Protein AF-0000000082473931 (afdb_homodimer)

Sequence (500 aa):
MTVAAGIGYTLLALGPSLSLFIAVIAKKPFLILTLLSSTLVWLISLIVLSGLWRAFLPFKTGSLWPCTLIILTSVAFQEALRPLFWKIYKRLEDILDAFADRVSKPRLFITDKMQIALAGGMGHGVAHAVFFCLSLLTPAFGPGTYYVEKCSQMSFFLVSAVIALAFVTIHTLSMVIAFNGYAEGNKVDQYFVPAVHLIAAMLTLVNLAQGGCIIGIPLLYIMALLTMGHCGKMVWRRLTEIRSRQGSSFMTVAAGIGYTLLALGPSLSLFIAVIAKKPFLILTLLSSTLVWLISLIVLSGLWRAFLPFKTGSLWPCTLIILTSVAFQEALRPLFWKIYKRLEDILDAFADRVSKPRLFITDKMQIALAGGMGHGVAHAVFFCLSLLTPAFGPGTYYVEKCSQMSFFLVSAVIALAFVTIHTLSMVIAFNGYAEGNKVDQYFVPAVHLIAAMLTLVNLAQGGCIIGIPLLYIMALLTMGHCGKMVWRRLTEIRSRQGSSF

InterPro domains:
  IPR009294 Gamma-secretase subunit Aph-1 [PF06105] (5-238)
  IPR009294 Gamma-secretase subunit Aph-1 [PTHR12889] (1-247)

Solvent-accessible surface area (backbone atoms only — not comparable to full-atom values): 24994 Å² total; per-residue (Å²): 24,50,68,68,55,51,52,50,34,49,41,61,28,40,36,69,59,52,52,48,35,64,73,59,32,71,77,34,70,68,36,46,51,40,20,52,51,28,20,45,54,45,36,50,52,48,46,26,52,51,37,31,47,63,74,64,51,78,63,69,80,83,55,69,62,62,56,51,51,50,50,53,51,51,47,51,52,56,54,60,44,47,60,54,51,48,53,53,47,50,53,50,51,50,52,53,35,52,50,21,57,74,69,72,42,78,59,84,49,72,67,55,52,46,48,47,27,33,27,33,8,38,10,40,10,49,25,49,28,45,66,69,25,53,11,64,48,47,69,31,64,37,99,52,82,56,64,41,86,32,35,65,90,43,44,48,59,56,53,35,18,54,50,24,28,34,46,25,53,34,36,16,44,35,31,34,36,34,53,51,10,65,74,70,64,37,62,65,38,52,50,46,40,57,50,50,53,47,53,45,57,55,37,57,57,38,41,74,36,80,55,15,44,77,54,23,51,58,54,39,45,50,51,29,50,50,45,51,51,52,38,49,52,50,51,52,50,54,54,52,53,51,52,52,55,58,56,65,72,102,25,51,69,68,55,51,52,50,35,50,42,60,28,40,37,68,58,50,52,47,34,64,73,58,33,70,79,35,70,67,34,46,51,39,19,51,52,29,19,46,54,44,37,52,52,50,48,27,52,52,37,32,49,63,75,65,50,79,65,67,78,82,56,69,62,63,57,51,51,52,49,54,51,50,46,51,50,54,53,60,44,47,62,54,52,47,53,54,49,50,53,49,50,51,51,52,36,52,50,20,57,73,70,72,44,80,59,83,49,72,68,53,52,46,48,46,28,33,27,32,9,38,11,41,12,49,26,49,29,46,67,69,25,54,12,64,51,46,71,29,64,38,99,51,82,56,64,41,86,32,35,66,90,43,44,48,58,56,53,36,18,54,53,25,26,34,46,24,51,34,36,15,44,33,31,34,35,34,53,51,10,65,74,69,65,37,62,66,39,52,50,46,41,55,49,50,52,47,52,47,58,55,37,58,57,39,41,74,36,80,55,16,43,76,52,23,50,59,53,38,45,50,53,29,50,50,45,52,50,53,38,49,52,51,51,51,51,55,55,52,53,50,53,52,56,59,55,64,73,100

pLDDT: mean 90.32, std 11.08, range [48.62, 98.75]

Radius of gyration: 24.52 Å; Cα contacts (8 Å, |Δi|>4): 580; chains: 2; bounding box: 65×56×53 Å

Foldseek 3Di:
DAPVVLVVLVCLLCVVVVVCCVVAQVVDVVLVVLLQVLLVVLLVLVVVLVVVCVVPPPCPVPDCVSVLVSLVVSLVSSLVCLVVVLVVVVVVLVVQQVVCVVVVHDRDDPVNVLSSLLSNLLSNLVSVLVVQQVVPCVVVNDDDFDADQQARVDTPNNLSSLLSNLSSLLSSLLSSLCSVCVVVVPVCSVVLNSVLSSVLSVLVSLSVHRNSSVPSSVVSVVSSVVSVVVSVVVVVVVVVVVVVVVVVVD/DAPVVLVVLVCLLCVVVVVCCVVAQVVDVVLVVLLVVLLVVLLVLVVVLVVVCVVPPPPPVPDCVSVLVSLVVSLVSVLVCLVVVLVVVVVVLVVQQVVCVVVVHDRDDPVNVLSSLLSNLLSNLVSVLVVQQVVPCVVVNDDDFDADQQARVDTPNNLSSLLSNLSSLLSSLLSSLCSVCVVVVPVCSVVLNSVLSSVLSVLVSLSVHRNSSVPSSVVSVVSSVVSVVVSVVVVVVVVVVVVVVVVVVD

Organism: NCBI:txid158383

Structure (mmCIF, N/CA/C/O backbone):
data_AF-0000000082473931-model_v1
#
loop_
_entity.id
_entity.type
_entity.pdbx_description
1 polymer 'Gamma-secretase subunit APH1-like'
#
loop_
_atom_site.group_PDB
_atom_site.id
_atom_site.type_symbol
_atom_site.label_atom_id
_atom_site.label_alt_id
_atom_site.label_comp_id
_atom_site.label_asym_id
_atom_site.label_entity_id
_atom_site.label_seq_id
_atom_site.pdbx_PDB_ins_code
_atom_site.Cartn_x
_atom_site.Cartn_y
_atom_site.Cartn_z
_atom_site.occupancy
_atom_site.B_iso_or_equiv
_atom_site.auth_seq_id
_atom_site.auth_comp_id
_atom_site.auth_asym_id
_atom_site.auth_atom_id
_atom_site.pdbx_PDB_model_num
ATOM 1 N N . MET A 1 1 ? -12.469 -13.875 18.422 1 65.88 1 MET A N 1
ATOM 2 C CA . MET A 1 1 ? -11.25 -14.609 18.109 1 65.88 1 MET A CA 1
ATOM 3 C C . MET A 1 1 ? -10.055 -14.039 18.859 1 65.88 1 MET A C 1
ATOM 5 O O . MET A 1 1 ? -9.945 -12.82 19.016 1 65.88 1 MET A O 1
ATOM 9 N N . THR A 1 2 ? -9.32 -14.984 19.422 1 73.5 2 THR A N 1
ATOM 10 C CA . THR A 1 2 ? -8.156 -14.547 20.188 1 73.5 2 THR A CA 1
ATOM 11 C C . THR A 1 2 ? -7.066 -14.008 19.266 1 73.5 2 THR A C 1
ATOM 13 O O . THR A 1 2 ? -7.098 -14.258 18.047 1 73.5 2 THR A O 1
ATOM 16 N N . VAL A 1 3 ? -6.297 -13.125 19.828 1 79.62 3 VAL A N 1
ATOM 17 C CA . VAL A 1 3 ? -5.133 -12.602 19.125 1 79.62 3 VAL A CA 1
ATOM 18 C C . VAL A 1 3 ? -4.312 -13.758 18.562 1 79.62 3 VAL A C 1
ATOM 20 O O . VAL A 1 3 ? -3.836 -13.695 17.422 1 79.62 3 VAL A O 1
ATOM 23 N N . ALA A 1 4 ? -4.18 -14.797 19.328 1 82.81 4 ALA A N 1
ATOM 24 C CA . ALA A 1 4 ? -3.424 -15.977 18.906 1 82.81 4 ALA A CA 1
ATOM 25 C C . ALA A 1 4 ? -4.055 -16.609 17.672 1 82.81 4 ALA A C 1
ATOM 27 O O . ALA A 1 4 ? -3.346 -17.016 16.75 1 82.81 4 ALA A O 1
ATOM 28 N N . ALA A 1 5 ? -5.32 -16.719 17.625 1 84.62 5 ALA A N 1
ATOM 29 C CA . ALA A 1 5 ? -6.016 -17.281 16.469 1 84.62 5 ALA A CA 1
ATOM 30 C C . ALA A 1 5 ? -5.828 -16.406 15.242 1 84.62 5 ALA A C 1
ATOM 32 O O . ALA A 1 5 ? -5.625 -16.906 14.133 1 84.62 5 ALA A O 1
ATOM 33 N N . GLY A 1 6 ? -5.906 -15.086 15.453 1 86.31 6 GLY A N 1
ATOM 34 C CA . GLY A 1 6 ? -5.672 -14.156 14.352 1 86.31 6 GLY A CA 1
ATOM 35 C C . GLY A 1 6 ? -4.297 -14.305 13.734 1 86.31 6 GLY A C 1
ATOM 36 O O . GLY A 1 6 ? -4.16 -14.32 12.508 1 86.31 6 GLY A O 1
ATOM 37 N N . ILE A 1 7 ? -3.318 -14.43 14.609 1 88.19 7 ILE A N 1
ATOM 38 C CA . ILE A 1 7 ? -1.949 -14.625 14.141 1 88.19 7 ILE A CA 1
ATOM 39 C C . ILE A 1 7 ? -1.839 -15.953 13.398 1 88.19 7 ILE A C 1
ATOM 41 O O . ILE A 1 7 ? -1.171 -16.031 12.359 1 88.19 7 ILE A O 1
ATOM 45 N N . GLY A 1 8 ? -2.432 -16.969 13.922 1 91.06 8 GLY A N 1
ATOM 46 C CA . GLY A 1 8 ? -2.438 -18.266 13.266 1 91.06 8 GLY A CA 1
ATOM 47 C C . GLY A 1 8 ? -3.025 -18.219 11.867 1 91.06 8 GLY A C 1
ATOM 48 O O . GLY A 1 8 ? -2.443 -18.75 10.922 1 91.06 8 GLY A O 1
ATOM 49 N N . TYR A 1 9 ? -4.164 -17.531 11.672 1 91.25 9 TYR A N 1
ATOM 50 C CA . TYR A 1 9 ? -4.809 -17.422 10.367 1 91.25 9 TYR A CA 1
ATOM 51 C C . TYR A 1 9 ? -3.959 -16.609 9.398 1 91.25 9 TYR A C 1
ATOM 53 O O . TYR A 1 9 ? -3.873 -16.922 8.211 1 91.25 9 TYR A O 1
ATOM 61 N N . THR A 1 10 ? -3.391 -15.555 9.953 1 92.5 10 THR A N 1
ATOM 62 C CA . THR A 1 10 ? -2.512 -14.742 9.125 1 92.5 10 THR A CA 1
ATOM 63 C C . THR A 1 10 ? -1.323 -15.555 8.625 1 92.5 10 THR A C 1
ATOM 65 O O . THR A 1 10 ? -0.951 -15.469 7.457 1 92.5 10 THR A O 1
ATOM 68 N N . LEU A 1 11 ? -0.767 -16.375 9.531 1 94.31 11 LEU A N 1
ATOM 69 C CA . LEU A 1 11 ? 0.378 -17.188 9.156 1 94.31 11 LEU A CA 1
ATOM 70 C C . LEU A 1 11 ? -0.039 -18.297 8.188 1 94.31 11 LEU A C 1
ATOM 72 O O . LEU A 1 11 ? 0.736 -18.688 7.309 1 94.31 11 LEU A O 1
ATOM 76 N N . LEU A 1 12 ? -1.19 -18.734 8.375 1 94.44 12 LEU A N 1
ATOM 77 C CA . LEU A 1 12 ? -1.697 -19.719 7.41 1 94.44 12 LEU A CA 1
ATOM 78 C C . LEU A 1 12 ? -1.821 -19.094 6.023 1 94.44 12 LEU A C 1
ATOM 80 O O . LEU A 1 12 ? -1.394 -19.688 5.031 1 94.44 12 LEU A O 1
ATOM 84 N N . ALA A 1 13 ? -2.365 -17.922 5.953 1 96.06 13 ALA A N 1
ATOM 85 C CA . ALA A 1 13 ? -2.613 -17.25 4.684 1 96.06 13 ALA A CA 1
ATOM 86 C C . ALA A 1 13 ? -1.306 -16.828 4.02 1 96.06 13 ALA A C 1
ATOM 88 O O . ALA A 1 13 ? -1.161 -16.938 2.799 1 96.06 13 ALA A O 1
ATOM 89 N N . LEU A 1 14 ? -0.315 -16.406 4.836 1 97.56 14 LEU A N 1
ATOM 90 C CA . LEU A 1 14 ? 0.847 -15.734 4.266 1 97.56 14 LEU A CA 1
ATOM 91 C C . LEU A 1 14 ? 2.131 -16.484 4.605 1 97.56 14 LEU A C 1
ATOM 93 O O . LEU A 1 14 ? 3.223 -16.062 4.223 1 97.56 14 LEU A O 1
ATOM 97 N N . GLY A 1 15 ? 2.066 -17.578 5.285 1 96.12 15 GLY A N 1
ATOM 98 C CA . GLY A 1 15 ? 3.229 -18.328 5.734 1 96.12 15 GLY A CA 1
ATOM 99 C C . GLY A 1 15 ? 4.199 -18.656 4.613 1 96.12 15 GLY A C 1
ATOM 100 O O . GLY A 1 15 ? 5.375 -18.281 4.68 1 96.12 15 GLY A O 1
ATOM 101 N N . PRO A 1 16 ? 3.744 -19.297 3.617 1 94.5 16 PRO A N 1
ATOM 102 C CA . PRO A 1 16 ? 4.629 -19.625 2.5 1 94.5 16 PRO A CA 1
ATOM 103 C C . PRO A 1 16 ? 5.238 -18.391 1.842 1 94.5 16 PRO A C 1
ATOM 105 O O . PRO A 1 16 ? 6.414 -18.391 1.471 1 94.5 16 PRO A O 1
ATOM 108 N N . SER A 1 17 ? 4.461 -17.359 1.719 1 96.44 17 SER A N 1
ATOM 109 C CA . SER A 1 17 ? 4.98 -16.125 1.152 1 96.44 17 SER A CA 1
ATOM 110 C C . SER A 1 17 ? 6.055 -15.508 2.045 1 96.44 17 SER A C 1
ATOM 112 O O . SER A 1 17 ? 7.047 -14.969 1.552 1 96.44 17 SER A O 1
ATOM 114 N N . LEU A 1 18 ? 5.816 -15.633 3.332 1 96.25 18 LEU A N 1
ATOM 115 C CA . LEU A 1 18 ? 6.812 -15.133 4.273 1 96.25 18 LEU A CA 1
ATOM 116 C C . LEU A 1 18 ? 8.109 -15.922 4.156 1 96.25 18 LEU A C 1
ATOM 118 O O . LEU A 1 18 ? 9.195 -15.336 4.168 1 96.25 18 LEU A O 1
ATOM 122 N N . SER A 1 19 ? 8.023 -17.172 4.016 1 95.88 19 SER A N 1
ATOM 123 C CA . SER A 1 19 ? 9.203 -18.016 3.846 1 95.88 19 SER A CA 1
ATOM 124 C C . SER A 1 19 ? 9.945 -17.672 2.561 1 95.88 19 SER A C 1
ATOM 126 O O . SER A 1 19 ? 11.18 -17.547 2.564 1 95.88 19 SER A O 1
ATOM 128 N N . LEU A 1 20 ? 9.227 -17.5 1.522 1 95.62 20 LEU A N 1
ATOM 129 C CA . LEU A 1 20 ? 9.836 -17.125 0.249 1 95.62 20 LEU A CA 1
ATOM 130 C C . LEU A 1 20 ? 10.461 -15.742 0.333 1 95.62 20 LEU A C 1
ATOM 132 O O . LEU A 1 20 ? 11.508 -15.492 -0.263 1 95.62 20 LEU A O 1
ATOM 136 N N . PHE A 1 21 ? 9.883 -14.891 1.008 1 97.81 21 PHE A N 1
ATOM 137 C CA . PHE A 1 21 ? 10.406 -13.539 1.209 1 97.81 21 PHE A CA 1
ATOM 138 C C . PHE A 1 21 ? 11.766 -13.586 1.886 1 97.81 21 PHE A C 1
ATOM 140 O O . PHE A 1 21 ? 12.727 -12.969 1.407 1 97.81 21 PHE A O 1
ATOM 147 N N . ILE A 1 22 ? 11.859 -14.336 2.916 1 95.69 22 ILE A N 1
ATOM 148 C CA . ILE A 1 22 ? 13.086 -14.406 3.697 1 95.69 22 ILE A CA 1
ATOM 149 C C . ILE A 1 22 ? 14.172 -15.125 2.889 1 95.69 22 ILE A C 1
ATOM 151 O O . ILE A 1 22 ? 15.328 -14.703 2.893 1 95.69 22 ILE A O 1
ATOM 155 N N . ALA A 1 23 ? 13.781 -16.094 2.127 1 95.25 23 ALA A N 1
ATOM 156 C CA . ALA A 1 23 ? 14.742 -16.953 1.441 1 95.25 23 ALA A CA 1
ATOM 157 C C . ALA A 1 23 ? 15.25 -16.297 0.163 1 95.25 23 ALA A C 1
ATOM 159 O O . ALA A 1 23 ? 16.422 -16.453 -0.206 1 95.25 23 ALA A O 1
ATOM 160 N N . VAL A 1 24 ? 14.422 -15.523 -0.448 1 95.25 24 VAL A N 1
ATOM 161 C CA . VAL A 1 24 ? 14.773 -15.109 -1.8 1 95.25 24 VAL A CA 1
ATOM 162 C C . VAL A 1 24 ? 14.758 -13.586 -1.891 1 95.25 24 VAL A C 1
ATOM 164 O O . VAL A 1 24 ? 15.727 -12.969 -2.342 1 95.25 24 VAL A O 1
ATOM 167 N N . ILE A 1 25 ? 13.789 -12.875 -1.385 1 97.31 25 ILE A N 1
ATOM 168 C CA . ILE A 1 25 ? 13.508 -11.477 -1.688 1 97.31 25 ILE A CA 1
ATOM 169 C C . ILE A 1 25 ? 14.289 -10.578 -0.733 1 97.31 25 ILE A C 1
ATOM 171 O O . ILE A 1 25 ? 14.898 -9.594 -1.157 1 97.31 25 ILE A O 1
ATOM 175 N N . ALA A 1 26 ? 14.352 -10.984 0.521 1 95.81 26 ALA A N 1
ATOM 176 C CA . ALA A 1 26 ? 14.922 -10.133 1.563 1 95.81 26 ALA A CA 1
ATOM 177 C C . ALA A 1 26 ? 16.406 -9.875 1.313 1 95.81 26 ALA A C 1
ATOM 179 O O . ALA A 1 26 ? 16.969 -8.922 1.841 1 95.81 26 ALA A O 1
ATOM 180 N N . LYS A 1 27 ? 16.984 -10.602 0.452 1 93.94 27 LYS A N 1
ATOM 181 C CA . LYS A 1 27 ? 18.422 -10.531 0.217 1 93.94 27 LYS A CA 1
ATOM 182 C C . LYS A 1 27 ? 18.766 -9.469 -0.83 1 93.94 27 LYS A C 1
ATOM 184 O O . LYS A 1 27 ? 19.922 -9.055 -0.958 1 93.94 27 LYS A O 1
ATOM 189 N N . LYS A 1 28 ? 17.844 -9.016 -1.562 1 94.31 28 LYS A N 1
ATOM 190 C CA . LYS A 1 28 ? 18.047 -8.07 -2.654 1 94.31 28 LYS A CA 1
ATOM 191 C C . LYS A 1 28 ? 17.125 -6.863 -2.52 1 94.31 28 LYS A C 1
ATOM 193 O O . LYS A 1 28 ? 15.922 -6.973 -2.74 1 94.31 28 LYS A O 1
ATOM 198 N N . PRO A 1 29 ? 17.719 -5.699 -2.262 1 92.38 29 PRO A N 1
ATOM 199 C CA . PRO A 1 29 ? 16.906 -4.496 -2.033 1 92.38 29 PRO A CA 1
ATOM 200 C C . PRO A 1 29 ? 15.961 -4.195 -3.191 1 92.38 29 PRO A C 1
ATOM 202 O O . PRO A 1 29 ? 14.844 -3.715 -2.971 1 92.38 29 PRO A O 1
ATOM 205 N N . PHE A 1 30 ? 16.406 -4.461 -4.375 1 92.81 30 PHE A N 1
ATOM 206 C CA . PHE A 1 30 ? 15.57 -4.176 -5.539 1 92.81 30 PHE A CA 1
ATOM 207 C C . PHE A 1 30 ? 14.305 -5.027 -5.523 1 92.81 30 PHE A C 1
ATOM 209 O O . PHE A 1 30 ? 13.234 -4.566 -5.914 1 92.81 30 PHE A O 1
ATOM 216 N N . LEU A 1 31 ? 14.445 -6.25 -5.078 1 96.81 31 LEU A N 1
ATOM 217 C CA . LEU A 1 31 ? 13.289 -7.137 -5.008 1 96.81 31 LEU A CA 1
ATOM 218 C C . LEU A 1 31 ? 12.32 -6.68 -3.926 1 96.81 31 LEU A C 1
ATOM 220 O O . LEU A 1 31 ? 11.102 -6.797 -4.086 1 96.81 31 LEU A O 1
ATOM 224 N N . ILE A 1 32 ? 12.82 -6.148 -2.84 1 96.19 32 ILE A N 1
ATOM 225 C CA . ILE A 1 32 ? 11.977 -5.594 -1.782 1 96.19 32 ILE A CA 1
ATOM 226 C C . ILE A 1 32 ? 11.18 -4.41 -2.322 1 96.19 32 ILE A C 1
ATOM 228 O O . ILE A 1 32 ? 9.969 -4.316 -2.109 1 96.19 32 ILE A O 1
ATOM 232 N N . LEU A 1 33 ? 11.898 -3.568 -3.047 1 94.56 33 LEU A N 1
ATOM 233 C CA . LEU A 1 33 ? 11.25 -2.41 -3.652 1 94.56 33 LEU A CA 1
ATOM 234 C C . LEU A 1 33 ? 10.156 -2.846 -4.617 1 94.56 33 LEU A C 1
ATOM 236 O O . LEU A 1 33 ? 9.062 -2.271 -4.625 1 94.56 33 LEU A O 1
ATOM 240 N N . THR A 1 34 ? 10.445 -3.857 -5.391 1 96.25 34 THR A N 1
ATOM 241 C CA . THR A 1 34 ? 9.484 -4.387 -6.352 1 96.25 34 THR A CA 1
ATOM 242 C C . THR A 1 34 ? 8.25 -4.93 -5.641 1 96.25 34 THR A C 1
ATOM 244 O O . THR A 1 34 ? 7.117 -4.641 -6.035 1 96.25 34 THR A O 1
ATOM 247 N N . LEU A 1 35 ? 8.469 -5.656 -4.617 1 98.06 35 LEU A N 1
ATOM 248 C CA . LEU A 1 35 ? 7.375 -6.254 -3.852 1 98.06 35 LEU A CA 1
ATOM 249 C C . LEU A 1 35 ? 6.492 -5.176 -3.234 1 98.06 35 LEU A C 1
ATOM 251 O O . LEU A 1 35 ? 5.266 -5.227 -3.361 1 98.06 35 LEU A O 1
ATOM 255 N N . LEU A 1 36 ? 7.102 -4.188 -2.615 1 96.69 36 LEU A N 1
ATOM 256 C CA . LEU A 1 36 ? 6.355 -3.129 -1.944 1 96.69 36 LEU A CA 1
ATOM 257 C C . LEU A 1 36 ? 5.57 -2.295 -2.951 1 96.69 36 LEU A C 1
ATOM 259 O O . LEU A 1 36 ? 4.395 -1.997 -2.732 1 96.69 36 LEU A O 1
ATOM 263 N N . SER A 1 37 ? 6.227 -1.961 -4.047 1 96.06 37 SER A N 1
ATOM 264 C CA . SER A 1 37 ? 5.562 -1.169 -5.078 1 96.06 37 SER A CA 1
ATOM 265 C C . SER A 1 37 ? 4.402 -1.938 -5.703 1 96.06 37 SER A C 1
ATOM 267 O O . SER A 1 37 ? 3.334 -1.374 -5.945 1 96.06 37 SER A O 1
ATOM 269 N N . SER A 1 38 ? 4.664 -3.17 -5.93 1 98 38 SER A N 1
ATOM 270 C CA . SER A 1 38 ? 3.613 -4.016 -6.484 1 98 38 SER A CA 1
ATOM 271 C C . SER A 1 38 ? 2.43 -4.129 -5.531 1 98 38 SER A C 1
ATOM 273 O O . SER A 1 38 ? 1.278 -3.963 -5.938 1 98 38 SER A O 1
ATOM 275 N N . THR A 1 39 ? 2.723 -4.426 -4.281 1 98 39 THR A N 1
ATOM 276 C CA . THR A 1 39 ? 1.66 -4.516 -3.285 1 98 39 THR A CA 1
ATOM 277 C C . THR A 1 39 ? 0.832 -3.234 -3.262 1 98 39 THR A C 1
ATOM 279 O O . THR A 1 39 ? -0.4 -3.285 -3.227 1 98 39 THR A O 1
ATOM 282 N N . LEU A 1 40 ? 1.513 -2.143 -3.326 1 96.5 40 LEU A N 1
ATOM 283 C CA . LEU A 1 40 ? 0.849 -0.844 -3.266 1 96.5 40 LEU A CA 1
ATOM 284 C C . LEU A 1 40 ? -0.052 -0.638 -4.48 1 96.5 40 LEU A C 1
ATOM 286 O O . LEU A 1 40 ? -1.219 -0.267 -4.336 1 96.5 40 LEU A O 1
ATOM 290 N N . VAL A 1 41 ? 0.442 -0.922 -5.629 1 96 41 VAL A N 1
ATOM 291 C CA . VAL A 1 41 ? -0.307 -0.719 -6.867 1 96 41 VAL A CA 1
ATOM 292 C C . VAL A 1 41 ? -1.566 -1.583 -6.855 1 96 41 VAL A C 1
ATOM 294 O O . VAL A 1 41 ? -2.658 -1.104 -7.164 1 96 41 VAL A O 1
ATOM 297 N N . TRP A 1 42 ? -1.379 -2.775 -6.469 1 96.5 42 TRP A N 1
ATOM 298 C CA . TRP A 1 42 ? -2.516 -3.689 -6.504 1 96.5 42 TRP A CA 1
ATOM 299 C C . TRP A 1 42 ? -3.506 -3.367 -5.391 1 96.5 42 TRP A C 1
ATOM 301 O O . TRP A 1 42 ? -4.719 -3.52 -5.562 1 96.5 42 TRP A O 1
ATOM 311 N N . LEU A 1 43 ? -3.021 -2.91 -4.223 1 95.81 43 LEU A N 1
ATOM 312 C CA . LEU A 1 43 ? -3.922 -2.492 -3.154 1 95.81 43 LEU A CA 1
ATOM 313 C C . LEU A 1 43 ? -4.723 -1.261 -3.566 1 95.81 43 LEU A C 1
ATOM 315 O O . LEU A 1 43 ? -5.934 -1.203 -3.35 1 95.81 43 LEU A O 1
ATOM 319 N N . ILE A 1 44 ? -4.031 -0.315 -4.102 1 94.25 44 ILE A N 1
ATOM 320 C CA . ILE A 1 44 ? -4.699 0.901 -4.555 1 94.25 44 ILE A CA 1
ATOM 321 C C . ILE A 1 44 ? -5.762 0.55 -5.594 1 94.25 44 ILE A C 1
ATOM 323 O O . ILE A 1 44 ? -6.879 1.066 -5.543 1 94.25 44 ILE A O 1
ATOM 327 N N . SER A 1 45 ? -5.406 -0.358 -6.5 1 93.94 45 SER A N 1
ATOM 328 C CA . SER A 1 45 ? -6.355 -0.757 -7.535 1 93.94 45 SER A CA 1
ATOM 329 C C . SER A 1 45 ? -7.59 -1.411 -6.93 1 93.94 45 SER A C 1
ATOM 331 O O . SER A 1 45 ? -8.711 -1.166 -7.379 1 93.94 45 SER A O 1
ATOM 333 N N . LEU A 1 46 ? -7.426 -2.178 -5.926 1 94.25 46 LEU A N 1
ATOM 334 C CA . LEU A 1 46 ? -8.547 -2.84 -5.27 1 94.25 46 LEU A CA 1
ATOM 335 C C . LEU A 1 46 ? -9.391 -1.837 -4.488 1 94.25 46 LEU A C 1
ATOM 337 O O . LEU A 1 46 ? -10.625 -1.927 -4.48 1 94.25 46 LEU A O 1
ATOM 341 N N . ILE A 1 47 ? -8.734 -0.931 -3.861 1 92.19 47 ILE A N 1
ATOM 342 C CA . ILE A 1 47 ? -9.43 0.083 -3.076 1 92.19 47 ILE A CA 1
ATOM 343 C C . ILE A 1 47 ? -10.273 0.959 -3.998 1 92.19 47 ILE A C 1
ATOM 345 O O . ILE A 1 47 ? -11.453 1.204 -3.727 1 92.19 47 ILE A O 1
ATOM 349 N N . VAL A 1 48 ? -9.719 1.362 -5.102 1 88.38 48 VAL A N 1
ATOM 350 C CA . VAL A 1 48 ? -10.414 2.211 -6.062 1 88.38 48 VAL A CA 1
ATOM 351 C C . VAL A 1 48 ? -11.602 1.454 -6.66 1 88.38 48 VAL A C 1
ATOM 353 O O . VAL A 1 48 ? -12.703 1.997 -6.766 1 88.38 48 VAL A O 1
ATOM 356 N N . LEU A 1 49 ? -11.383 0.206 -6.984 1 89 49 LEU A N 1
ATOM 357 C CA . LEU A 1 49 ? -12.445 -0.616 -7.547 1 89 49 LEU A CA 1
ATOM 358 C C . LEU A 1 49 ? -13.562 -0.837 -6.531 1 89 49 LEU A C 1
ATOM 360 O O . LEU A 1 49 ? -14.742 -0.817 -6.883 1 89 49 LEU A O 1
ATOM 364 N N . SER A 1 50 ? -13.219 -1.096 -5.32 1 87.38 50 SER A N 1
ATOM 365 C CA . SER A 1 50 ? -14.203 -1.278 -4.262 1 87.38 50 SER A CA 1
ATOM 366 C C . SER A 1 50 ? -15.031 -0.015 -4.055 1 87.38 50 SER A C 1
ATOM 368 O O . SER A 1 50 ? -16.25 -0.091 -3.836 1 87.38 50 SER A O 1
ATOM 370 N N . GLY A 1 51 ? -14.445 1.133 -4.098 1 82.5 51 GLY A N 1
ATOM 371 C CA . GLY A 1 51 ? -15.156 2.396 -4.02 1 82.5 51 GLY A CA 1
ATOM 372 C C . GLY A 1 51 ? -16.125 2.604 -5.168 1 82.5 51 GLY A C 1
ATOM 373 O O . GLY A 1 51 ? -17.266 3.053 -4.957 1 82.5 51 GLY A O 1
ATOM 374 N N . LEU A 1 52 ? -15.719 2.205 -6.332 1 80.25 52 LEU A N 1
ATOM 375 C CA . LEU A 1 52 ? -16.547 2.32 -7.523 1 80.25 52 LEU A CA 1
ATOM 376 C C . LEU A 1 52 ? -17.812 1.468 -7.395 1 80.25 52 LEU A C 1
ATOM 378 O O . LEU A 1 52 ? -18.906 1.929 -7.699 1 80.25 52 LEU A O 1
ATOM 382 N N . TRP A 1 53 ? -17.688 0.312 -6.91 1 81.06 53 TRP A N 1
ATOM 383 C CA . TRP A 1 53 ? -18.828 -0.592 -6.836 1 81.06 53 TRP A CA 1
ATOM 384 C C . TRP A 1 53 ? -19.734 -0.229 -5.664 1 81.06 53 TRP A C 1
ATOM 386 O O . TRP A 1 53 ? -20.938 -0.47 -5.707 1 81.06 53 TRP A O 1
ATOM 396 N N . ARG A 1 54 ? -19.203 0.344 -4.664 1 76.38 54 ARG A N 1
ATOM 397 C CA . ARG A 1 54 ? -20.016 0.783 -3.541 1 76.38 54 ARG A CA 1
ATOM 398 C C . ARG A 1 54 ? -20.984 1.889 -3.967 1 76.38 54 ARG A C 1
ATOM 400 O O . ARG A 1 54 ? -22.109 1.964 -3.471 1 76.38 54 ARG A O 1
ATOM 407 N N . ALA A 1 55 ? -20.641 2.695 -4.883 1 67.25 55 ALA A N 1
ATOM 408 C CA . ALA A 1 55 ? -21.453 3.812 -5.352 1 67.25 55 ALA A CA 1
ATOM 409 C C . ALA A 1 55 ? -22.578 3.328 -6.273 1 67.25 55 ALA A C 1
ATOM 411 O O . ALA A 1 55 ? -23.625 3.957 -6.363 1 67.25 55 ALA A O 1
ATOM 412 N N . PHE A 1 56 ? -22.312 2.375 -6.996 1 62.78 56 PHE A N 1
ATOM 413 C CA . PHE A 1 56 ? -23.266 1.974 -8.039 1 62.78 56 PHE A CA 1
ATOM 414 C C . PHE A 1 56 ? -24.156 0.844 -7.547 1 62.78 56 PHE A C 1
ATOM 416 O O . PHE A 1 56 ? -25.234 0.616 -8.102 1 62.78 56 PHE A O 1
ATOM 423 N N . LEU A 1 57 ? -23.719 -0.104 -6.863 1 60.16 57 LEU A N 1
ATOM 424 C CA . LEU A 1 57 ? -24.531 -1.285 -6.633 1 60.16 57 LEU A CA 1
ATOM 425 C C . LEU A 1 57 ? -25.469 -1.078 -5.438 1 60.16 57 LEU A C 1
ATOM 427 O O . LEU A 1 57 ? -25 -0.801 -4.328 1 60.16 57 LEU A O 1
ATOM 431 N N . PRO A 1 58 ? -26.75 -0.69 -5.758 1 55.94 58 PRO A N 1
ATOM 432 C CA . PRO A 1 58 ? -27.75 -0.852 -4.703 1 55.94 58 PRO A CA 1
ATOM 433 C C . PRO A 1 58 ? -27.75 -2.252 -4.09 1 55.94 58 PRO A C 1
ATOM 435 O O . PRO A 1 58 ? -28.359 -3.17 -4.637 1 55.94 58 PRO A O 1
ATOM 438 N N . PHE A 1 59 ? -26.656 -2.719 -3.75 1 50.75 59 PHE A N 1
ATOM 439 C CA . PHE A 1 59 ? -26.625 -4.164 -3.564 1 50.75 59 PHE A CA 1
ATOM 440 C C . PHE A 1 59 ? -27.766 -4.609 -2.643 1 50.75 59 PHE A C 1
ATOM 442 O O . PHE A 1 59 ? -27.719 -4.371 -1.434 1 50.75 59 PHE A O 1
ATOM 449 N N . LYS A 1 60 ? -28.938 -4.391 -3.014 1 50.94 60 LYS A N 1
ATOM 450 C CA . LYS A 1 60 ? -29.812 -5.289 -2.266 1 50.94 60 LYS A CA 1
ATOM 451 C C . LYS A 1 60 ? -29.234 -6.703 -2.227 1 50.94 60 LYS A C 1
ATOM 453 O O . LYS A 1 60 ? -28.891 -7.266 -3.266 1 50.94 60 LYS A O 1
ATOM 458 N N . THR A 1 61 ? -28.453 -7.074 -1.163 1 55.28 61 THR A N 1
ATOM 459 C CA . THR A 1 61 ? -27.625 -8.203 -0.736 1 55.28 61 THR A CA 1
ATOM 460 C C . THR A 1 61 ? -28.156 -9.508 -1.339 1 55.28 61 THR A C 1
ATOM 462 O O . THR A 1 61 ? -27.391 -10.453 -1.524 1 55.28 61 THR A O 1
ATOM 465 N N . GLY A 1 62 ? -29.438 -9.641 -1.816 1 56.84 62 GLY A N 1
ATOM 466 C CA . GLY A 1 62 ? -29.891 -11.023 -1.835 1 56.84 62 GLY A CA 1
ATOM 467 C C . GLY A 1 62 ? -29.547 -11.75 -3.123 1 56.84 62 GLY A C 1
ATOM 468 O O . GLY A 1 62 ? -29.656 -12.977 -3.199 1 56.84 62 GLY A O 1
ATOM 469 N N . SER A 1 63 ? -29.25 -11.102 -4.211 1 67.06 63 SER A N 1
ATOM 470 C CA . SER A 1 63 ? -29.156 -11.82 -5.477 1 67.06 63 SER A CA 1
ATOM 471 C C . SER A 1 63 ? -27.688 -12.117 -5.824 1 67.06 63 SER A C 1
ATOM 473 O O . SER A 1 63 ? -26.797 -11.367 -5.438 1 67.06 63 SER A O 1
ATOM 475 N N . LEU A 1 64 ? -27.406 -13.375 -6.406 1 79.12 64 LEU A N 1
ATOM 476 C CA . LEU A 1 64 ? -2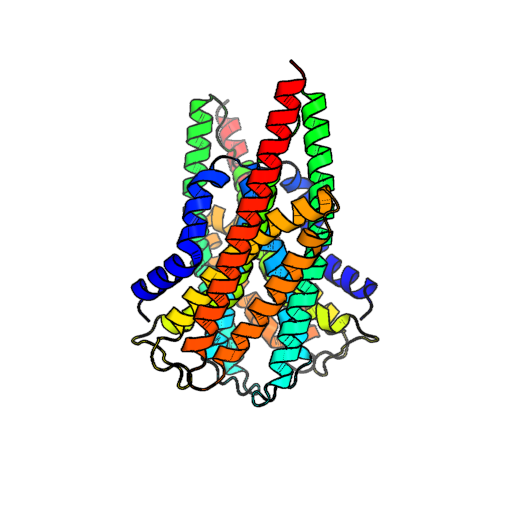6.094 -13.875 -6.805 1 79.12 64 LEU A CA 1
ATOM 477 C C . LEU A 1 64 ? -25.531 -13.07 -7.969 1 79.12 64 LEU A C 1
ATOM 479 O O . LEU A 1 64 ? -24.312 -13 -8.156 1 79.12 64 LEU A O 1
ATOM 483 N N . TRP A 1 65 ? -26.375 -12.414 -8.711 1 83.12 65 TRP A N 1
ATOM 484 C CA . TRP A 1 65 ? -25.969 -11.758 -9.953 1 83.12 65 TRP A CA 1
ATOM 485 C C . TRP A 1 65 ? -25.062 -10.578 -9.672 1 83.12 65 TRP A C 1
ATOM 487 O O . TRP A 1 65 ? -24.016 -10.414 -10.32 1 83.12 65 TRP A O 1
ATOM 497 N N . PRO A 1 66 ? -25.328 -9.82 -8.695 1 83.25 66 PRO A N 1
ATOM 498 C CA . PRO A 1 66 ? -24.406 -8.719 -8.414 1 83.25 66 PRO A CA 1
ATOM 499 C C . PRO A 1 66 ? -23.016 -9.195 -7.984 1 83.25 66 PRO A C 1
ATOM 501 O O . PRO A 1 66 ? -22.016 -8.586 -8.352 1 83.25 66 PRO A O 1
ATOM 504 N N . CYS A 1 67 ? -22.953 -10.289 -7.281 1 86.81 67 CYS A N 1
ATOM 505 C CA . CYS A 1 67 ? -21.672 -10.828 -6.848 1 86.81 67 CYS A CA 1
ATOM 506 C C . CYS A 1 67 ? -20.844 -11.297 -8.039 1 86.81 67 CYS A C 1
ATOM 508 O O . CYS A 1 67 ? -19.641 -11.047 -8.102 1 86.81 67 CYS A O 1
ATOM 510 N N . THR A 1 68 ? -21.578 -11.898 -8.945 1 91 68 THR A N 1
ATOM 511 C CA . THR A 1 68 ? -20.906 -12.383 -10.148 1 91 68 THR A CA 1
ATOM 512 C C . THR A 1 68 ? -20.359 -11.227 -10.969 1 91 68 THR A C 1
ATOM 514 O O . THR A 1 68 ? -19.234 -11.281 -11.469 1 91 68 THR A O 1
ATOM 517 N N . LEU A 1 69 ? -21.109 -10.211 -11.102 1 89.19 69 LEU A N 1
ATOM 518 C CA . LEU A 1 69 ? -20.703 -9.047 -11.883 1 89.19 69 LEU A CA 1
ATOM 519 C C . LEU A 1 69 ? -19.5 -8.352 -11.234 1 89.19 69 LEU A C 1
ATOM 521 O O . LEU A 1 69 ? -18.578 -7.938 -11.938 1 89.19 69 LEU A O 1
ATOM 525 N N . ILE A 1 70 ? -19.531 -8.234 -9.898 1 90.69 70 ILE A N 1
ATOM 526 C CA . ILE A 1 70 ? -18.438 -7.598 -9.172 1 90.69 70 ILE A CA 1
ATOM 527 C C . ILE A 1 70 ? -17.141 -8.391 -9.383 1 90.69 70 ILE A C 1
ATOM 529 O O . ILE A 1 70 ? -16.094 -7.816 -9.68 1 90.69 70 ILE A O 1
ATOM 533 N N . ILE A 1 71 ? -17.297 -9.711 -9.336 1 94.12 71 ILE A N 1
ATOM 534 C CA . ILE A 1 71 ? -16.125 -10.562 -9.469 1 94.12 71 ILE A CA 1
ATOM 535 C C . ILE A 1 71 ? -15.594 -10.492 -10.898 1 94.12 71 ILE A C 1
ATOM 537 O O . ILE A 1 71 ? -14.391 -10.289 -11.109 1 94.12 71 ILE A O 1
ATOM 541 N N . LEU A 1 72 ? -16.484 -10.555 -11.867 1 94.88 72 LEU A N 1
ATOM 542 C CA . LEU A 1 72 ? -16.078 -10.539 -13.273 1 94.88 72 LEU A CA 1
ATOM 543 C C . LEU A 1 72 ? -15.375 -9.234 -13.625 1 94.88 72 LEU A C 1
ATOM 545 O O . LEU A 1 72 ? -14.305 -9.25 -14.234 1 94.88 72 LEU A O 1
ATOM 549 N N . THR A 1 73 ? -15.883 -8.156 -13.172 1 92.62 73 THR A N 1
ATOM 550 C CA . THR A 1 73 ? -15.312 -6.852 -13.508 1 92.62 73 THR A CA 1
ATOM 551 C C . THR A 1 73 ? -14.023 -6.605 -12.727 1 92.62 73 THR A C 1
ATOM 553 O O . THR A 1 73 ? -13.078 -6.012 -13.258 1 92.62 73 THR A O 1
ATOM 556 N N . SER A 1 74 ? -14.008 -7.082 -11.469 1 94.88 74 SER A N 1
ATOM 557 C CA . SER A 1 74 ? -12.797 -6.914 -10.672 1 94.88 74 SER A CA 1
ATOM 558 C C . SER A 1 74 ? -11.633 -7.715 -11.25 1 94.88 74 SER A C 1
ATOM 560 O O . SER A 1 74 ? -10.523 -7.203 -11.375 1 94.88 74 SER A O 1
ATOM 562 N N . VAL A 1 75 ? -11.945 -8.922 -11.641 1 97.31 75 VAL A N 1
ATOM 563 C CA . VAL A 1 75 ? -10.922 -9.773 -12.234 1 97.31 75 VAL A CA 1
ATOM 564 C C . VAL A 1 75 ? -10.477 -9.195 -13.57 1 97.31 75 VAL A C 1
ATOM 566 O O . VAL A 1 75 ? -9.273 -9.133 -13.859 1 97.31 75 VAL A O 1
ATOM 569 N N . ALA A 1 76 ? -11.43 -8.742 -14.375 1 96.5 76 ALA A N 1
ATOM 570 C CA . ALA A 1 76 ? -11.094 -8.141 -15.664 1 96.5 76 ALA A CA 1
ATOM 571 C C . ALA A 1 76 ? -10.195 -6.926 -15.477 1 96.5 76 ALA A C 1
ATOM 573 O O . ALA A 1 76 ? -9.203 -6.762 -16.203 1 96.5 76 ALA A O 1
ATOM 574 N N . PHE A 1 77 ? -10.469 -6.145 -14.547 1 95.62 77 PHE A N 1
ATOM 575 C CA . PHE A 1 77 ? -9.68 -4.949 -14.266 1 95.62 77 PHE A CA 1
ATOM 576 C C . PHE A 1 77 ? -8.273 -5.328 -13.805 1 95.62 77 PHE A C 1
ATOM 578 O O . PHE A 1 77 ? -7.285 -4.766 -14.281 1 95.62 77 PHE A O 1
ATOM 585 N N . GLN A 1 78 ? -8.211 -6.238 -12.859 1 96.44 78 GLN A N 1
ATOM 586 C CA . GLN A 1 78 ? -6.918 -6.688 -12.352 1 96.44 78 GLN A CA 1
ATOM 587 C C . GLN A 1 78 ? -6.066 -7.285 -13.469 1 96.44 78 GLN A C 1
ATOM 589 O O . GLN A 1 78 ? -4.863 -7.031 -13.539 1 96.44 78 GLN A O 1
ATOM 594 N N . GLU A 1 79 ? -6.68 -8.016 -14.32 1 97.44 79 GLU A N 1
ATOM 595 C CA . GLU A 1 79 ? -5.945 -8.641 -15.414 1 97.44 79 GLU A CA 1
ATOM 596 C C . GLU A 1 79 ? -5.555 -7.617 -16.469 1 97.44 79 GLU A C 1
ATOM 598 O O . GLU A 1 79 ? -4.531 -7.773 -17.141 1 97.44 79 GLU A O 1
ATOM 603 N N . ALA A 1 80 ? -6.312 -6.59 -16.656 1 96 80 ALA A N 1
ATOM 604 C CA . ALA A 1 80 ? -5.953 -5.516 -17.578 1 96 80 ALA A CA 1
ATOM 605 C C . ALA A 1 80 ? -4.758 -4.723 -17.062 1 96 80 ALA A C 1
ATOM 607 O O . ALA A 1 80 ? -3.984 -4.164 -17.844 1 96 80 ALA A O 1
ATOM 608 N N . LEU A 1 81 ? -4.578 -4.707 -15.789 1 96.5 81 LEU A N 1
ATOM 609 C CA . LEU A 1 81 ? -3.469 -3.994 -15.156 1 96.5 81 LEU A CA 1
ATOM 610 C C . LEU A 1 81 ? -2.168 -4.773 -15.312 1 96.5 81 LEU A C 1
ATOM 612 O O . LEU A 1 81 ? -1.082 -4.188 -15.273 1 96.5 81 LEU A O 1
ATOM 616 N N . ARG A 1 82 ? -2.26 -6.035 -15.484 1 97.19 82 ARG A N 1
ATOM 617 C CA . ARG A 1 82 ? -1.067 -6.875 -15.539 1 97.19 82 ARG A CA 1
ATOM 618 C C . ARG A 1 82 ? -0.19 -6.496 -16.734 1 97.19 82 ARG A C 1
ATOM 620 O O . ARG A 1 82 ? 1.021 -6.324 -16.578 1 97.19 82 ARG A O 1
ATOM 627 N N . PRO A 1 83 ? -0.729 -6.305 -17.969 1 96.38 83 PRO A N 1
ATOM 628 C CA . PRO A 1 83 ? 0.123 -5.848 -19.078 1 96.38 83 PRO A CA 1
ATOM 629 C C . PRO A 1 83 ? 0.707 -4.461 -18.844 1 96.38 83 PRO A C 1
ATOM 631 O O . PRO A 1 83 ? 1.811 -4.16 -19.297 1 96.38 83 PRO A O 1
ATOM 634 N N . LEU A 1 84 ? 0.024 -3.641 -18.172 1 95.19 84 LEU A N 1
ATOM 635 C CA . LEU A 1 84 ? 0.573 -2.34 -17.797 1 95.19 84 LEU A CA 1
ATOM 636 C C . LEU A 1 84 ? 1.752 -2.496 -16.844 1 95.19 84 LEU A C 1
ATOM 638 O O . LEU A 1 84 ? 2.777 -1.827 -17 1 95.19 84 LEU A O 1
ATOM 642 N N . PHE A 1 85 ? 1.551 -3.387 -15.914 1 96.06 85 PHE A N 1
ATOM 643 C CA . PHE A 1 85 ? 2.631 -3.709 -14.992 1 96.06 85 PHE A CA 1
ATOM 644 C C . PHE A 1 85 ? 3.838 -4.262 -15.734 1 96.06 85 PHE A C 1
ATOM 646 O O . PHE A 1 85 ? 4.98 -3.908 -15.43 1 96.06 85 PHE A O 1
ATOM 653 N N . TRP A 1 86 ? 3.633 -4.98 -16.719 1 96.81 86 TRP A N 1
ATOM 654 C CA . TRP A 1 86 ? 4.684 -5.535 -17.578 1 96.81 86 TRP A CA 1
ATOM 655 C C . TRP A 1 86 ? 5.426 -4.426 -18.312 1 96.81 86 TRP A C 1
ATOM 657 O O . TRP A 1 86 ? 6.66 -4.438 -18.375 1 96.81 86 TRP A O 1
ATOM 667 N N . LYS A 1 87 ? 4.746 -3.492 -18.828 1 96.62 87 LYS A N 1
ATOM 668 C CA . LYS A 1 87 ? 5.363 -2.387 -19.547 1 96.62 87 LYS A CA 1
ATOM 669 C C . LYS A 1 87 ? 6.277 -1.569 -18.641 1 96.62 87 LYS A C 1
ATOM 671 O O . LYS A 1 87 ? 7.375 -1.178 -19.047 1 96.62 87 LYS A O 1
ATOM 676 N N . ILE A 1 88 ? 5.781 -1.369 -17.438 1 94.69 88 ILE A N 1
ATOM 677 C CA . ILE A 1 88 ? 6.582 -0.637 -16.469 1 94.69 88 ILE A CA 1
ATOM 678 C C . ILE A 1 88 ? 7.828 -1.44 -16.109 1 94.69 88 ILE A C 1
ATOM 680 O O . ILE A 1 88 ? 8.93 -0.89 -16.047 1 94.69 88 ILE A O 1
ATOM 684 N N . TYR A 1 89 ? 7.664 -2.688 -15.922 1 94.06 89 TYR A N 1
ATOM 685 C CA . TYR A 1 89 ? 8.781 -3.58 -15.641 1 94.06 89 TYR A CA 1
ATOM 686 C C . TYR A 1 89 ? 9.805 -3.549 -16.766 1 94.06 89 TYR A C 1
ATOM 688 O O . TYR A 1 89 ? 11.016 -3.5 -16.516 1 94.06 89 TYR A O 1
ATOM 696 N N . LYS A 1 90 ? 9.344 -3.545 -17.984 1 95.69 90 LYS A N 1
ATOM 697 C CA . LYS A 1 90 ? 10.258 -3.551 -19.125 1 95.69 90 LYS A CA 1
ATOM 698 C C . LYS A 1 90 ? 11.07 -2.26 -19.188 1 95.69 90 LYS A C 1
ATOM 700 O O . LYS A 1 90 ? 12.258 -2.281 -19.5 1 95.69 90 LYS A O 1
ATOM 705 N N . ARG A 1 91 ? 10.43 -1.245 -18.938 1 94.31 91 ARG A N 1
ATOM 706 C CA . ARG A 1 91 ? 11.133 0.032 -18.875 1 94.31 91 ARG A CA 1
ATOM 707 C C . ARG A 1 91 ? 12.203 0.017 -17.781 1 94.31 91 ARG A C 1
ATOM 709 O O . ARG A 1 91 ? 13.32 0.488 -18 1 94.31 91 ARG A O 1
ATOM 716 N N . LEU A 1 92 ? 11.852 -0.506 -16.656 1 91.81 92 LEU A N 1
ATOM 717 C CA . LEU A 1 92 ? 12.797 -0.63 -15.555 1 91.81 92 LEU A CA 1
ATOM 718 C C . LEU A 1 92 ? 13.953 -1.552 -15.938 1 91.81 92 LEU A C 1
ATOM 720 O O . LEU A 1 92 ? 15.109 -1.251 -15.648 1 91.81 92 LEU A O 1
ATOM 724 N N . GLU A 1 93 ? 13.602 -2.646 -16.516 1 92.69 93 GLU A N 1
ATOM 725 C CA . GLU A 1 93 ? 14.609 -3.594 -16.969 1 92.69 93 GLU A CA 1
ATOM 726 C C . GLU A 1 93 ? 15.602 -2.924 -17.922 1 92.69 93 GLU A C 1
ATOM 728 O O . GLU A 1 93 ? 16.812 -3.117 -17.797 1 92.69 93 GLU A O 1
ATOM 733 N N . ASP A 1 94 ? 15.109 -2.061 -18.781 1 94.06 94 ASP A N 1
ATOM 734 C CA . ASP A 1 94 ? 15.953 -1.347 -19.734 1 94.06 94 ASP A CA 1
ATOM 735 C C . ASP A 1 94 ? 16.891 -0.377 -19.016 1 94.06 94 ASP A C 1
ATOM 737 O O . ASP A 1 94 ? 18.062 -0.27 -19.359 1 94.06 94 ASP A O 1
ATOM 741 N N . ILE A 1 95 ? 16.375 0.254 -18.078 1 90.94 95 ILE A N 1
ATOM 742 C CA . ILE A 1 95 ? 17.172 1.201 -17.297 1 90.94 95 ILE A CA 1
ATOM 743 C C . ILE A 1 95 ? 18.25 0.456 -16.531 1 90.94 95 ILE A C 1
ATOM 745 O O . ILE A 1 95 ? 19.406 0.881 -16.516 1 90.94 95 ILE A O 1
ATOM 749 N N . LEU A 1 96 ? 17.922 -0.674 -15.93 1 89.56 96 LEU A N 1
ATOM 750 C CA . LEU A 1 96 ? 18.875 -1.474 -15.172 1 89.56 96 LEU A CA 1
ATOM 751 C C . LEU A 1 96 ? 19.969 -2.031 -16.078 1 89.56 96 LEU A C 1
ATOM 753 O O . LEU A 1 96 ? 21.141 -2.027 -15.719 1 89.56 96 LEU A O 1
ATOM 757 N N . ASP A 1 97 ? 19.531 -2.422 -17.203 1 92.5 97 ASP A N 1
ATOM 758 C CA . ASP A 1 97 ? 20.484 -2.959 -18.156 1 92.5 97 ASP A CA 1
ATOM 759 C C . ASP A 1 97 ? 21.422 -1.865 -18.688 1 92.5 97 ASP A C 1
ATOM 761 O O . ASP A 1 97 ? 22.609 -2.092 -18.859 1 92.5 97 ASP A O 1
ATOM 765 N N . ALA A 1 98 ? 20.906 -0.709 -18.984 1 93.31 98 ALA A N 1
ATOM 766 C CA . ALA A 1 98 ? 21.719 0.422 -19.422 1 93.31 98 ALA A CA 1
ATOM 767 C C . ALA A 1 98 ? 22.734 0.807 -18.344 1 93.31 98 ALA A C 1
ATOM 769 O O . ALA A 1 98 ? 23.891 1.108 -18.672 1 93.31 98 ALA A O 1
ATOM 770 N N . PHE A 1 99 ? 22.266 0.775 -17.172 1 90.75 99 PHE A N 1
ATOM 771 C CA . PHE A 1 99 ? 23.156 1.057 -16.062 1 90.75 99 PHE A CA 1
ATOM 772 C C . PHE A 1 99 ? 24.266 0.001 -15.969 1 90.75 99 PHE A C 1
ATOM 774 O O . PHE A 1 99 ? 25.422 0.33 -15.758 1 90.75 99 PHE A O 1
ATOM 781 N N . ALA A 1 100 ? 23.875 -1.264 -16.016 1 90.94 100 ALA A N 1
ATOM 782 C CA . ALA A 1 100 ? 24.844 -2.361 -15.992 1 90.94 100 ALA A CA 1
ATOM 783 C C . ALA A 1 100 ? 25.891 -2.195 -17.094 1 90.94 100 ALA A C 1
ATOM 785 O O . ALA A 1 100 ? 27.094 -2.393 -16.844 1 90.94 100 ALA A O 1
ATOM 786 N N . ASP A 1 101 ? 25.484 -1.754 -18.219 1 93.88 101 ASP A N 1
ATOM 787 C CA . ASP A 1 101 ? 26.391 -1.508 -19.328 1 93.88 101 ASP A CA 1
ATOM 788 C C . ASP A 1 101 ? 27.375 -0.378 -19.016 1 93.88 101 ASP A C 1
ATOM 790 O O . ASP A 1 101 ? 28.562 -0.47 -19.312 1 93.88 101 ASP A O 1
ATOM 794 N N . ARG A 1 102 ? 26.922 0.576 -18.453 1 94 102 ARG A N 1
ATOM 795 C CA . ARG A 1 102 ? 27.719 1.749 -18.125 1 94 102 ARG A CA 1
ATOM 796 C C . ARG A 1 102 ? 28.812 1.406 -17.109 1 94 102 ARG A C 1
ATOM 798 O O . ARG A 1 102 ? 29.906 1.947 -17.156 1 94 102 ARG A O 1
ATOM 805 N N . VAL A 1 103 ? 28.469 0.521 -16.234 1 93.94 103 VAL A N 1
ATOM 806 C CA . VAL A 1 103 ? 29.422 0.207 -15.188 1 93.94 103 VAL A CA 1
ATOM 807 C C . VAL A 1 103 ? 30.109 -1.122 -15.492 1 93.94 103 VAL A C 1
ATOM 809 O O . VAL A 1 103 ? 30.766 -1.705 -14.617 1 93.94 103 VAL A O 1
ATOM 812 N N . SER A 1 104 ? 29.906 -1.694 -16.562 1 94.56 104 SER A N 1
ATOM 813 C CA . SER A 1 104 ? 30.547 -2.898 -17.078 1 94.56 104 SER A CA 1
ATOM 814 C C . SER A 1 104 ? 30.234 -4.109 -16.219 1 94.56 104 SER A C 1
ATOM 816 O O . SER A 1 104 ? 31.141 -4.863 -15.836 1 94.56 104 SER A O 1
ATOM 818 N N . LYS A 1 105 ? 29.094 -4.215 -15.828 1 91 105 LYS A N 1
ATOM 819 C CA . LYS A 1 105 ? 28.562 -5.379 -15.125 1 91 105 LYS A CA 1
ATOM 820 C C . LYS A 1 105 ? 27.609 -6.168 -16 1 91 105 LYS A C 1
ATOM 822 O O . LYS A 1 105 ? 27.094 -5.648 -17 1 91 105 LYS A O 1
ATOM 827 N N . PRO A 1 106 ? 27.484 -7.441 -15.68 1 91.56 106 PRO A N 1
ATOM 828 C CA . PRO A 1 106 ? 26.578 -8.234 -16.5 1 91.56 106 PRO A CA 1
ATOM 829 C C . PRO A 1 106 ? 25.125 -7.762 -16.406 1 91.56 106 PRO A C 1
ATOM 831 O O . PRO A 1 106 ? 24.688 -7.328 -15.336 1 91.56 106 PRO A O 1
ATOM 834 N N . ARG A 1 107 ? 24.469 -7.902 -17.547 1 92.19 107 ARG A N 1
ATOM 835 C CA . ARG A 1 107 ? 23.047 -7.629 -17.578 1 92.19 107 ARG A CA 1
ATOM 836 C C . ARG A 1 107 ? 22.266 -8.656 -16.75 1 92.19 107 ARG A C 1
ATOM 838 O O . ARG A 1 107 ? 22.859 -9.609 -16.234 1 92.19 107 ARG A O 1
ATOM 845 N N . LEU A 1 108 ? 20.953 -8.406 -16.609 1 92.56 108 LEU A N 1
ATOM 846 C CA . LEU A 1 108 ? 20.094 -9.281 -15.82 1 92.56 108 LEU A CA 1
ATOM 847 C C . LEU A 1 108 ? 20.016 -10.672 -16.438 1 92.56 108 LEU A C 1
ATOM 849 O O . LEU A 1 108 ? 19.75 -10.805 -17.641 1 92.56 108 LEU A O 1
ATOM 853 N N . PHE A 1 109 ? 20.344 -11.664 -15.609 1 92.25 109 PHE A N 1
ATOM 854 C CA . PHE A 1 109 ? 20.156 -13.047 -16.031 1 92.25 109 PHE A CA 1
ATOM 855 C C . PHE A 1 109 ? 18.672 -13.422 -15.992 1 92.25 109 PHE A C 1
ATOM 857 O O . PHE A 1 109 ? 17.859 -12.719 -15.398 1 92.25 109 PHE A O 1
ATOM 864 N N . ILE A 1 110 ? 18.328 -14.469 -16.672 1 92.88 110 ILE A N 1
ATOM 865 C CA . ILE A 1 110 ? 16.938 -14.938 -16.734 1 92.88 110 ILE A CA 1
ATOM 866 C C . ILE A 1 110 ? 16.438 -15.219 -15.32 1 92.88 110 ILE A C 1
ATOM 868 O O . ILE A 1 110 ? 15.258 -14.977 -15.016 1 92.88 110 ILE A O 1
ATOM 872 N N . THR A 1 111 ? 17.25 -15.719 -14.477 1 93.38 111 THR A N 1
ATOM 873 C CA . THR A 1 111 ? 16.875 -16.016 -13.102 1 93.38 111 THR A CA 1
ATOM 874 C C . THR A 1 111 ? 16.531 -14.734 -12.344 1 93.38 111 THR A C 1
ATOM 876 O O . THR A 1 111 ? 15.609 -14.727 -11.516 1 93.38 111 THR A O 1
ATOM 879 N N . ASP A 1 112 ? 17.281 -13.68 -12.633 1 94.94 112 ASP A N 1
ATOM 880 C CA . ASP A 1 112 ? 16.969 -12.383 -12.023 1 94.94 112 ASP A CA 1
ATOM 881 C C . ASP A 1 112 ? 15.609 -11.875 -12.469 1 94.94 112 ASP A C 1
ATOM 883 O O . ASP A 1 112 ? 14.828 -11.375 -11.656 1 94.94 112 ASP A O 1
ATOM 887 N N . LYS A 1 113 ? 15.391 -12.086 -13.688 1 95.25 113 LYS A N 1
ATOM 888 C CA . LYS A 1 113 ? 14.117 -11.641 -14.25 1 95.25 113 LYS A CA 1
ATOM 889 C C . LYS A 1 113 ? 12.945 -12.398 -13.641 1 95.25 113 LYS A C 1
ATOM 891 O O . LYS A 1 113 ? 11.914 -11.812 -13.32 1 95.25 113 LYS A O 1
ATOM 896 N N . MET A 1 114 ? 13.117 -13.672 -13.5 1 96.5 114 MET A N 1
ATOM 897 C CA . MET A 1 114 ? 12.078 -14.5 -12.891 1 96.5 114 MET A CA 1
ATOM 898 C C . MET A 1 114 ? 11.859 -14.102 -11.43 1 96.5 114 MET A C 1
ATOM 900 O O . MET A 1 114 ? 10.734 -14.133 -10.938 1 96.5 114 MET A O 1
ATOM 904 N N . GLN A 1 115 ? 12.922 -13.758 -10.758 1 97.19 115 GLN A N 1
ATOM 905 C CA . GLN A 1 115 ? 12.805 -13.32 -9.367 1 97.19 115 GLN A CA 1
ATOM 906 C C . GLN A 1 115 ? 12.047 -12 -9.266 1 97.19 115 GLN A C 1
ATOM 908 O O . GLN A 1 115 ? 11.281 -11.789 -8.32 1 97.19 115 GLN A O 1
ATOM 913 N N . ILE A 1 116 ? 12.289 -11.117 -10.172 1 97.69 116 ILE A N 1
ATOM 914 C CA . ILE A 1 116 ? 11.578 -9.844 -10.195 1 97.69 116 ILE A CA 1
ATOM 915 C C . ILE A 1 116 ? 10.086 -10.094 -10.422 1 97.69 116 ILE A C 1
ATOM 917 O O . ILE A 1 116 ? 9.242 -9.5 -9.742 1 97.69 116 ILE A O 1
ATOM 921 N N . ALA A 1 117 ? 9.781 -10.977 -11.359 1 98.31 117 ALA A N 1
ATOM 922 C CA . ALA A 1 117 ? 8.391 -11.359 -11.594 1 98.31 117 ALA A CA 1
ATOM 923 C C . ALA A 1 117 ? 7.77 -11.984 -10.352 1 98.31 117 ALA A C 1
ATOM 925 O O . ALA A 1 117 ? 6.617 -11.695 -10.016 1 98.31 117 ALA A O 1
ATOM 926 N N . LEU A 1 118 ? 8.555 -12.82 -9.727 1 98.31 118 LEU A N 1
ATOM 927 C CA . LEU A 1 118 ? 8.109 -13.477 -8.508 1 98.31 118 LEU A CA 1
ATOM 928 C C . LEU A 1 118 ? 7.785 -12.445 -7.426 1 98.31 118 LEU A C 1
ATOM 930 O O . LEU A 1 118 ? 6.738 -12.523 -6.777 1 98.31 118 LEU A O 1
ATOM 934 N N . ALA A 1 119 ? 8.68 -11.477 -7.246 1 98.38 119 ALA A N 1
ATOM 935 C CA . ALA A 1 119 ? 8.469 -10.406 -6.273 1 98.38 119 ALA A CA 1
ATOM 936 C C . ALA A 1 119 ? 7.223 -9.594 -6.605 1 98.38 119 ALA A C 1
ATOM 938 O O . ALA A 1 119 ? 6.426 -9.273 -5.723 1 98.38 119 ALA A O 1
ATOM 939 N N . GLY A 1 120 ? 7.094 -9.32 -7.863 1 98.38 120 GLY A N 1
ATOM 940 C CA . GLY A 1 120 ? 5.914 -8.609 -8.312 1 98.38 120 GLY A CA 1
ATOM 941 C C . GLY A 1 120 ? 4.625 -9.375 -8.078 1 98.38 120 GLY A C 1
ATOM 942 O O . GLY A 1 120 ? 3.625 -8.797 -7.648 1 98.38 120 GLY A O 1
ATOM 943 N N . GLY A 1 121 ? 4.66 -10.609 -8.398 1 98.69 121 GLY A N 1
ATOM 944 C CA . GLY A 1 121 ? 3.494 -11.453 -8.188 1 98.69 121 GLY A CA 1
ATOM 945 C C . GLY A 1 121 ? 3.148 -11.625 -6.719 1 98.69 121 GLY A C 1
ATOM 946 O O . GLY A 1 121 ? 1.971 -11.648 -6.352 1 98.69 121 GLY A O 1
ATOM 947 N N . MET A 1 122 ? 4.148 -11.828 -5.941 1 98.5 122 MET A N 1
ATOM 948 C CA . MET A 1 122 ? 3.914 -11.922 -4.504 1 98.5 122 MET A CA 1
ATOM 949 C C . MET A 1 122 ? 3.252 -10.648 -3.977 1 98.5 122 MET A C 1
ATOM 951 O O . MET A 1 122 ? 2.377 -10.719 -3.111 1 98.5 122 MET A O 1
ATOM 955 N N . GLY A 1 123 ? 3.742 -9.508 -4.5 1 98.5 123 GLY A N 1
ATOM 956 C CA . GLY A 1 123 ? 3.078 -8.266 -4.145 1 98.5 123 GLY A CA 1
ATOM 957 C C . GLY A 1 123 ? 1.592 -8.273 -4.445 1 98.5 123 GLY A C 1
ATOM 958 O O . GLY A 1 123 ? 0.782 -7.836 -3.629 1 98.5 123 GLY A O 1
ATOM 959 N N . HIS A 1 124 ? 1.23 -8.727 -5.598 1 98.5 124 HIS A N 1
ATOM 960 C CA . HIS A 1 124 ? -0.169 -8.883 -5.977 1 98.5 124 HIS A CA 1
ATOM 961 C C . HIS A 1 124 ? -0.9 -9.812 -5.012 1 98.5 124 HIS A C 1
ATOM 963 O O . HIS A 1 124 ? -2.012 -9.508 -4.57 1 98.5 124 HIS A O 1
ATOM 969 N N . GLY A 1 125 ? -0.283 -10.945 -4.742 1 98.5 125 GLY A N 1
ATOM 970 C CA . GLY A 1 125 ? -0.864 -11.906 -3.814 1 98.5 125 GLY A CA 1
ATOM 971 C C . GLY A 1 125 ? -1.065 -11.344 -2.42 1 98.5 125 GLY A C 1
ATOM 972 O O . GLY A 1 125 ? -2.119 -11.539 -1.812 1 98.5 125 GLY A O 1
ATOM 973 N N . VAL A 1 126 ? -0.108 -10.625 -1.921 1 97.81 126 VAL A N 1
ATOM 974 C CA . VAL A 1 126 ? -0.185 -10.039 -0.589 1 97.81 126 VAL A CA 1
ATOM 975 C C . VAL A 1 126 ? -1.293 -8.984 -0.553 1 97.81 126 VAL A C 1
ATOM 977 O O . VAL A 1 126 ? -2.064 -8.922 0.407 1 97.81 126 VAL A O 1
ATOM 980 N N . ALA A 1 127 ? -1.324 -8.172 -1.559 1 97.69 127 ALA A N 1
ATOM 981 C CA . ALA A 1 127 ? -2.408 -7.195 -1.65 1 97.69 127 ALA A CA 1
ATOM 982 C C . ALA A 1 127 ? -3.77 -7.879 -1.571 1 97.69 127 ALA A C 1
ATOM 984 O O . ALA A 1 127 ? -4.668 -7.406 -0.872 1 97.69 127 ALA A O 1
ATOM 985 N N . HIS A 1 128 ? -3.918 -8.953 -2.295 1 97.69 128 HIS A N 1
ATOM 986 C CA . HIS A 1 128 ? -5.156 -9.719 -2.291 1 97.69 128 HIS A CA 1
ATOM 987 C C . HIS A 1 128 ? -5.473 -10.25 -0.897 1 97.69 128 HIS A C 1
ATOM 989 O O . HIS A 1 128 ? -6.613 -10.172 -0.439 1 97.69 128 HIS A O 1
ATOM 995 N N . ALA A 1 129 ? -4.484 -10.789 -0.232 1 97.25 129 ALA A N 1
ATOM 996 C CA . ALA A 1 129 ? -4.672 -11.344 1.106 1 97.25 129 ALA A CA 1
ATOM 997 C C . ALA A 1 129 ? -5.059 -10.25 2.102 1 97.25 129 ALA A C 1
ATOM 999 O O . ALA A 1 129 ? -5.91 -10.469 2.969 1 97.25 129 ALA A O 1
ATOM 1000 N N . VAL A 1 130 ? -4.426 -9.117 1.981 1 94.62 130 VAL A N 1
ATOM 1001 C CA . VAL A 1 130 ? -4.723 -8.008 2.879 1 94.62 130 VAL A CA 1
ATOM 1002 C C . VAL A 1 130 ? -6.168 -7.555 2.68 1 94.62 130 VAL A C 1
ATOM 1004 O O . VAL A 1 130 ? -6.91 -7.379 3.65 1 94.62 130 VAL A O 1
ATOM 1007 N N . PHE A 1 131 ? -6.594 -7.449 1.519 1 94.38 131 PHE A N 1
ATOM 1008 C CA . PHE A 1 131 ? -7.895 -6.887 1.177 1 94.38 131 PHE A CA 1
ATOM 1009 C C . PHE A 1 131 ? -9.008 -7.883 1.473 1 94.38 131 PHE A C 1
ATOM 1011 O O . PHE A 1 131 ? -10.078 -7.5 1.96 1 94.38 131 PHE A O 1
ATOM 1018 N N . PHE A 1 132 ? -8.797 -9.188 1.259 1 93.69 132 PHE A N 1
ATOM 1019 C CA . PHE A 1 132 ? -9.906 -10.133 1.282 1 93.69 132 PHE A CA 1
ATOM 1020 C C . PHE A 1 132 ? -9.812 -11.047 2.502 1 93.69 132 PHE A C 1
ATOM 1022 O O . PHE A 1 132 ? -10.75 -11.789 2.801 1 93.69 132 PHE A O 1
ATOM 1029 N N . CYS A 1 133 ? -8.75 -11.023 3.186 1 92.56 133 CYS A N 1
ATOM 1030 C CA . CYS A 1 133 ? -8.609 -11.898 4.348 1 92.56 133 CYS A CA 1
ATOM 1031 C C . CYS A 1 133 ? -8.289 -11.094 5.602 1 92.56 133 CYS A C 1
ATOM 1033 O O . CYS A 1 133 ? -9.07 -11.078 6.547 1 92.56 133 CYS A O 1
ATOM 1035 N N . LEU A 1 134 ? -7.25 -10.344 5.578 1 89.69 134 LEU A N 1
ATOM 1036 C CA . LEU A 1 134 ? -6.824 -9.641 6.785 1 89.69 134 LEU A CA 1
ATOM 1037 C C . LEU A 1 134 ? -7.855 -8.586 7.188 1 89.69 134 LEU A C 1
ATOM 1039 O O . LEU A 1 134 ? -8.062 -8.336 8.375 1 89.69 134 LEU A O 1
ATOM 1043 N N . SER A 1 135 ? -8.469 -7.992 6.242 1 86.56 135 SER A N 1
ATOM 1044 C CA . SER A 1 135 ? -9.492 -6.988 6.531 1 86.56 135 SER A CA 1
ATOM 1045 C C . SER A 1 135 ? -10.703 -7.609 7.207 1 86.56 135 SER A C 1
ATOM 1047 O O . SER A 1 135 ? -11.477 -6.914 7.871 1 86.56 135 SER A O 1
ATOM 1049 N N . LEU A 1 136 ? -10.875 -8.883 7.094 1 80.38 136 LEU A N 1
ATOM 1050 C CA . LEU A 1 136 ? -12.031 -9.57 7.652 1 80.38 136 LEU A CA 1
ATOM 1051 C C . LEU A 1 136 ? -11.688 -10.219 8.984 1 80.38 136 LEU A C 1
ATOM 1053 O O . LEU A 1 136 ? -12.578 -10.68 9.711 1 80.38 136 LEU A O 1
ATOM 1057 N N . LEU A 1 137 ? -10.453 -10.352 9.281 1 74.75 137 LEU A N 1
ATOM 1058 C CA . LEU A 1 137 ? -10.023 -11.016 10.508 1 74.75 137 LEU A CA 1
ATOM 1059 C C . LEU A 1 137 ? -10.234 -10.109 11.719 1 74.75 137 LEU A C 1
ATOM 1061 O O . LEU A 1 137 ? -10.258 -10.586 12.859 1 74.75 137 LEU A O 1
ATOM 1065 N N . THR A 1 138 ? -10.602 -8.82 11.594 1 60.78 138 THR A N 1
ATOM 1066 C CA . THR A 1 138 ? -10.617 -7.855 12.688 1 60.78 138 THR A CA 1
ATOM 1067 C C . THR A 1 138 ? -11.773 -8.141 13.648 1 60.78 138 THR A C 1
ATOM 1069 O O . THR A 1 138 ? -11.594 -8.109 14.867 1 60.78 138 THR A O 1
ATOM 1072 N N . PRO A 1 139 ? -13.008 -8.352 13.141 1 56.53 139 PRO A N 1
ATOM 1073 C CA . PRO A 1 139 ? -14.016 -8.617 14.172 1 56.53 139 PRO A CA 1
ATOM 1074 C C . PRO A 1 139 ? -13.656 -9.812 15.047 1 56.53 139 PRO A C 1
ATOM 1076 O O . PRO A 1 139 ? -14.289 -10.031 16.078 1 56.53 139 PRO A O 1
ATOM 1079 N N . ALA A 1 140 ? -12.664 -10.391 14.648 1 54.66 140 ALA A N 1
ATOM 1080 C CA . ALA A 1 140 ? -12.383 -11.703 15.234 1 54.66 140 ALA A CA 1
ATOM 1081 C C . ALA A 1 140 ? -11.672 -11.562 16.578 1 54.66 140 ALA A C 1
ATOM 1083 O O . ALA A 1 140 ? -11.516 -12.547 17.297 1 54.66 140 ALA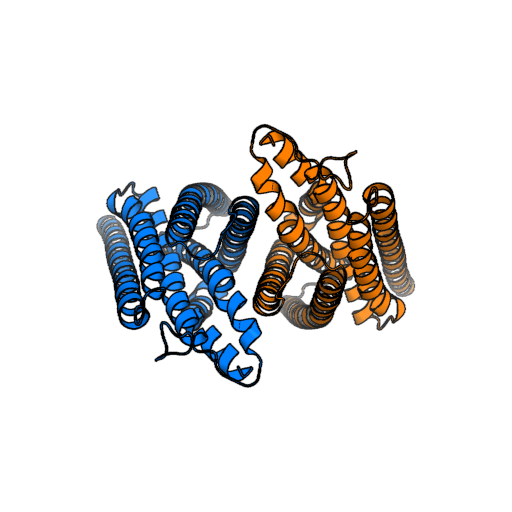 A O 1
ATOM 1084 N N . PHE A 1 141 ? -11.266 -10.258 16.875 1 54.94 141 PHE A N 1
ATOM 1085 C CA . PHE A 1 141 ? -10.469 -10.266 18.094 1 54.94 141 PHE A CA 1
ATOM 1086 C C . PHE A 1 141 ? -11.359 -10.234 19.328 1 54.94 141 PHE A C 1
ATOM 1088 O O . PHE A 1 141 ? -10.867 -10.164 20.453 1 54.94 141 PHE A O 1
ATOM 1095 N N . GLY A 1 142 ? -12.586 -10.766 19.266 1 55.56 142 GLY A N 1
ATOM 1096 C CA . GLY A 1 142 ? -13.453 -10.969 20.422 1 55.56 142 GLY A CA 1
ATOM 1097 C C . GLY A 1 142 ? -13.516 -12.406 20.875 1 55.56 142 GLY A C 1
ATOM 1098 O O . GLY A 1 142 ? -12.898 -13.289 20.266 1 55.56 142 GLY A O 1
ATOM 1099 N N . PRO A 1 143 ? -14.18 -12.492 22.078 1 60.78 143 PRO A N 1
ATOM 1100 C CA . PRO A 1 143 ? -14.383 -13.844 22.609 1 60.78 143 PRO A CA 1
ATOM 1101 C C . PRO A 1 143 ? -15.305 -14.688 21.734 1 60.78 143 PRO A C 1
ATOM 1103 O O . PRO A 1 143 ? -16.406 -14.25 21.391 1 60.78 143 PRO A O 1
ATOM 1106 N N . GLY A 1 144 ? -14.648 -15.648 20.828 1 64.25 144 GLY A N 1
ATOM 1107 C CA . GLY A 1 144 ? -15.445 -16.609 20.062 1 64.25 144 GLY A CA 1
ATOM 1108 C C . GLY A 1 144 ? -15 -16.75 18.625 1 64.25 144 GLY A C 1
ATOM 1109 O O . GLY A 1 144 ? -14.094 -16.047 18.172 1 64.25 144 GLY A O 1
ATOM 1110 N N . THR A 1 145 ? -15.422 -17.797 18.109 1 68.19 145 THR A N 1
ATOM 1111 C CA . THR A 1 145 ? -15.242 -18.109 16.688 1 68.19 145 THR A CA 1
ATOM 1112 C C . THR A 1 145 ? -16.531 -17.891 15.914 1 68.19 145 THR A C 1
ATOM 1114 O O . THR A 1 145 ? -17.625 -17.875 16.5 1 68.19 145 THR A O 1
ATOM 1117 N N . TYR A 1 146 ? -16.391 -17.312 14.758 1 74.69 146 TYR A N 1
ATOM 1118 C CA . TYR A 1 146 ? -17.562 -17.016 13.922 1 74.69 146 TYR A CA 1
ATOM 1119 C C . TYR A 1 146 ? -17.75 -18.078 12.844 1 74.69 146 TYR A C 1
ATOM 1121 O O . TYR A 1 146 ? -16.797 -18.422 12.133 1 74.69 146 TYR A O 1
ATOM 1129 N N . TYR A 1 147 ? -18.969 -18.734 12.914 1 73.31 147 TYR A N 1
ATOM 1130 C CA . TYR A 1 147 ? -19.328 -19.734 11.922 1 73.31 147 TYR A CA 1
ATOM 1131 C C . TYR A 1 147 ? -20.469 -19.234 11.039 1 73.31 147 TYR A C 1
ATOM 1133 O O . TYR A 1 147 ? -21.391 -18.578 11.523 1 73.31 147 TYR A O 1
ATOM 1141 N N . VAL A 1 148 ? -20.297 -19.406 9.828 1 73.06 148 VAL A N 1
ATOM 1142 C CA . VAL A 1 148 ? -21.375 -19.078 8.898 1 73.06 148 VAL A CA 1
ATOM 1143 C C . VAL A 1 148 ? -22.234 -20.312 8.648 1 73.06 148 VAL A C 1
ATOM 1145 O O . VAL A 1 148 ? -21.734 -21.438 8.609 1 73.06 148 VAL A O 1
ATOM 1148 N N . GLU A 1 149 ? -23.516 -20.094 8.523 1 78.38 149 GLU A N 1
ATOM 1149 C CA . GLU A 1 149 ? -24.484 -21.188 8.375 1 78.38 149 GLU A CA 1
ATOM 1150 C C . GLU A 1 149 ? -24.172 -22.016 7.141 1 78.38 149 GLU A C 1
ATOM 1152 O O . GLU A 1 149 ? -24.328 -23.25 7.16 1 78.38 149 GLU A O 1
ATOM 1157 N N . LYS A 1 150 ? -23.672 -21.391 6.18 1 81.69 150 LYS A N 1
ATOM 1158 C CA . LYS A 1 150 ? -23.453 -22.062 4.906 1 81.69 150 LYS A CA 1
ATOM 1159 C C . LYS A 1 150 ? -22.234 -22.969 4.965 1 81.69 150 LYS A C 1
ATOM 1161 O O . LYS A 1 150 ? -22.109 -23.906 4.164 1 81.69 150 LYS A O 1
ATOM 1166 N N . CYS A 1 151 ? -21.312 -22.703 5.77 1 80.25 151 CYS A N 1
ATOM 1167 C CA . CYS A 1 151 ? -20.125 -23.5 6.004 1 80.25 151 CYS A CA 1
ATOM 1168 C C . CYS A 1 151 ? -19.891 -23.719 7.496 1 80.25 151 CYS A C 1
ATOM 1170 O O . CYS A 1 151 ? -18.891 -23.281 8.047 1 80.25 151 CYS A O 1
ATOM 1172 N N . SER A 1 152 ? -20.734 -24.5 8.07 1 80.56 152 SER A N 1
ATOM 1173 C CA . SER A 1 152 ? -20.781 -24.609 9.531 1 80.56 152 SER A CA 1
ATOM 1174 C C . SER A 1 152 ? -19.688 -25.547 10.039 1 80.56 152 SER A C 1
ATOM 1176 O O . SER A 1 152 ? -19.391 -25.547 11.234 1 80.56 152 SER A O 1
ATOM 1178 N N . GLN A 1 153 ? -19.031 -26.203 9.195 1 78.38 153 GLN A N 1
ATOM 1179 C CA . GLN A 1 153 ? -18.031 -27.172 9.602 1 78.38 153 GLN A CA 1
ATOM 1180 C C . GLN A 1 153 ? -16.688 -26.484 9.898 1 78.38 153 GLN A C 1
ATOM 1182 O O . GLN A 1 153 ? -15.82 -27.078 10.547 1 78.38 153 GLN A O 1
ATOM 1187 N N . MET A 1 154 ? -16.531 -25.297 9.328 1 82.81 154 MET A N 1
ATOM 1188 C CA . MET A 1 154 ? -15.289 -24.547 9.5 1 82.81 154 MET A CA 1
ATOM 1189 C C . MET A 1 154 ? -15.57 -23.109 9.93 1 82.81 154 MET A C 1
ATOM 1191 O O . MET A 1 154 ? -16.594 -22.531 9.562 1 82.81 154 MET A O 1
ATOM 1195 N N . SER A 1 155 ? -14.656 -22.672 10.695 1 86.12 155 SER A N 1
ATOM 1196 C CA . SER A 1 155 ? -14.812 -21.266 11.078 1 86.12 155 SER A CA 1
ATOM 1197 C C . SER A 1 155 ? -14.617 -20.344 9.883 1 86.12 155 SER A C 1
ATOM 1199 O O . SER A 1 155 ? -13.844 -20.656 8.969 1 86.12 155 SER A O 1
ATOM 1201 N N . PHE A 1 156 ? -15.32 -19.25 9.867 1 85.75 156 PHE A N 1
ATOM 1202 C CA . PHE A 1 156 ? -15.258 -18.266 8.797 1 85.75 156 PHE A CA 1
ATOM 1203 C C . PHE A 1 156 ? -13.82 -17.797 8.578 1 85.75 156 PHE A C 1
ATOM 1205 O O . PHE A 1 156 ? -13.383 -17.625 7.438 1 85.75 156 PHE A O 1
ATOM 1212 N N . PHE A 1 157 ? -13.055 -17.688 9.602 1 86.62 157 PHE A N 1
ATOM 1213 C CA . PHE A 1 157 ? -11.688 -17.172 9.555 1 86.62 157 PHE A CA 1
ATOM 1214 C C . PHE A 1 157 ? -10.75 -18.203 8.938 1 86.62 157 PHE A C 1
ATOM 1216 O O . PHE A 1 157 ? -9.844 -17.844 8.18 1 86.62 157 PHE A O 1
ATOM 1223 N N . LEU A 1 158 ? -10.992 -19.406 9.266 1 89 158 LEU A N 1
ATOM 1224 C CA . LEU A 1 158 ? -10.195 -20.469 8.672 1 89 158 LEU A CA 1
ATOM 1225 C C . LEU A 1 158 ? -10.438 -20.547 7.172 1 89 158 LEU A C 1
ATOM 1227 O O . LEU A 1 158 ? -9.484 -20.672 6.391 1 89 158 LEU A O 1
ATOM 1231 N N . VAL A 1 159 ? -11.688 -20.453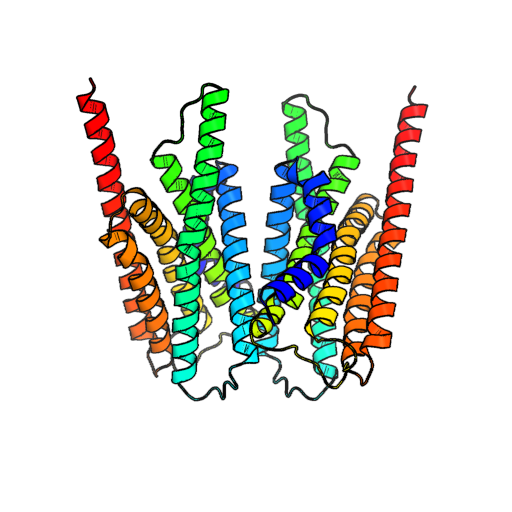 6.801 1 90.94 159 VAL A N 1
ATOM 1232 C CA . VAL A 1 159 ? -12.039 -20.5 5.383 1 90.94 159 VAL A CA 1
ATOM 1233 C C . VAL A 1 159 ? -11.375 -19.328 4.648 1 90.94 159 VAL A C 1
ATOM 1235 O O . VAL A 1 159 ? -10.766 -19.531 3.59 1 90.94 159 VAL A O 1
ATOM 1238 N N . SER A 1 160 ? -11.398 -18.156 5.215 1 92.44 160 SER A N 1
ATOM 1239 C CA . SER A 1 160 ? -10.805 -16.984 4.602 1 92.44 160 SER A CA 1
ATOM 1240 C C . SER A 1 160 ? -9.289 -17.141 4.453 1 92.44 160 SER A C 1
ATOM 1242 O O . SER A 1 160 ? -8.719 -16.781 3.422 1 92.44 160 SER A O 1
ATOM 1244 N N . ALA A 1 161 ? -8.672 -17.703 5.449 1 94.81 161 ALA A N 1
ATOM 1245 C CA . ALA A 1 161 ? -7.223 -17.875 5.43 1 94.81 161 ALA A CA 1
ATOM 1246 C C . ALA A 1 161 ? -6.805 -18.891 4.383 1 94.81 161 ALA A C 1
ATOM 1248 O O . ALA A 1 161 ? -5.816 -18.688 3.668 1 94.81 161 ALA A O 1
ATOM 1249 N N . VAL A 1 162 ? -7.535 -19.953 4.309 1 95.75 162 VAL A N 1
ATOM 1250 C CA . VAL A 1 162 ? -7.223 -21.016 3.359 1 95.75 162 VAL A CA 1
ATOM 1251 C C . VAL A 1 162 ? -7.434 -20.5 1.934 1 95.75 162 VAL A C 1
ATOM 1253 O O . VAL A 1 162 ? -6.629 -20.781 1.042 1 95.75 162 VAL A O 1
ATOM 1256 N N . ILE A 1 163 ? -8.461 -19.766 1.749 1 96.88 163 ILE A N 1
ATOM 1257 C CA . ILE A 1 163 ? -8.719 -19.188 0.439 1 96.88 163 ILE A CA 1
ATOM 1258 C C . ILE A 1 163 ? -7.609 -18.188 0.091 1 96.88 163 ILE A C 1
ATOM 1260 O O . ILE A 1 163 ? -7.102 -18.188 -1.032 1 96.88 163 ILE A O 1
ATOM 1264 N N . ALA A 1 164 ? -7.246 -17.391 1.016 1 97.94 164 ALA A N 1
ATOM 1265 C CA . ALA A 1 164 ? -6.176 -16.422 0.802 1 97.94 164 ALA A CA 1
ATOM 1266 C C . ALA A 1 164 ? -4.871 -17.109 0.414 1 97.94 164 ALA A C 1
ATOM 1268 O O . ALA A 1 164 ? -4.16 -16.656 -0.48 1 97.94 164 ALA A O 1
ATOM 1269 N N . LEU A 1 165 ? -4.551 -18.156 1.084 1 98.25 165 LEU A N 1
ATOM 1270 C CA . LEU A 1 165 ? -3.344 -18.922 0.773 1 98.25 165 LEU A CA 1
ATOM 1271 C C . LEU A 1 165 ? -3.35 -19.375 -0.681 1 98.25 165 LEU A C 1
ATOM 1273 O O . LEU A 1 165 ? -2.34 -19.25 -1.379 1 98.25 165 LEU A O 1
ATOM 1277 N N . ALA A 1 166 ? -4.441 -19.844 -1.101 1 98.44 166 ALA A N 1
ATOM 1278 C CA . ALA A 1 166 ? -4.559 -20.297 -2.484 1 98.44 166 ALA A CA 1
ATOM 1279 C C . ALA A 1 166 ? -4.344 -19.141 -3.461 1 98.44 166 ALA A C 1
ATOM 1281 O O . ALA A 1 166 ? -3.568 -19.266 -4.414 1 98.44 166 ALA A O 1
ATOM 1282 N N . PHE A 1 167 ? -4.934 -18.047 -3.193 1 98.75 167 PHE A N 1
ATOM 1283 C CA . PHE A 1 167 ? -4.852 -16.922 -4.113 1 98.75 167 PHE A CA 1
ATOM 1284 C C . PHE A 1 167 ? -3.457 -16.312 -4.098 1 98.75 167 PHE A C 1
ATOM 1286 O O . PHE A 1 167 ? -2.953 -15.875 -5.133 1 98.75 167 PHE A O 1
ATOM 1293 N N . VAL A 1 168 ? -2.848 -16.219 -2.945 1 98.69 168 VAL A N 1
ATOM 1294 C CA . VAL A 1 168 ? -1.484 -15.695 -2.881 1 98.69 168 VAL A CA 1
ATOM 1295 C C . VAL A 1 168 ? -0.567 -16.547 -3.752 1 98.69 168 VAL A C 1
ATOM 1297 O O . VAL A 1 168 ? 0.269 -16.031 -4.488 1 98.69 168 VAL A O 1
ATOM 1300 N N . THR A 1 169 ? -0.733 -17.828 -3.666 1 98.38 169 THR A N 1
ATOM 1301 C CA . THR A 1 169 ? 0.058 -18.75 -4.469 1 98.38 169 THR A CA 1
ATOM 1302 C C . THR A 1 169 ? -0.216 -18.547 -5.957 1 98.38 169 THR A C 1
ATOM 1304 O O . THR A 1 169 ? 0.716 -18.422 -6.754 1 98.38 169 THR A O 1
ATOM 1307 N N . ILE A 1 170 ? -1.409 -18.438 -6.289 1 98.69 170 ILE A N 1
ATOM 1308 C CA . ILE A 1 170 ? -1.807 -18.297 -7.684 1 98.69 170 ILE A CA 1
ATOM 1309 C C . ILE A 1 170 ? -1.252 -16.984 -8.242 1 98.69 170 ILE A C 1
ATOM 1311 O O . ILE A 1 170 ? -0.63 -16.969 -9.312 1 98.69 170 ILE A O 1
ATOM 1315 N N . HIS A 1 171 ? -1.426 -15.852 -7.562 1 98.69 171 HIS A N 1
ATOM 1316 C CA . HIS A 1 171 ? -0.981 -14.555 -8.055 1 98.69 171 HIS A CA 1
ATOM 1317 C C . HIS A 1 171 ? 0.54 -14.492 -8.141 1 98.69 171 HIS A C 1
ATOM 1319 O O . HIS A 1 171 ? 1.089 -13.922 -9.086 1 98.69 171 HIS A O 1
ATOM 1325 N N . THR A 1 172 ? 1.2 -15.039 -7.148 1 98.62 172 THR A N 1
ATOM 1326 C CA . THR A 1 172 ? 2.658 -15.031 -7.141 1 98.62 172 THR A CA 1
ATOM 1327 C C . THR A 1 172 ? 3.211 -15.75 -8.367 1 98.62 172 THR A C 1
ATOM 1329 O O . THR A 1 172 ? 4.047 -15.203 -9.086 1 98.62 172 THR A O 1
ATOM 1332 N N . LEU A 1 173 ? 2.697 -16.906 -8.609 1 98.69 173 LEU A N 1
ATOM 1333 C CA . LEU A 1 173 ? 3.221 -17.719 -9.695 1 98.69 173 LEU A CA 1
ATOM 1334 C C . LEU A 1 173 ? 2.684 -17.25 -11.039 1 98.69 173 LEU A C 1
ATOM 1336 O O . LEU A 1 173 ? 3.371 -17.359 -12.062 1 98.69 173 LEU A O 1
ATOM 1340 N N . SER A 1 174 ? 1.488 -16.688 -11.047 1 98.62 174 SER A N 1
ATOM 1341 C CA . SER A 1 174 ? 0.889 -16.188 -12.281 1 98.62 174 SER A CA 1
ATOM 1342 C C . SER A 1 174 ? 1.728 -15.07 -12.883 1 98.62 174 SER A C 1
ATOM 1344 O O . SER A 1 174 ? 1.816 -14.945 -14.109 1 98.62 174 SER A O 1
ATOM 1346 N N . MET A 1 175 ? 2.299 -14.234 -12.039 1 98.62 175 MET A N 1
ATOM 1347 C CA . MET A 1 175 ? 3.109 -13.141 -12.578 1 98.62 175 MET A CA 1
ATOM 1348 C C . MET A 1 175 ? 4.336 -13.68 -13.297 1 98.62 175 MET A C 1
ATOM 1350 O O . MET A 1 175 ? 4.727 -13.156 -14.344 1 98.62 175 MET A O 1
ATOM 1354 N N . VAL A 1 176 ? 4.973 -14.703 -12.766 1 98.38 176 VAL A N 1
ATOM 1355 C CA . VAL A 1 176 ? 6.121 -15.344 -13.406 1 98.38 176 VAL A CA 1
ATOM 1356 C C . VAL A 1 176 ? 5.711 -15.898 -14.766 1 98.38 176 VAL A C 1
ATOM 1358 O O . VAL A 1 176 ? 6.398 -15.688 -15.766 1 98.38 176 VAL A O 1
ATOM 1361 N N . ILE A 1 177 ? 4.613 -16.562 -14.773 1 98.69 177 ILE A N 1
ATOM 1362 C CA . ILE A 1 177 ? 4.098 -17.156 -16 1 98.69 177 ILE A CA 1
ATOM 1363 C C . ILE A 1 177 ? 3.775 -16.047 -17 1 98.69 177 ILE A C 1
ATOM 1365 O O . ILE A 1 177 ? 4.152 -16.141 -18.172 1 98.69 177 ILE A O 1
ATOM 1369 N N . ALA A 1 178 ? 3.078 -15.023 -16.562 1 98.56 178 ALA A N 1
ATOM 1370 C CA . ALA A 1 178 ? 2.643 -13.938 -17.453 1 98.56 178 ALA A CA 1
ATOM 1371 C C . ALA A 1 178 ? 3.84 -13.211 -18.062 1 98.56 178 ALA A C 1
ATOM 1373 O O . ALA A 1 178 ? 3.875 -12.977 -19.266 1 98.56 178 ALA A O 1
ATOM 1374 N N . PHE A 1 179 ? 4.746 -12.883 -17.219 1 97.88 179 PHE A N 1
ATOM 1375 C CA . PHE A 1 179 ? 5.914 -12.172 -17.719 1 97.88 179 PHE A CA 1
ATOM 1376 C C . PHE A 1 179 ? 6.664 -13.008 -18.734 1 97.88 179 PHE A C 1
ATOM 1378 O O . PHE A 1 179 ? 7.125 -12.492 -19.766 1 97.88 179 PHE A O 1
ATOM 1385 N N . ASN A 1 180 ? 6.832 -14.305 -18.453 1 96.25 180 ASN A N 1
ATOM 1386 C CA . ASN A 1 180 ? 7.445 -15.188 -19.438 1 96.25 180 ASN A CA 1
ATOM 1387 C C . ASN A 1 180 ? 6.625 -15.25 -20.734 1 96.25 180 ASN A C 1
ATOM 1389 O O . ASN A 1 180 ? 7.184 -15.227 -21.828 1 96.25 180 ASN A O 1
ATOM 1393 N N . GLY A 1 181 ? 5.336 -15.328 -20.578 1 97.38 181 GLY A N 1
ATOM 1394 C CA . GLY A 1 181 ? 4.457 -15.352 -21.734 1 97.38 181 GLY A CA 1
ATOM 1395 C C . GLY A 1 181 ? 4.566 -14.109 -22.594 1 97.38 181 GLY A C 1
ATOM 1396 O O . GLY A 1 181 ? 4.613 -14.195 -23.812 1 97.38 181 GLY A O 1
ATOM 1397 N N . TYR A 1 182 ? 4.605 -12.953 -21.969 1 97.5 182 TYR A N 1
ATOM 1398 C CA . TYR A 1 182 ? 4.73 -11.695 -22.703 1 97.5 182 TYR A CA 1
ATOM 1399 C C . TYR A 1 182 ? 6.09 -11.586 -23.375 1 97.5 182 TYR A C 1
ATOM 1401 O O . TYR A 1 182 ? 6.184 -11.148 -24.531 1 97.5 182 TYR A O 1
ATOM 1409 N N . ALA A 1 183 ? 7.121 -12.031 -22.688 1 95.25 183 ALA A N 1
ATOM 1410 C CA . ALA A 1 183 ? 8.484 -11.93 -23.203 1 95.25 183 ALA A CA 1
ATOM 1411 C C . ALA A 1 183 ? 8.688 -12.836 -24.422 1 95.25 183 ALA A C 1
ATOM 1413 O O . ALA A 1 183 ? 9.312 -12.445 -25.406 1 95.25 183 ALA A O 1
ATOM 1414 N N . GLU A 1 184 ? 8.102 -14.031 -24.344 1 95.31 184 GLU A N 1
ATOM 1415 C CA . GLU A 1 184 ? 8.336 -15.039 -25.375 1 95.31 184 GLU A CA 1
ATOM 1416 C C . GLU A 1 184 ? 7.223 -15.031 -26.422 1 95.31 184 GLU A C 1
ATOM 1418 O O . GLU A 1 184 ? 7.312 -15.727 -27.438 1 95.31 184 GLU A O 1
ATOM 1423 N N . GLY A 1 185 ? 6.176 -14.273 -26.109 1 96.06 185 GLY A N 1
ATOM 1424 C CA . GLY A 1 185 ? 5.031 -14.289 -27 1 96.06 185 GLY A CA 1
ATOM 1425 C C . GLY A 1 185 ? 4.258 -15.594 -26.953 1 96.06 185 GLY A C 1
ATOM 1426 O O . GLY A 1 185 ? 3.625 -15.977 -27.953 1 96.06 185 GLY A O 1
ATOM 1427 N N . ASN A 1 186 ? 4.406 -16.328 -25.891 1 96.31 186 ASN A N 1
ATOM 1428 C CA . ASN A 1 186 ? 3.709 -17.609 -25.734 1 96.31 186 ASN A CA 1
ATOM 1429 C C . ASN A 1 186 ? 2.234 -17.406 -25.391 1 96.31 186 ASN A C 1
ATOM 1431 O O . ASN A 1 186 ? 1.896 -16.984 -24.281 1 96.31 186 ASN A O 1
ATOM 1435 N N . LYS A 1 187 ? 1.363 -17.766 -26.25 1 96.38 187 LYS A N 1
ATOM 1436 C CA . LYS A 1 187 ? -0.066 -17.516 -26.094 1 96.38 187 LYS A CA 1
ATOM 1437 C C . LYS A 1 187 ? -0.665 -18.375 -24.984 1 96.38 187 LYS A C 1
ATOM 1439 O O . LYS A 1 187 ? -1.59 -17.938 -24.297 1 96.38 187 LYS A O 1
ATOM 1444 N N . VAL A 1 188 ? -0.193 -19.531 -24.859 1 96.5 188 VAL A N 1
ATOM 1445 C CA . VAL A 1 188 ? -0.7 -20.406 -23.812 1 96.5 188 VAL A CA 1
ATOM 1446 C C . VAL A 1 188 ? -0.496 -19.766 -22.453 1 96.5 188 VAL A C 1
ATOM 1448 O O . VAL A 1 188 ? -1.432 -19.688 -21.641 1 96.5 188 VAL A O 1
ATOM 1451 N N . ASP A 1 189 ? 0.706 -19.297 -22.203 1 96.62 189 ASP A N 1
ATOM 1452 C CA . ASP A 1 189 ? 1.009 -18.625 -20.938 1 96.62 189 ASP A CA 1
ATOM 1453 C C . ASP A 1 189 ? 0.196 -17.344 -20.781 1 96.62 189 ASP A C 1
ATOM 1455 O O . ASP A 1 189 ? -0.278 -17.031 -19.688 1 96.62 189 ASP A O 1
ATOM 1459 N N . GLN A 1 190 ? -0.001 -16.609 -21.828 1 96.88 190 GLN A N 1
ATOM 1460 C CA . GLN A 1 190 ? -0.707 -15.336 -21.812 1 96.88 190 GLN A CA 1
ATOM 1461 C C . GLN A 1 190 ? -2.176 -15.523 -21.453 1 96.88 190 GLN A C 1
ATOM 1463 O O . GLN A 1 190 ? -2.762 -14.688 -20.75 1 96.88 190 GLN A O 1
ATOM 1468 N N . TYR A 1 191 ? -2.75 -16.609 -21.875 1 97.25 191 TYR A N 1
ATOM 1469 C CA . TYR A 1 191 ? -4.172 -16.828 -21.625 1 97.25 191 TYR A CA 1
ATOM 1470 C C . TYR A 1 191 ? -4.383 -17.672 -20.375 1 97.25 191 TYR A C 1
ATOM 1472 O O . TYR A 1 191 ? -5.445 -17.625 -19.75 1 97.25 191 TYR A O 1
ATOM 1480 N N . PHE A 1 192 ? -3.402 -18.469 -20.016 1 98.19 192 PHE A N 1
ATOM 1481 C CA . PHE A 1 192 ? -3.486 -19.328 -18.844 1 98.19 192 PHE A CA 1
ATOM 1482 C C . PHE A 1 192 ? -3.76 -18.516 -17.578 1 98.19 192 PHE A C 1
ATOM 1484 O O . PHE A 1 192 ? -4.648 -18.859 -16.797 1 98.19 192 PHE A O 1
ATOM 1491 N N . VAL A 1 193 ? -3.074 -17.375 -17.406 1 98.38 193 VAL A N 1
ATOM 1492 C CA . VAL A 1 193 ? -3.074 -16.594 -16.172 1 98.38 193 VAL A CA 1
ATOM 1493 C C . VAL A 1 193 ? -4.441 -15.945 -15.969 1 98.38 193 VAL A C 1
ATOM 1495 O O . VAL A 1 193 ? -5.082 -16.141 -14.938 1 98.38 193 VAL A O 1
ATOM 1498 N N . PRO A 1 194 ? -5 -15.227 -16.984 1 98.25 194 PRO A N 1
ATOM 1499 C CA . PRO A 1 194 ? -6.336 -14.664 -16.781 1 98.25 194 PRO A CA 1
ATOM 1500 C C . PRO A 1 194 ? -7.414 -15.734 -16.609 1 98.25 194 PRO A C 1
ATOM 1502 O O . PRO A 1 194 ? -8.375 -15.539 -15.867 1 98.25 194 PRO A O 1
ATOM 1505 N N . ALA A 1 195 ? -7.27 -16.844 -17.266 1 98.25 195 ALA A N 1
ATOM 1506 C CA . ALA A 1 195 ? -8.25 -17.922 -17.156 1 98.25 195 ALA A CA 1
ATOM 1507 C C . ALA A 1 195 ? -8.266 -18.516 -15.742 1 98.25 195 ALA A C 1
ATOM 1509 O O . ALA A 1 195 ? -9.32 -18.656 -15.133 1 98.25 195 ALA A O 1
ATOM 1510 N N . VAL A 1 196 ? -7.094 -18.812 -15.266 1 98.5 196 VAL A N 1
ATOM 1511 C CA . VAL A 1 196 ? -6.984 -19.406 -13.938 1 98.5 196 VAL A CA 1
ATOM 1512 C C . VAL A 1 196 ? -7.488 -18.406 -12.891 1 98.5 196 VAL A C 1
ATOM 1514 O O . VAL A 1 196 ? -8.188 -18.797 -11.953 1 98.5 196 VAL A O 1
ATOM 1517 N N . HIS 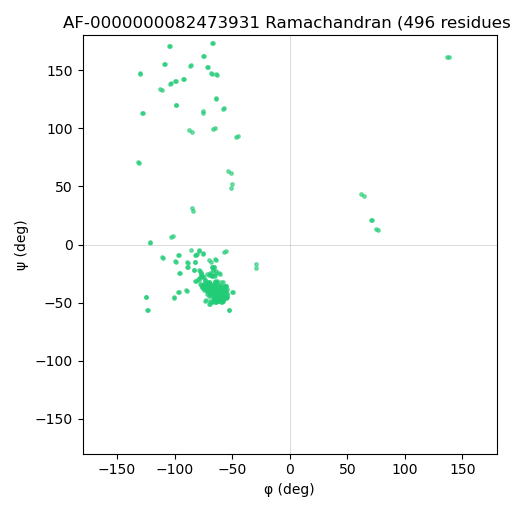A 1 197 ? -7.074 -17.172 -13.031 1 98.5 197 HIS A N 1
ATOM 1518 C CA . HIS A 1 197 ? -7.527 -16.141 -12.102 1 98.5 197 HIS A CA 1
ATOM 1519 C C . HIS A 1 197 ? -9.047 -16.047 -12.094 1 98.5 197 HIS A C 1
ATOM 1521 O O . HIS A 1 197 ? -9.664 -16.016 -11.023 1 98.5 197 HIS A O 1
ATOM 1527 N N . LEU A 1 198 ? -9.648 -16.047 -13.281 1 98.25 198 LEU A N 1
ATOM 1528 C CA . LEU A 1 198 ? -11.102 -15.938 -13.398 1 98.25 198 LEU A CA 1
ATOM 1529 C C . LEU A 1 198 ? -11.789 -17.156 -12.797 1 98.25 198 LEU A C 1
ATOM 1531 O O . LEU A 1 198 ? -12.734 -17 -12.016 1 98.25 198 LEU A O 1
ATOM 1535 N N . ILE A 1 199 ? -11.383 -18.312 -13.125 1 98.25 199 ILE A N 1
ATOM 1536 C CA . ILE A 1 199 ? -11.977 -19.547 -12.617 1 98.25 199 ILE A CA 1
ATOM 1537 C C . ILE A 1 199 ? -11.859 -19.594 -11.094 1 98.25 199 ILE A C 1
ATOM 1539 O O . ILE A 1 199 ? -12.836 -19.859 -10.398 1 98.25 199 ILE A O 1
ATOM 1543 N N . ALA A 1 200 ? -10.656 -19.312 -10.594 1 98.44 200 ALA A N 1
ATOM 1544 C CA . ALA A 1 200 ? -10.43 -19.297 -9.156 1 98.44 200 ALA A CA 1
ATOM 1545 C C . ALA A 1 200 ? -11.367 -18.312 -8.453 1 98.44 200 A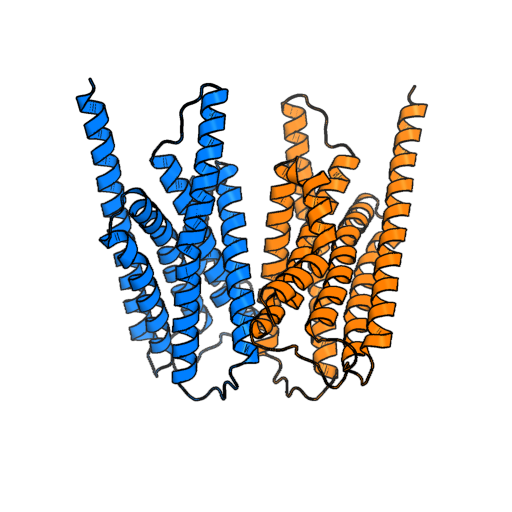LA A C 1
ATOM 1547 O O . ALA A 1 200 ? -11.953 -18.641 -7.422 1 98.44 200 ALA A O 1
ATOM 1548 N N . ALA A 1 201 ? -11.461 -17.125 -9.016 1 98.12 201 ALA A N 1
ATOM 1549 C CA . ALA A 1 201 ? -12.336 -16.109 -8.438 1 98.12 201 ALA A CA 1
ATOM 1550 C C . ALA A 1 201 ? -13.789 -16.562 -8.438 1 98.12 201 ALA A C 1
ATOM 1552 O O . ALA A 1 201 ? -14.5 -16.391 -7.441 1 98.12 201 ALA A O 1
ATOM 1553 N N . MET A 1 202 ? -14.258 -17.203 -9.484 1 96 202 MET A N 1
ATOM 1554 C CA . MET A 1 202 ? -15.641 -17.672 -9.609 1 96 202 MET A CA 1
ATOM 1555 C C . MET A 1 202 ? -15.914 -18.828 -8.656 1 96 202 MET A C 1
ATOM 1557 O O . MET A 1 202 ? -17.031 -18.969 -8.148 1 96 202 MET A O 1
ATOM 1561 N N . LEU A 1 203 ? -14.945 -19.609 -8.414 1 96.38 203 LEU A N 1
ATOM 1562 C CA . LEU A 1 203 ? -15.102 -20.75 -7.508 1 96.38 203 LEU A CA 1
ATOM 1563 C C . LEU A 1 203 ? -15.406 -20.281 -6.09 1 96.38 203 LEU A C 1
ATOM 1565 O O . LEU A 1 203 ? -15.984 -21.031 -5.297 1 96.38 203 LEU A O 1
ATOM 1569 N N . THR A 1 204 ? -15.016 -19 -5.746 1 93.88 204 THR A N 1
ATOM 1570 C CA . THR A 1 204 ? -15.312 -18.484 -4.414 1 93.88 204 THR A CA 1
ATOM 1571 C C . THR A 1 204 ? -16.812 -18.297 -4.227 1 93.88 204 THR A C 1
ATOM 1573 O O . THR A 1 204 ? -17.297 -18.266 -3.096 1 93.88 204 THR A O 1
ATOM 1576 N N . LEU A 1 205 ? -17.562 -18.219 -5.309 1 92 205 LEU A N 1
ATOM 1577 C CA . LEU A 1 205 ? -19 -18.062 -5.23 1 92 205 LEU A CA 1
ATOM 1578 C C . LEU A 1 205 ? -19.656 -19.359 -4.746 1 92 205 LEU A C 1
ATOM 1580 O O . LEU A 1 205 ? -20.781 -19.328 -4.219 1 92 205 LEU A O 1
ATOM 1584 N N . VAL A 1 206 ? -18.984 -20.484 -4.98 1 90.81 206 VAL A N 1
ATOM 1585 C CA . VAL A 1 206 ? -19.5 -21.781 -4.527 1 90.81 206 VAL A CA 1
ATOM 1586 C C . VAL A 1 206 ? -19.625 -21.781 -3.008 1 90.81 206 VAL A C 1
ATOM 1588 O O . VAL A 1 206 ? -20.5 -22.453 -2.453 1 90.81 206 VAL A O 1
ATOM 1591 N N . ASN A 1 207 ? -18.859 -20.953 -2.307 1 87.12 207 ASN A N 1
ATOM 1592 C CA . ASN A 1 207 ? -18.875 -20.859 -0.851 1 87.12 207 ASN A CA 1
ATOM 1593 C C . ASN A 1 207 ? -20.172 -20.219 -0.347 1 87.12 207 ASN A C 1
ATOM 1595 O O . ASN A 1 207 ? -20.484 -20.297 0.842 1 87.12 207 ASN A O 1
ATOM 1599 N N . LEU A 1 208 ? -20.953 -19.609 -1.254 1 85.38 208 LEU A N 1
ATOM 1600 C CA . LEU A 1 208 ? -22.203 -18.969 -0.863 1 85.38 208 LEU A CA 1
ATOM 1601 C C . LEU A 1 208 ? -23.328 -19.984 -0.764 1 85.38 208 LEU A C 1
ATOM 1603 O O . LEU A 1 208 ? -24.391 -19.703 -0.187 1 85.38 208 LEU A O 1
ATOM 1607 N N . ALA A 1 209 ? -23.141 -21.156 -1.296 1 86.31 209 ALA A N 1
ATOM 1608 C CA . ALA A 1 209 ? -24.125 -22.234 -1.227 1 86.31 209 ALA A CA 1
ATOM 1609 C C . ALA A 1 209 ? -23.969 -23.047 0.059 1 86.31 209 ALA A C 1
ATOM 1611 O O . ALA A 1 209 ? -22.906 -23.062 0.667 1 86.31 209 ALA A O 1
ATOM 1612 N N . GLN A 1 210 ? -25.109 -23.656 0.487 1 87.38 210 GLN A N 1
ATOM 1613 C CA . GLN A 1 210 ? -25.078 -24.516 1.673 1 87.38 210 GLN A CA 1
ATOM 1614 C C . GLN A 1 210 ? -24.062 -25.641 1.518 1 87.38 210 GLN A C 1
ATOM 1616 O O . GLN A 1 210 ? -24.172 -26.453 0.6 1 87.38 210 GLN A O 1
ATOM 1621 N N . GLY A 1 211 ? -23.062 -25.656 2.357 1 86.94 211 GLY A N 1
ATOM 1622 C CA . GLY A 1 211 ? -22.016 -26.656 2.289 1 86.94 211 GLY A CA 1
ATOM 1623 C C . GLY A 1 211 ? -21.047 -26.422 1.153 1 86.94 211 GLY A C 1
ATOM 1624 O O . GLY A 1 211 ? -20.297 -27.328 0.776 1 86.94 211 GLY A O 1
ATOM 1625 N N . GLY A 1 212 ? -21.031 -25.344 0.549 1 89.62 212 GLY A N 1
ATOM 1626 C CA . GLY A 1 212 ? -20.25 -25.031 -0.644 1 89.62 212 GLY A CA 1
ATOM 1627 C C . GLY A 1 212 ? -18.766 -24.984 -0.396 1 89.62 212 GLY A C 1
ATOM 1628 O O . GLY A 1 212 ? -17.969 -25.234 -1.31 1 89.62 212 GLY A O 1
ATOM 1629 N N . CYS A 1 213 ? -18.359 -24.688 0.84 1 89.62 213 CYS A N 1
ATOM 1630 C CA . CYS A 1 213 ? -16.938 -24.594 1.148 1 89.62 213 CYS A CA 1
ATOM 1631 C C . CYS A 1 213 ? -16.266 -25.953 1.01 1 89.62 213 CYS A C 1
ATOM 1633 O O . CYS A 1 213 ? -15.078 -26.031 0.699 1 89.62 213 CYS A O 1
ATOM 1635 N N . ILE A 1 214 ? -17.031 -27.047 1.187 1 90.25 214 ILE A N 1
ATOM 1636 C CA . ILE A 1 214 ? -16.484 -28.406 1.078 1 90.25 214 ILE A CA 1
ATOM 1637 C C . ILE A 1 214 ? -16.125 -28.703 -0.378 1 90.25 214 ILE A C 1
ATOM 1639 O O . ILE A 1 214 ? -15.234 -29.5 -0.656 1 90.25 214 ILE A O 1
ATOM 1643 N N . ILE A 1 215 ? -16.781 -28.031 -1.248 1 92.31 215 ILE A N 1
ATOM 1644 C CA . ILE A 1 215 ? -16.547 -28.234 -2.674 1 92.31 215 ILE A CA 1
ATOM 1645 C C . ILE A 1 215 ? -15.656 -27.125 -3.219 1 92.31 215 ILE A C 1
ATOM 1647 O O . ILE A 1 215 ? -14.68 -27.391 -3.928 1 92.31 215 ILE A O 1
ATOM 1651 N N . GLY A 1 216 ? -15.938 -25.922 -2.879 1 94.81 216 GLY A N 1
ATOM 1652 C CA . GLY A 1 216 ? -15.25 -24.766 -3.414 1 94.81 216 GLY A CA 1
ATOM 1653 C C . GLY A 1 216 ? -13.773 -24.719 -3.062 1 94.81 216 GLY A C 1
ATOM 1654 O O . GLY A 1 216 ? -12.938 -24.438 -3.918 1 94.81 216 GLY A O 1
ATOM 1655 N N . ILE A 1 217 ? -13.422 -25.016 -1.87 1 95.62 217 ILE A N 1
ATOM 1656 C CA . ILE A 1 217 ? -12.047 -24.891 -1.388 1 95.62 217 ILE A CA 1
ATOM 1657 C C . ILE A 1 217 ? -11.164 -25.922 -2.068 1 95.62 217 ILE A C 1
ATOM 1659 O O . ILE A 1 217 ? -10.117 -25.578 -2.627 1 95.62 217 ILE A O 1
ATOM 1663 N N . PRO A 1 218 ? -11.578 -27.203 -2.094 1 96.06 218 PRO A N 1
ATOM 1664 C CA . PRO A 1 218 ? -10.758 -28.172 -2.816 1 96.06 218 PRO A CA 1
ATOM 1665 C C . PRO A 1 218 ? -10.57 -27.812 -4.289 1 96.06 218 PRO A C 1
ATOM 1667 O O . PRO A 1 218 ? -9.469 -27.969 -4.832 1 96.06 218 PRO A O 1
ATOM 1670 N N . LEU A 1 219 ? -11.57 -27.344 -4.914 1 97.69 219 LEU A N 1
ATOM 1671 C CA . LEU A 1 219 ? -11.461 -26.953 -6.312 1 97.69 219 LEU A CA 1
ATOM 1672 C C . LEU A 1 219 ? -10.5 -25.781 -6.48 1 97.69 219 LEU A C 1
ATOM 1674 O O . LEU A 1 219 ? -9.727 -25.734 -7.441 1 97.69 219 LEU A O 1
ATOM 1678 N N . LEU A 1 220 ? -10.562 -24.859 -5.586 1 98.19 220 LEU A N 1
ATOM 1679 C CA . LEU A 1 220 ? -9.633 -23.734 -5.598 1 98.19 220 LEU A CA 1
ATOM 1680 C C . LEU A 1 220 ? -8.195 -24.219 -5.469 1 98.19 220 LEU A C 1
ATOM 1682 O O . LEU A 1 220 ? -7.305 -23.719 -6.164 1 98.19 220 LEU A O 1
ATOM 1686 N N . TYR A 1 221 ? -7.957 -25.188 -4.684 1 98.12 221 TYR A N 1
ATOM 1687 C CA . TYR A 1 221 ? -6.602 -25.688 -4.48 1 98.12 221 TYR A CA 1
ATOM 1688 C C . TYR A 1 221 ? -6.137 -26.516 -5.68 1 98.12 221 TYR A C 1
ATOM 1690 O O . TYR A 1 221 ? -4.938 -26.594 -5.957 1 98.12 221 TYR A O 1
ATOM 1698 N N . ILE A 1 222 ? -7.055 -27.094 -6.352 1 98.25 222 ILE A N 1
ATOM 1699 C CA . ILE A 1 222 ? -6.703 -27.703 -7.625 1 98.25 222 ILE A CA 1
ATOM 1700 C C . ILE A 1 222 ? -6.176 -26.641 -8.586 1 98.25 222 ILE A C 1
ATOM 1702 O O . ILE A 1 222 ? -5.176 -26.859 -9.273 1 98.25 222 ILE A O 1
ATOM 1706 N N . MET A 1 223 ? -6.793 -25.453 -8.617 1 98.38 223 MET A N 1
ATOM 1707 C CA . MET A 1 223 ? -6.324 -24.344 -9.453 1 98.38 223 MET A CA 1
ATOM 1708 C C . MET A 1 223 ? -4.941 -23.891 -9.016 1 98.38 223 MET A C 1
ATOM 1710 O O . MET A 1 223 ? -4.09 -23.578 -9.852 1 98.38 223 MET A O 1
ATOM 1714 N N . ALA A 1 224 ? -4.707 -23.844 -7.734 1 98.5 224 ALA A N 1
ATOM 1715 C CA . ALA A 1 224 ? -3.398 -23.453 -7.215 1 98.5 224 ALA A CA 1
ATOM 1716 C C . ALA A 1 224 ? -2.322 -24.453 -7.621 1 98.5 224 ALA A C 1
ATOM 1718 O O . ALA A 1 224 ? -1.234 -24.062 -8.055 1 98.5 224 ALA A O 1
ATOM 1719 N N . LEU A 1 225 ? -2.676 -25.75 -7.523 1 98.38 225 LEU A N 1
ATOM 1720 C CA . LEU A 1 225 ? -1.737 -26.812 -7.891 1 98.38 225 LEU A CA 1
ATOM 1721 C C . LEU A 1 225 ? -1.459 -26.781 -9.391 1 98.38 225 LEU A C 1
ATOM 1723 O O . LEU A 1 225 ? -0.319 -26.984 -9.82 1 98.38 225 LEU A O 1
ATOM 1727 N N . LEU A 1 226 ? -2.498 -26.547 -10.125 1 98.31 226 LEU A N 1
ATOM 1728 C CA . LEU A 1 226 ? -2.334 -26.438 -11.57 1 98.31 226 LEU A CA 1
ATOM 1729 C C . LEU A 1 226 ? -1.403 -25.281 -11.914 1 98.31 226 LEU A C 1
ATOM 1731 O O . LEU A 1 226 ? -0.545 -25.406 -12.797 1 98.31 226 LEU A O 1
ATOM 1735 N N . THR A 1 227 ? -1.577 -24.141 -11.289 1 98.62 227 THR A N 1
ATOM 1736 C CA . THR A 1 227 ? -0.729 -22.984 -11.523 1 98.62 227 THR A CA 1
ATOM 1737 C C . THR A 1 227 ? 0.716 -23.281 -11.133 1 98.62 227 THR A C 1
ATOM 1739 O O . THR A 1 227 ? 1.646 -22.938 -11.867 1 98.62 227 THR A O 1
ATOM 1742 N N . MET A 1 228 ? 0.876 -23.953 -10.008 1 98.44 228 MET A N 1
ATOM 1743 C CA . MET A 1 228 ? 2.209 -24.328 -9.539 1 98.44 228 MET A CA 1
ATOM 1744 C C . MET A 1 228 ? 2.887 -25.266 -10.523 1 98.44 228 MET A C 1
ATOM 1746 O O . MET A 1 228 ? 4.059 -25.094 -10.852 1 98.44 228 MET A O 1
ATOM 1750 N N . GLY A 1 229 ? 2.164 -26.25 -10.953 1 98.31 229 GLY A N 1
ATOM 1751 C CA . GLY A 1 229 ? 2.695 -27.188 -11.922 1 98.31 229 GLY A CA 1
ATOM 1752 C C . GLY A 1 229 ? 3.074 -26.531 -13.242 1 98.31 229 GLY A C 1
ATOM 1753 O O . GLY A 1 229 ? 4.152 -26.797 -13.781 1 98.31 229 GLY A O 1
ATOM 1754 N N . HIS A 1 230 ? 2.143 -25.688 -13.727 1 98.31 230 HIS A N 1
ATOM 1755 C CA . HIS A 1 230 ? 2.404 -25 -14.984 1 98.31 230 HIS A CA 1
ATOM 1756 C C . HIS A 1 230 ? 3.629 -24.094 -14.875 1 98.31 230 HIS A C 1
ATOM 1758 O O . HIS A 1 230 ? 4.473 -24.078 -15.773 1 98.31 230 HIS A O 1
ATOM 1764 N N . CYS A 1 231 ? 3.748 -23.359 -13.82 1 98.31 231 CYS A N 1
ATOM 1765 C CA . CYS A 1 231 ? 4.891 -22.469 -13.586 1 98.31 231 CYS A CA 1
ATOM 1766 C C . CYS A 1 231 ? 6.184 -23.266 -13.516 1 98.31 231 CYS A C 1
ATOM 1768 O O . CYS A 1 231 ? 7.184 -22.906 -14.133 1 98.31 231 CYS A O 1
ATOM 1770 N N . GLY A 1 232 ? 6.168 -24.375 -12.742 1 97.56 232 GLY A N 1
ATOM 1771 C CA . GLY A 1 232 ? 7.348 -25.219 -12.625 1 97.56 232 GLY A CA 1
ATOM 1772 C C . GLY A 1 232 ? 7.82 -25.781 -13.953 1 97.56 232 GLY A C 1
ATOM 1773 O O . GLY A 1 232 ? 9.016 -25.766 -14.25 1 97.56 232 GLY A O 1
ATOM 1774 N N . LYS A 1 233 ? 6.918 -26.281 -14.672 1 97.5 233 LYS A N 1
ATOM 1775 C CA . LYS A 1 233 ? 7.246 -26.812 -15.992 1 97.5 233 LYS A CA 1
ATOM 1776 C C . LYS A 1 233 ? 7.848 -25.734 -16.891 1 97.5 233 LYS A C 1
ATOM 1778 O O . LYS A 1 233 ? 8.836 -25.984 -17.578 1 97.5 233 LYS A O 1
ATOM 1783 N N . MET A 1 234 ? 7.18 -24.594 -16.859 1 96.88 234 MET A N 1
ATOM 1784 C CA . MET A 1 234 ? 7.645 -23.484 -17.688 1 96.88 234 MET A CA 1
ATOM 1785 C C . MET A 1 234 ? 9.055 -23.062 -17.281 1 96.88 234 MET A C 1
ATOM 1787 O O . MET A 1 234 ? 9.93 -22.891 -18.125 1 96.88 234 MET A O 1
ATOM 1791 N N . VAL A 1 235 ? 9.336 -22.922 -16.031 1 96.94 235 VAL A N 1
ATOM 1792 C CA . VAL A 1 235 ? 10.641 -22.5 -15.516 1 96.94 235 VAL A CA 1
ATOM 1793 C C . VAL A 1 235 ? 11.695 -23.547 -15.883 1 96.94 235 VAL A C 1
ATOM 1795 O O . VAL A 1 235 ? 12.797 -23.203 -16.328 1 96.94 235 VAL A O 1
ATOM 1798 N N . TRP A 1 236 ? 11.32 -24.812 -15.695 1 95.62 236 TRP A N 1
ATOM 1799 C CA . TRP A 1 236 ? 12.234 -25.906 -16.031 1 95.62 236 TRP A CA 1
ATOM 1800 C C . TRP A 1 236 ? 12.602 -25.859 -17.516 1 95.62 236 TRP A C 1
ATOM 1802 O O . TRP A 1 236 ? 13.773 -26 -17.875 1 95.62 236 TRP A O 1
ATOM 1812 N N . ARG A 1 237 ? 11.672 -25.703 -18.281 1 94.75 237 ARG A N 1
ATOM 1813 C CA . ARG A 1 237 ? 11.898 -25.625 -19.719 1 94.75 237 ARG A CA 1
ATOM 1814 C C . ARG A 1 237 ? 12.82 -24.469 -20.062 1 94.75 237 ARG A C 1
ATOM 1816 O O . ARG A 1 237 ? 13.773 -24.625 -20.828 1 94.75 237 ARG A O 1
ATOM 1823 N N . ARG A 1 238 ? 12.578 -23.297 -19.531 1 93.94 238 ARG A N 1
ATOM 1824 C CA . ARG A 1 238 ? 13.352 -22.094 -19.828 1 93.94 238 ARG A CA 1
ATOM 1825 C C . ARG A 1 238 ? 14.797 -22.25 -19.391 1 93.94 238 ARG A C 1
ATOM 1827 O O . ARG A 1 238 ? 15.719 -21.859 -20.109 1 93.94 238 ARG A O 1
ATOM 1834 N N . LEU A 1 239 ? 15 -22.812 -18.219 1 93.5 239 LEU A N 1
ATOM 1835 C CA . LEU A 1 239 ? 16.344 -22.984 -17.688 1 93.5 239 LEU A CA 1
ATOM 1836 C C . LEU A 1 239 ? 17.125 -24.016 -18.484 1 93.5 239 LEU A C 1
ATOM 1838 O O . LEU A 1 239 ? 18.328 -23.859 -18.703 1 93.5 239 LEU A O 1
ATOM 1842 N N . THR A 1 240 ? 16.516 -25.047 -18.938 1 93 240 THR A N 1
ATOM 1843 C CA . THR A 1 240 ? 17.141 -26.078 -19.75 1 93 240 THR A CA 1
ATOM 1844 C C . THR A 1 240 ? 17.531 -25.516 -21.125 1 93 240 THR A C 1
ATOM 1846 O O . THR A 1 240 ? 18.578 -25.859 -21.672 1 93 240 THR A O 1
ATOM 1849 N N . GLU A 1 241 ? 16.672 -24.688 -21.656 1 91.19 241 GLU A N 1
ATOM 1850 C CA . GLU A 1 241 ? 16.953 -24.062 -22.953 1 91.19 241 GLU A CA 1
ATOM 1851 C C . GLU A 1 241 ? 18.203 -23.188 -22.875 1 91.19 241 GLU A C 1
ATOM 1853 O O . GLU A 1 241 ? 19.031 -23.203 -23.797 1 91.19 241 GLU A O 1
ATOM 1858 N N . ILE A 1 242 ? 18.406 -22.469 -21.875 1 87.12 242 ILE A N 1
ATOM 1859 C CA . ILE A 1 242 ? 19.547 -21.578 -21.719 1 87.12 242 ILE A CA 1
ATOM 1860 C C . ILE A 1 242 ? 20.828 -22.391 -21.516 1 87.12 242 ILE A C 1
ATOM 1862 O O . ILE A 1 242 ? 21.875 -22.078 -22.094 1 87.12 242 ILE A O 1
ATOM 1866 N N . ARG A 1 243 ? 20.75 -23.438 -20.703 1 87 243 ARG A N 1
ATOM 1867 C CA . ARG A 1 243 ? 21.891 -24.297 -20.469 1 87 243 ARG A CA 1
ATOM 1868 C C . ARG A 1 243 ? 22.359 -24.969 -21.75 1 87 243 ARG A C 1
ATOM 1870 O O . ARG A 1 243 ? 23.562 -25.109 -22 1 87 243 ARG A O 1
ATOM 1877 N N . SER A 1 244 ? 21.438 -25.266 -22.531 1 86.88 244 SER A N 1
ATOM 1878 C CA . SER A 1 244 ? 21.781 -25.906 -23.797 1 86.88 244 SER A CA 1
ATOM 1879 C C . SER A 1 244 ? 22.422 -24.938 -24.766 1 86.88 244 SER A C 1
ATOM 1881 O O . SER A 1 244 ? 23.281 -25.312 -25.562 1 86.88 244 SER A O 1
ATOM 1883 N N . ARG A 1 245 ? 21.938 -23.719 -24.719 1 78.69 245 ARG A N 1
ATOM 1884 C CA . ARG A 1 245 ? 22.5 -22.719 -25.609 1 78.69 245 ARG A CA 1
ATOM 1885 C C . ARG A 1 245 ? 23.922 -22.344 -25.188 1 78.69 245 ARG A C 1
ATOM 1887 O O . ARG A 1 245 ? 24.766 -22.062 -26.031 1 78.69 245 ARG A O 1
ATOM 1894 N N . GLN A 1 246 ? 24.203 -22.359 -23.891 1 76.19 246 GLN A N 1
ATOM 1895 C CA . GLN A 1 246 ? 25.547 -22.062 -23.375 1 76.19 246 GLN A CA 1
ATOM 1896 C C . GLN A 1 246 ? 26.5 -23.219 -23.609 1 76.19 246 GLN A C 1
ATOM 1898 O O . GLN A 1 246 ? 27.688 -23.016 -23.828 1 76.19 246 GLN A O 1
ATOM 1903 N N . GLY A 1 247 ? 26.016 -24.391 -23.547 1 72.38 247 GLY A N 1
ATOM 1904 C CA . GLY A 1 247 ? 26.828 -25.562 -23.828 1 72.38 247 GLY A CA 1
ATOM 1905 C C . GLY A 1 247 ? 27.219 -25.703 -25.281 1 72.38 247 GLY A C 1
ATOM 1906 O O . GLY A 1 247 ? 28.312 -26.172 -25.594 1 72.38 247 GLY A O 1
ATOM 1907 N N . SER A 1 248 ? 26.406 -25.297 -26.031 1 71.38 248 SER A N 1
ATOM 1908 C CA . SER A 1 248 ? 26.719 -25.422 -27.453 1 71.38 248 SER A CA 1
ATOM 1909 C C . SER A 1 248 ? 27.703 -24.328 -27.906 1 71.38 248 SER A C 1
ATOM 1911 O O . SER A 1 248 ? 28.281 -24.422 -28.984 1 71.38 248 SER A O 1
ATOM 1913 N N . SER A 1 249 ? 27.75 -23.25 -27.188 1 61.53 249 SER A N 1
ATOM 1914 C CA . SER A 1 249 ? 28.672 -22.188 -27.578 1 61.53 249 SER A CA 1
ATOM 1915 C C . SER A 1 249 ? 30.094 -22.516 -27.141 1 61.53 249 SER A C 1
ATOM 1917 O O . SER A 1 249 ? 31.031 -21.781 -27.484 1 61.53 249 SER A O 1
ATOM 1919 N N . PHE A 1 250 ? 30.359 -23.531 -26.453 1 48.75 250 PHE A N 1
ATOM 1920 C CA . PHE A 1 250 ? 31.719 -24.016 -26.25 1 48.75 250 PHE A CA 1
ATOM 1921 C C . PHE A 1 250 ? 32.062 -25.094 -27.266 1 48.75 250 PHE A C 1
ATOM 1923 O O . PHE A 1 250 ? 31.203 -25.922 -27.609 1 48.75 250 PHE A O 1
ATOM 1930 N N . MET B 1 1 ? -17.641 12.195 -14.664 1 65.94 1 MET B N 1
ATOM 1931 C CA . MET B 1 1 ? -16.453 13.039 -14.672 1 65.94 1 MET B CA 1
ATOM 1932 C C . MET B 1 1 ? -15.445 12.555 -15.719 1 65.94 1 MET B C 1
ATOM 1934 O O . MET B 1 1 ? -15.289 11.352 -15.914 1 65.94 1 MET B O 1
ATOM 1938 N N . THR B 1 2 ? -14.93 13.57 -16.422 1 74.19 2 THR B N 1
ATOM 1939 C CA . THR B 1 2 ? -13.969 13.219 -17.469 1 74.19 2 THR B CA 1
ATOM 1940 C C . THR B 1 2 ? -12.641 12.773 -16.844 1 74.19 2 THR B C 1
ATOM 1942 O O . THR B 1 2 ? -12.375 13.039 -15.672 1 74.19 2 THR B O 1
ATOM 1945 N N . VAL B 1 3 ? -11.977 11.938 -17.625 1 79.94 3 VAL B N 1
ATOM 1946 C CA . VAL B 1 3 ? -10.633 11.508 -17.234 1 79.94 3 VAL B CA 1
ATOM 1947 C C . VAL B 1 3 ? -9.781 12.727 -16.891 1 79.94 3 VAL B C 1
ATOM 1949 O O . VAL B 1 3 ? -9.031 12.703 -15.906 1 79.94 3 VAL B O 1
ATOM 1952 N N . ALA B 1 4 ? -9.93 13.766 -17.672 1 83 4 ALA B N 1
ATOM 1953 C CA . ALA B 1 4 ? -9.172 14.992 -17.438 1 83 4 ALA B CA 1
ATOM 1954 C C . ALA B 1 4 ? -9.508 15.594 -16.062 1 83 4 ALA B C 1
ATOM 1956 O O . ALA B 1 4 ? -8.617 16.047 -15.344 1 83 4 ALA B O 1
ATOM 1957 N N . ALA B 1 5 ? -10.727 15.609 -15.711 1 84.75 5 ALA B N 1
ATOM 1958 C CA . ALA B 1 5 ? -11.148 16.141 -14.414 1 84.75 5 ALA B CA 1
ATOM 1959 C C . ALA B 1 5 ? -10.594 15.281 -13.273 1 84.75 5 ALA B C 1
ATOM 1961 O O . ALA B 1 5 ? -10.156 15.805 -12.25 1 84.75 5 ALA B O 1
ATOM 1962 N N . GLY B 1 6 ? -10.648 13.961 -13.469 1 86.5 6 GLY B N 1
ATOM 1963 C CA . GLY B 1 6 ? -10.078 13.055 -12.477 1 86.5 6 GLY B CA 1
ATOM 1964 C C . GLY B 1 6 ? -8.602 13.305 -12.219 1 86.5 6 GLY B C 1
ATOM 1965 O O . GLY B 1 6 ? -8.172 13.336 -11.062 1 86.5 6 GLY B O 1
ATOM 1966 N N . ILE B 1 7 ? -7.875 13.492 -13.305 1 88.25 7 ILE B N 1
ATOM 1967 C CA . ILE B 1 7 ? -6.449 13.781 -13.195 1 88.25 7 ILE B CA 1
ATOM 1968 C C . ILE B 1 7 ? -6.25 15.117 -12.484 1 88.25 7 ILE B C 1
ATOM 1970 O O . ILE B 1 7 ? -5.352 15.25 -11.648 1 88.25 7 ILE B O 1
ATOM 1974 N N . GLY B 1 8 ? -7.02 16.078 -12.844 1 91.19 8 GLY B N 1
ATOM 1975 C CA . GLY B 1 8 ? -6.949 17.375 -12.188 1 91.19 8 GLY B CA 1
ATOM 1976 C C . GLY B 1 8 ? -7.168 17.297 -10.688 1 91.19 8 GLY B C 1
ATOM 1977 O O . GLY B 1 8 ? -6.41 17.891 -9.914 1 91.19 8 GLY B O 1
ATOM 1978 N N . TYR B 1 9 ? -8.172 16.547 -10.219 1 91.31 9 TYR B N 1
ATOM 1979 C CA . TYR B 1 9 ? -8.461 16.406 -8.797 1 91.31 9 TYR B CA 1
ATOM 1980 C C . TYR B 1 9 ? -7.344 15.656 -8.086 1 91.31 9 TYR B C 1
ATOM 1982 O O . TYR B 1 9 ? -6.984 15.992 -6.953 1 91.31 9 TYR B O 1
ATOM 1990 N N . THR B 1 10 ? -6.859 14.641 -8.766 1 92.56 10 THR B N 1
ATOM 1991 C CA . THR B 1 10 ? -5.746 13.891 -8.195 1 92.56 10 THR B CA 1
ATOM 1992 C C . THR B 1 10 ? -4.531 14.797 -8 1 92.56 10 THR B C 1
ATOM 1994 O O . THR B 1 10 ? -3.873 14.742 -6.961 1 92.56 10 THR B O 1
ATOM 1997 N N . LEU B 1 11 ? -4.273 15.641 -9 1 94.31 11 LEU B N 1
ATOM 1998 C CA . LEU B 1 11 ? -3.133 16.547 -8.922 1 94.31 11 LEU B CA 1
ATOM 1999 C C . LEU B 1 11 ? -3.367 17.609 -7.863 1 94.31 11 LEU B C 1
ATOM 2001 O O . LEU B 1 11 ? -2.426 18.062 -7.203 1 94.31 11 LEU B O 1
ATOM 2005 N N . LEU B 1 12 ? -4.555 17.984 -7.754 1 94.44 12 LEU B N 1
ATOM 2006 C CA . LEU B 1 12 ? -4.871 18.922 -6.688 1 94.44 12 LEU B CA 1
ATOM 2007 C C . LEU B 1 12 ? -4.605 18.297 -5.316 1 94.44 12 LEU B C 1
ATOM 2009 O O . LEU B 1 12 ? -3.984 18.938 -4.457 1 94.44 12 LEU B O 1
ATOM 2013 N N . ALA B 1 13 ? -5.031 17.109 -5.121 1 96.06 13 ALA B N 1
ATOM 2014 C CA . ALA B 1 13 ? -4.91 16.422 -3.84 1 96.06 13 ALA B CA 1
ATOM 2015 C C . ALA B 1 13 ? -3.451 16.094 -3.525 1 96.06 13 ALA B C 1
ATOM 2017 O O . ALA B 1 13 ? -3.016 16.219 -2.379 1 96.06 13 ALA B O 1
ATOM 2018 N N . LEU B 1 14 ? -2.67 15.742 -4.574 1 97.56 14 LEU B N 1
ATOM 2019 C CA . LEU B 1 14 ? -1.358 15.156 -4.316 1 97.56 14 LEU B CA 1
ATOM 2020 C C . LEU B 1 14 ? -0.255 15.992 -4.957 1 97.56 14 LEU B C 1
ATOM 2022 O O . LEU B 1 14 ? 0.925 15.648 -4.859 1 97.56 14 LEU B O 1
ATOM 2026 N N . GLY B 1 15 ? -0.555 17.078 -5.582 1 96.12 15 GLY B N 1
ATOM 2027 C CA . GLY B 1 15 ? 0.405 17.906 -6.301 1 96.12 15 GLY B CA 1
ATOM 2028 C C . GLY B 1 15 ? 1.598 18.297 -5.453 1 96.12 15 GLY B C 1
ATOM 2029 O O . GLY B 1 15 ? 2.742 18.016 -5.809 1 96.12 15 GLY B O 1
ATOM 2030 N N . PRO B 1 16 ? 1.354 18.906 -4.363 1 94.56 16 PRO B N 1
ATOM 2031 C CA . PRO B 1 16 ? 2.465 19.297 -3.498 1 94.56 16 PRO B CA 1
ATOM 2032 C C . PRO B 1 16 ? 3.303 18.125 -3.029 1 94.56 16 PRO B C 1
ATOM 2034 O O . PRO B 1 16 ? 4.531 18.219 -2.963 1 94.56 16 PRO B O 1
ATOM 2037 N N . SER B 1 17 ? 2.658 17.047 -2.73 1 96.44 17 SER B N 1
ATOM 2038 C CA . SER B 1 17 ? 3.389 15.844 -2.326 1 96.44 17 SER B CA 1
ATOM 2039 C C . SER B 1 17 ? 4.246 15.312 -3.469 1 96.44 17 SER B C 1
ATOM 2041 O O . SER B 1 17 ? 5.363 14.844 -3.244 1 96.44 17 SER B O 1
ATOM 2043 N N . LEU B 1 18 ? 3.688 15.414 -4.652 1 96.25 18 LEU B N 1
ATOM 2044 C CA . LEU B 1 18 ? 4.449 14.977 -5.816 1 96.25 18 LEU B CA 1
ATOM 2045 C C . LEU B 1 18 ? 5.68 15.859 -6.02 1 96.25 18 LEU B C 1
ATOM 2047 O O . LEU B 1 18 ? 6.77 15.352 -6.309 1 96.25 18 LEU B O 1
ATOM 2051 N N . SER B 1 19 ? 5.543 17.078 -5.848 1 95.88 19 SER B N 1
ATOM 2052 C CA . SER B 1 19 ? 6.66 18.016 -5.965 1 95.88 19 SER B CA 1
ATOM 2053 C C . SER B 1 19 ? 7.727 17.734 -4.91 1 95.88 19 SER B C 1
ATOM 2055 O O . SER B 1 19 ? 8.922 17.703 -5.219 1 95.88 19 SER B O 1
ATOM 2057 N N . LEU B 1 20 ? 7.297 17.531 -3.723 1 95.62 20 LEU B N 1
ATOM 2058 C CA . LEU B 1 20 ? 8.227 17.203 -2.645 1 95.62 20 LEU B CA 1
ATOM 2059 C C . LEU B 1 20 ? 8.906 15.859 -2.9 1 95.62 20 LEU B C 1
ATOM 2061 O O . LEU B 1 20 ? 10.086 15.695 -2.59 1 95.62 20 LEU B O 1
ATOM 2065 N N . PHE B 1 21 ? 8.242 14.969 -3.42 1 97.81 21 PHE B N 1
ATOM 2066 C CA . PHE B 1 21 ? 8.797 13.664 -3.762 1 97.81 21 PHE B CA 1
ATOM 2067 C C . PHE B 1 21 ? 9.945 13.805 -4.754 1 97.81 21 PHE B C 1
ATOM 2069 O O . PHE B 1 21 ? 11.031 13.258 -4.539 1 97.81 21 PHE B O 1
ATOM 2076 N N . ILE B 1 22 ? 9.734 14.547 -5.77 1 95.69 22 ILE B N 1
ATOM 2077 C CA . ILE B 1 22 ? 10.719 14.711 -6.832 1 95.69 22 ILE B CA 1
ATOM 2078 C C . ILE B 1 22 ? 11.914 15.508 -6.309 1 95.69 22 ILE B C 1
ATOM 2080 O O . ILE B 1 22 ? 13.062 15.172 -6.602 1 95.69 22 ILE B O 1
ATOM 2084 N N . ALA B 1 23 ? 11.648 16.438 -5.461 1 95.25 23 ALA B N 1
ATOM 2085 C CA . ALA B 1 23 ? 12.688 17.375 -5.027 1 95.25 23 ALA B CA 1
ATOM 2086 C C . ALA B 1 23 ? 13.539 16.766 -3.922 1 95.25 23 ALA B C 1
ATOM 2088 O O . ALA B 1 23 ? 14.75 17.016 -3.854 1 95.25 23 ALA B O 1
ATOM 2089 N N . VAL B 1 24 ? 12.953 15.945 -3.135 1 95.19 24 VAL B N 1
ATOM 2090 C CA . VAL B 1 24 ? 13.656 15.562 -1.917 1 95.19 24 VAL B CA 1
ATOM 2091 C C . VAL B 1 24 ? 13.773 14.047 -1.838 1 95.19 24 VAL B C 1
ATOM 2093 O O . VAL B 1 24 ? 14.867 13.508 -1.644 1 95.19 24 VAL B O 1
ATOM 2096 N N . ILE B 1 25 ? 12.766 13.273 -2.104 1 97.25 25 ILE B N 1
ATOM 2097 C CA . ILE B 1 25 ? 12.672 11.859 -1.753 1 97.25 25 ILE B CA 1
ATOM 2098 C C . ILE B 1 25 ? 13.242 11.008 -2.883 1 97.25 25 ILE B C 1
ATOM 2100 O O . ILE B 1 25 ? 14.008 10.07 -2.635 1 97.25 25 ILE B O 1
ATOM 2104 N N . ALA B 1 26 ? 12.961 11.414 -4.102 1 95.81 26 ALA B N 1
ATOM 2105 C CA . ALA B 1 26 ? 13.305 10.594 -5.262 1 95.81 26 ALA B CA 1
ATOM 2106 C C . ALA B 1 26 ? 14.82 10.445 -5.395 1 95.81 26 ALA B C 1
ATOM 2108 O O . ALA B 1 26 ? 15.305 9.523 -6.055 1 95.81 26 ALA B O 1
ATOM 2109 N N . LYS B 1 27 ? 15.555 11.203 -4.699 1 93.81 27 LYS B N 1
ATOM 2110 C CA . LYS B 1 27 ? 17.016 11.227 -4.832 1 93.81 27 LYS B CA 1
ATOM 2111 C C . LYS B 1 27 ? 17.672 10.203 -3.91 1 93.81 27 LYS B C 1
ATOM 2113 O O . LYS B 1 27 ? 18.844 9.875 -4.074 1 93.81 27 LYS B O 1
ATOM 2118 N N . LYS B 1 28 ? 16.984 9.695 -2.984 1 94.25 28 LYS B N 1
ATOM 2119 C CA . LYS B 1 28 ? 17.531 8.781 -1.987 1 94.25 28 LYS B CA 1
ATOM 2120 C C . LYS B 1 28 ? 16.688 7.508 -1.896 1 94.25 28 LYS B C 1
ATOM 2122 O O . LYS B 1 28 ? 15.562 7.535 -1.382 1 94.25 28 LYS B O 1
ATOM 2127 N N . PRO B 1 29 ? 17.266 6.391 -2.291 1 92.19 29 PRO B N 1
ATOM 2128 C CA . PRO B 1 29 ? 16.516 5.133 -2.32 1 92.19 29 PRO B CA 1
ATOM 2129 C C . PRO B 1 29 ? 15.914 4.777 -0.965 1 92.19 29 PRO B C 1
ATOM 2131 O O . PRO B 1 29 ? 14.82 4.219 -0.902 1 92.19 29 PRO B O 1
ATOM 2134 N N . PHE B 1 30 ? 16.625 5.098 0.067 1 92.69 30 PHE B N 1
ATOM 2135 C CA . PHE B 1 30 ? 16.141 4.77 1.4 1 92.69 30 PHE B CA 1
ATOM 2136 C C . PHE B 1 30 ? 14.852 5.527 1.708 1 92.69 30 PHE B C 1
ATOM 2138 O O . PHE B 1 30 ? 13.945 4.992 2.352 1 92.69 30 PHE B O 1
ATOM 2145 N N . LEU B 1 31 ? 14.781 6.746 1.249 1 96.81 31 LEU B N 1
ATOM 2146 C CA . LEU B 1 31 ? 13.586 7.547 1.481 1 96.81 31 LEU B CA 1
ATOM 2147 C C . LEU B 1 31 ? 12.414 7.016 0.671 1 96.81 31 LEU B C 1
ATOM 2149 O O . LEU B 1 31 ? 11.266 7.051 1.134 1 96.81 31 LEU B O 1
ATOM 2153 N N . ILE B 1 32 ? 12.664 6.508 -0.503 1 96.12 32 ILE B N 1
ATOM 2154 C CA . ILE B 1 32 ? 11.625 5.887 -1.321 1 96.12 32 ILE B CA 1
ATOM 2155 C C . ILE B 1 32 ? 11.07 4.652 -0.61 1 96.12 32 ILE B C 1
ATOM 2157 O O . ILE B 1 32 ? 9.852 4.477 -0.514 1 96.12 32 ILE B O 1
ATOM 2161 N N . LEU B 1 33 ? 12 3.875 -0.101 1 94.56 33 LEU B N 1
ATOM 2162 C CA . LEU B 1 33 ? 11.609 2.68 0.636 1 94.56 33 LEU B CA 1
ATOM 2163 C C . LEU B 1 33 ? 10.766 3.045 1.851 1 94.56 33 LEU B C 1
ATOM 2165 O O . LEU B 1 33 ? 9.75 2.398 2.121 1 94.56 33 LEU B O 1
ATOM 2169 N N . THR B 1 34 ? 11.164 4.078 2.541 1 96.19 34 THR B N 1
ATOM 2170 C CA . THR B 1 34 ? 10.438 4.547 3.715 1 96.19 34 THR B CA 1
ATOM 2171 C C . THR B 1 34 ? 9.031 4.996 3.336 1 96.19 34 THR B C 1
ATOM 2173 O O . THR B 1 34 ? 8.055 4.629 4 1 96.19 34 THR B O 1
ATOM 2176 N N . LEU B 1 35 ? 8.93 5.727 2.297 1 98.06 35 LEU B N 1
ATOM 2177 C CA . LEU B 1 35 ? 7.641 6.234 1.832 1 98.06 35 LEU B CA 1
ATOM 2178 C C . LEU B 1 35 ? 6.711 5.09 1.448 1 98.06 35 LEU B C 1
ATOM 2180 O O . LEU B 1 35 ? 5.555 5.055 1.876 1 98.06 35 LEU B O 1
ATOM 2184 N N . LEU B 1 36 ? 7.219 4.141 0.692 1 96.69 36 LEU B N 1
ATOM 2185 C CA . LEU B 1 36 ? 6.406 3.027 0.22 1 96.69 36 LEU B CA 1
ATOM 2186 C C . LEU B 1 36 ? 5.957 2.15 1.385 1 96.69 36 LEU B C 1
ATOM 2188 O O . LEU B 1 36 ? 4.789 1.768 1.464 1 96.69 36 LEU B O 1
ATOM 2192 N N . SER B 1 37 ? 6.883 1.881 2.283 1 96.06 37 SER B N 1
ATOM 2193 C CA . SER B 1 37 ? 6.551 1.055 3.439 1 96.06 37 SER B CA 1
ATOM 2194 C C . SER B 1 37 ? 5.539 1.748 4.344 1 96.06 37 SER B C 1
ATOM 2196 O O . SER B 1 37 ? 4.605 1.112 4.844 1 96.06 37 SER B O 1
ATOM 2198 N N . SER B 1 38 ? 5.77 2.992 4.5 1 98 38 SER B N 1
ATOM 2199 C CA . SER B 1 38 ? 4.832 3.766 5.309 1 98 38 SER B CA 1
ATOM 2200 C C . SER B 1 38 ? 3.443 3.787 4.68 1 98 38 SER B C 1
ATOM 2202 O O . SER B 1 38 ? 2.443 3.549 5.359 1 98 38 SER B O 1
ATOM 2204 N N . THR B 1 39 ? 3.389 4.09 3.395 1 98 39 THR B N 1
ATOM 2205 C CA . THR B 1 39 ? 2.105 4.094 2.699 1 98 39 THR B CA 1
ATOM 2206 C C . THR B 1 39 ? 1.392 2.758 2.873 1 98 39 THR B C 1
ATOM 2208 O O . THR B 1 39 ? 0.19 2.721 3.146 1 98 39 THR B O 1
ATOM 2211 N N . LEU B 1 40 ? 2.152 1.717 2.754 1 96.56 40 LEU B N 1
ATOM 2212 C CA . LEU B 1 40 ? 1.591 0.373 2.85 1 96.56 40 LEU B CA 1
ATOM 2213 C C . LEU B 1 40 ? 1.035 0.114 4.246 1 96.56 40 LEU B C 1
ATOM 2215 O O . LEU B 1 40 ? -0.101 -0.342 4.391 1 96.56 40 LEU B O 1
ATOM 2219 N N . VAL B 1 41 ? 1.777 0.448 5.246 1 96 41 VAL B N 1
ATOM 2220 C CA . VAL B 1 41 ? 1.373 0.204 6.629 1 96 41 VAL B CA 1
ATOM 2221 C C . VAL B 1 41 ? 0.094 0.978 6.938 1 96 41 VAL B C 1
ATOM 2223 O O . VAL B 1 41 ? -0.851 0.426 7.508 1 96 41 VAL B O 1
ATOM 2226 N N . TRP B 1 42 ? 0.097 2.168 6.535 1 96.44 42 TRP B N 1
ATOM 2227 C CA . TRP B 1 42 ? -1.057 3 6.859 1 96.44 42 TRP B CA 1
ATOM 2228 C C . TRP B 1 42 ? -2.27 2.6 6.023 1 96.44 42 TRP B C 1
ATOM 2230 O O . TRP B 1 42 ? -3.404 2.662 6.5 1 96.44 42 TRP B O 1
ATOM 2240 N N . LEU B 1 43 ? -2.068 2.168 4.766 1 95.88 43 LEU B N 1
ATOM 2241 C CA . LEU B 1 43 ? -3.176 1.679 3.951 1 95.88 43 LEU B CA 1
ATOM 2242 C C . LEU B 1 43 ? -3.758 0.398 4.539 1 95.88 43 LEU B C 1
ATOM 2244 O O . LEU B 1 43 ? -4.98 0.251 4.629 1 95.88 43 LEU B O 1
ATOM 2248 N N . ILE B 1 44 ? -2.889 -0.486 4.883 1 94.19 44 ILE B N 1
ATOM 2249 C CA . ILE B 1 44 ? -3.336 -1.74 5.477 1 94.19 44 ILE B CA 1
ATOM 2250 C C . ILE B 1 44 ? -4.133 -1.453 6.75 1 94.19 44 ILE B C 1
ATOM 2252 O O . ILE B 1 44 ? -5.188 -2.047 6.973 1 94.19 44 ILE B O 1
ATOM 2256 N N . SER B 1 45 ? -3.621 -0.512 7.555 1 93.88 45 SER B N 1
ATOM 2257 C CA . SER B 1 45 ? -4.312 -0.169 8.797 1 93.88 45 SER B CA 1
ATOM 2258 C C . SER B 1 45 ? -5.703 0.39 8.516 1 93.88 45 SER B C 1
ATOM 2260 O O . SER B 1 45 ? -6.66 0.068 9.227 1 93.88 45 SER B O 1
ATOM 2262 N N . LEU B 1 46 ? -5.844 1.149 7.512 1 94.19 46 LEU B N 1
ATOM 2263 C CA . LEU B 1 46 ? -7.137 1.726 7.16 1 94.19 46 LEU B CA 1
ATOM 2264 C C . LEU B 1 46 ? -8.078 0.659 6.605 1 94.19 46 LEU B C 1
ATOM 2266 O O . LEU B 1 46 ? -9.273 0.665 6.898 1 94.19 46 LEU B O 1
ATOM 2270 N N . ILE B 1 47 ? -7.531 -0.204 5.824 1 92.19 47 ILE B N 1
ATOM 2271 C CA . ILE B 1 47 ? -8.328 -1.272 5.23 1 92.19 47 ILE B CA 1
ATOM 2272 C C . ILE B 1 47 ? -8.852 -2.195 6.328 1 92.19 47 ILE B C 1
ATOM 2274 O O . ILE B 1 47 ? -10.039 -2.523 6.355 1 92.19 47 ILE B O 1
ATOM 2278 N N . VAL B 1 48 ? -8.016 -2.549 7.262 1 88.38 48 VAL B N 1
ATOM 2279 C CA . VAL B 1 48 ? -8.391 -3.432 8.359 1 88.38 48 VAL B CA 1
ATOM 2280 C C . VAL B 1 48 ? -9.438 -2.752 9.234 1 88.38 48 VAL B C 1
ATOM 2282 O O . VAL B 1 48 ? -10.438 -3.369 9.609 1 88.38 48 VAL B O 1
ATOM 2285 N N . LEU B 1 49 ? -9.242 -1.493 9.5 1 88.88 49 LEU B N 1
ATOM 2286 C CA . LEU B 1 49 ? -10.188 -0.742 10.32 1 88.88 49 LEU B CA 1
ATOM 2287 C C . LEU B 1 49 ? -11.531 -0.611 9.617 1 88.88 49 LEU B C 1
ATOM 2289 O O . LEU B 1 49 ? -12.586 -0.71 10.25 1 88.88 49 LEU B O 1
ATOM 2293 N N . SER B 1 50 ? -11.516 -0.338 8.359 1 87.38 50 SER B N 1
ATOM 2294 C CA . SER B 1 50 ? -12.742 -0.237 7.582 1 87.38 50 SER B CA 1
ATOM 2295 C C . SER B 1 50 ? -13.508 -1.558 7.578 1 87.38 50 SER B C 1
ATOM 2297 O O . SER B 1 50 ? -14.734 -1.57 7.672 1 87.38 50 SER B O 1
ATOM 2299 N N . GLY B 1 51 ? -12.844 -2.666 7.461 1 82.5 51 GLY B N 1
ATOM 2300 C CA . GLY B 1 51 ? -13.461 -3.979 7.555 1 82.5 51 GLY B CA 1
ATOM 2301 C C . GLY B 1 51 ? -14.102 -4.242 8.906 1 82.5 51 GLY B C 1
ATOM 2302 O O . GLY B 1 51 ? -15.211 -4.773 8.977 1 82.5 51 GLY B O 1
ATOM 2303 N N . LEU B 1 52 ? -13.445 -3.809 9.93 1 80.38 52 LEU B N 1
ATOM 2304 C CA . LEU B 1 52 ? -13.945 -3.973 11.289 1 80.38 52 LEU B CA 1
ATOM 2305 C C . LEU B 1 52 ? -15.258 -3.215 11.484 1 80.38 52 LEU B C 1
ATOM 2307 O O . LEU B 1 52 ? -16.219 -3.752 12.039 1 80.38 52 LEU B O 1
ATOM 2311 N N . TRP B 1 53 ? -15.336 -2.047 11 1 81.25 53 TRP B N 1
ATOM 2312 C CA . TRP B 1 53 ? -16.531 -1.229 11.219 1 81.25 53 TRP B CA 1
ATOM 2313 C C . TRP B 1 53 ? -17.672 -1.67 10.312 1 81.25 53 TRP B C 1
ATOM 2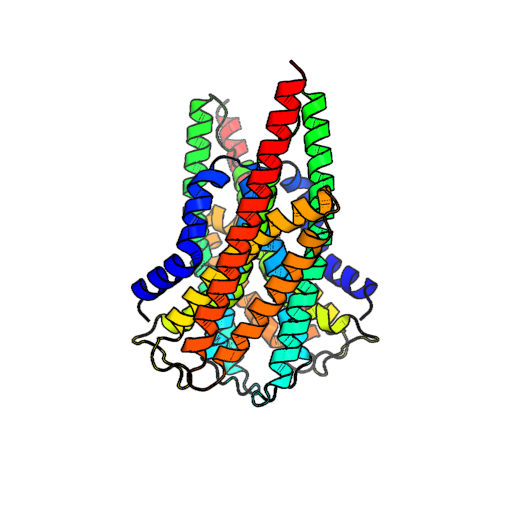315 O O . TRP B 1 53 ? -18.844 -1.524 10.656 1 81.25 53 TRP B O 1
ATOM 2325 N N . ARG B 1 54 ? -17.359 -2.213 9.195 1 76.56 54 ARG B N 1
ATOM 2326 C CA . ARG B 1 54 ? -18.406 -2.725 8.305 1 76.56 54 ARG B CA 1
ATOM 2327 C C . ARG B 1 54 ? -19.141 -3.9 8.945 1 76.56 54 ARG B C 1
ATOM 2329 O O . ARG B 1 54 ? -20.344 -4.066 8.742 1 76.56 54 ARG B O 1
ATOM 2336 N N . ALA B 1 55 ? -18.516 -4.672 9.742 1 67.75 55 ALA B N 1
ATOM 2337 C CA . ALA B 1 55 ? -19.109 -5.844 10.383 1 67.75 55 ALA B CA 1
ATOM 2338 C C . ALA B 1 55 ? -19.984 -5.441 11.57 1 67.75 55 ALA B C 1
ATOM 2340 O O . ALA B 1 55 ? -20.922 -6.148 11.914 1 67.75 55 ALA B O 1
ATOM 2341 N N . PHE B 1 56 ? -19.641 -4.465 12.227 1 63.22 56 PHE B N 1
ATOM 2342 C CA . PHE B 1 56 ? -20.312 -4.137 13.484 1 63.22 56 PHE B CA 1
ATOM 2343 C C . PHE B 1 56 ? -21.375 -3.08 13.266 1 63.22 56 PHE B C 1
ATOM 2345 O O . PHE B 1 56 ? -22.297 -2.939 14.078 1 63.22 56 PHE B O 1
ATOM 2352 N N . LEU B 1 57 ? -21.203 -2.086 12.508 1 60.94 57 LEU B N 1
ATOM 2353 C CA . LEU B 1 57 ? -22.141 -0.976 12.531 1 60.94 57 LEU B CA 1
ATOM 2354 C C . LEU B 1 57 ? -23.297 -1.229 11.57 1 60.94 57 LEU B C 1
ATOM 2356 O O . LEU B 1 57 ? -23.094 -1.445 10.375 1 60.94 57 LEU B O 1
ATOM 2360 N N . PRO B 1 58 ? -24.453 -1.712 12.164 1 56.03 58 PRO B N 1
ATOM 2361 C CA . PRO B 1 58 ? -25.688 -1.639 11.375 1 56.03 58 PRO B CA 1
ATOM 2362 C C . PRO B 1 58 ? -25.922 -0.249 10.789 1 56.03 58 PRO B C 1
ATOM 2364 O O . PRO B 1 58 ? -26.391 0.649 11.5 1 56.03 58 PRO B O 1
ATOM 2367 N N . PHE B 1 59 ? -25.016 0.304 10.141 1 51.72 59 PHE B N 1
ATOM 2368 C CA . PHE B 1 59 ? -25.141 1.746 9.953 1 51.72 59 PHE B CA 1
ATOM 2369 C C . PHE B 1 59 ? -26.5 2.105 9.359 1 51.72 59 PHE B C 1
ATOM 2371 O O . PHE B 1 59 ? -26.734 1.876 8.172 1 51.72 59 PHE B O 1
ATOM 2378 N N . LYS B 1 60 ? -27.5 1.835 10.062 1 51.47 60 LYS B N 1
ATOM 2379 C CA . LYS B 1 60 ? -28.578 2.668 9.562 1 51.47 60 LYS B CA 1
ATOM 2380 C C . LYS B 1 60 ? -28.125 4.113 9.375 1 51.47 60 LYS B C 1
ATOM 2382 O O . LYS B 1 60 ? -27.578 4.715 10.297 1 51.47 60 LYS B O 1
ATOM 2387 N N . THR B 1 61 ? -27.656 4.516 8.18 1 55.72 61 THR B N 1
ATOM 2388 C CA . THR B 1 61 ? -27.062 5.699 7.578 1 55.72 61 THR B CA 1
ATOM 2389 C C . THR B 1 61 ? -27.562 6.969 8.266 1 55.72 61 THR B C 1
ATOM 2391 O O . THR B 1 61 ? -26.875 7.996 8.25 1 55.72 61 THR B O 1
ATOM 2394 N N . GLY B 1 62 ? -28.656 7 9.047 1 57.5 62 GLY B N 1
ATOM 2395 C CA . GLY B 1 62 ? -29.219 8.328 9.211 1 57.5 62 GLY B CA 1
ATOM 2396 C C . GLY B 1 62 ? -28.641 9.086 10.391 1 57.5 62 GLY B C 1
ATOM 2397 O O . GLY B 1 62 ? -28.828 10.297 10.508 1 57.5 62 GLY B O 1
ATOM 2398 N N . SER B 1 63 ? -28.031 8.484 11.359 1 67.25 63 SER B N 1
ATOM 2399 C CA . SER B 1 63 ? -27.656 9.211 12.57 1 67.25 63 SER B CA 1
ATOM 2400 C C . SER B 1 63 ? -26.188 9.617 12.531 1 67.25 63 SER B C 1
ATOM 2402 O O . SER B 1 63 ? -25.359 8.938 11.906 1 67.25 63 SER B O 1
ATOM 2404 N N . LEU B 1 64 ? -25.859 10.883 13.023 1 79.19 64 LEU B N 1
ATOM 2405 C CA . LEU B 1 64 ? -24.516 11.477 13.078 1 79.19 64 LEU B CA 1
ATOM 2406 C C . LEU B 1 64 ? -23.625 10.727 14.055 1 79.19 64 LEU B C 1
ATOM 2408 O O . LEU B 1 64 ? -22.406 10.75 13.93 1 79.19 64 LEU B O 1
ATOM 2412 N N . TRP B 1 65 ? -24.219 10.031 14.977 1 83.25 65 TRP B N 1
ATOM 2413 C CA . TRP B 1 65 ? -23.453 9.43 16.078 1 83.25 65 TRP B CA 1
ATOM 2414 C C . TRP B 1 65 ? -22.562 8.305 15.562 1 83.25 65 TRP B C 1
ATOM 2416 O O . TRP B 1 65 ? -21.391 8.227 15.945 1 83.25 65 TRP B O 1
ATOM 2426 N N . PRO B 1 66 ? -23 7.523 14.688 1 83.44 66 PRO B N 1
ATOM 2427 C CA . PRO B 1 66 ? -22.094 6.484 14.18 1 83.44 66 PRO B CA 1
ATOM 2428 C C . PRO B 1 66 ? -20.891 7.055 13.43 1 83.44 66 PRO B C 1
ATOM 2430 O O . PRO B 1 66 ? -19.781 6.523 13.531 1 83.44 66 PRO B O 1
ATOM 2433 N N . CYS B 1 67 ? -21.078 8.148 12.734 1 86.94 67 CYS B N 1
ATOM 2434 C CA . CYS B 1 67 ? -19.984 8.781 12.008 1 86.94 67 CYS B CA 1
ATOM 2435 C C . CYS B 1 67 ? -18.938 9.312 12.961 1 86.94 67 CYS B C 1
ATOM 2437 O O . CYS B 1 67 ? -17.734 9.156 12.727 1 86.94 67 CYS B O 1
ATOM 2439 N N . THR B 1 68 ? -19.469 9.867 14.023 1 91.12 68 THR B N 1
ATOM 2440 C CA . THR B 1 68 ? -18.562 10.414 15.023 1 91.12 68 THR B CA 1
ATOM 2441 C C . THR B 1 68 ? -17.75 9.297 15.68 1 91.12 68 THR B C 1
ATOM 2443 O O . THR B 1 68 ? -16.531 9.438 15.875 1 91.12 68 THR B O 1
ATOM 2446 N N . LEU B 1 69 ? -18.344 8.234 15.977 1 89.31 69 LEU B N 1
ATOM 2447 C CA . LEU B 1 69 ? -17.688 7.105 16.625 1 89.31 69 LEU B CA 1
ATOM 2448 C C . LEU B 1 69 ? -16.625 6.496 15.695 1 89.31 69 LEU B C 1
ATOM 2450 O O . LEU B 1 69 ? -15.531 6.152 16.141 1 89.31 69 LEU B O 1
ATOM 2454 N N . ILE B 1 70 ? -16.984 6.367 14.414 1 90.75 70 ILE B N 1
ATOM 2455 C CA . ILE B 1 70 ? -16.047 5.805 13.438 1 90.75 70 ILE B CA 1
ATOM 2456 C C . ILE B 1 70 ? -14.812 6.691 13.328 1 90.75 70 ILE B C 1
ATOM 2458 O O . ILE B 1 70 ? -13.68 6.191 13.352 1 90.75 70 ILE B O 1
ATOM 2462 N N . ILE B 1 71 ? -15.062 7.996 13.32 1 94.06 71 ILE B N 1
ATOM 2463 C CA . ILE B 1 71 ? -13.953 8.938 13.18 1 94.06 71 ILE B CA 1
ATOM 2464 C C . ILE B 1 71 ? -13.078 8.906 14.43 1 94.06 71 ILE B C 1
ATOM 2466 O O . ILE B 1 71 ? -11.859 8.789 14.336 1 94.06 71 ILE B O 1
ATOM 2470 N N . LEU B 1 72 ? -13.711 8.906 15.586 1 94.88 72 LEU B N 1
ATOM 2471 C CA . LEU B 1 72 ? -12.977 8.93 16.844 1 94.88 72 LEU B CA 1
ATOM 2472 C C . LEU B 1 72 ? -12.117 7.684 17 1 94.88 72 LEU B C 1
ATOM 2474 O O . LEU B 1 72 ? -10.938 7.777 17.328 1 94.88 72 LEU B O 1
ATOM 2478 N N . THR B 1 73 ? -12.641 6.578 16.672 1 92.62 73 THR B N 1
ATOM 2479 C CA . THR B 1 73 ? -11.922 5.324 16.844 1 92.62 73 THR B CA 1
ATOM 2480 C C . THR B 1 73 ? -10.844 5.164 15.773 1 92.62 73 THR B C 1
ATOM 2482 O O . THR B 1 73 ? -9.758 4.648 16.047 1 92.62 73 THR B O 1
ATOM 2485 N N . SER B 1 74 ? -11.172 5.621 14.547 1 94.88 74 SER B N 1
ATOM 2486 C CA . SER B 1 74 ? -10.188 5.535 13.477 1 94.88 74 SER B CA 1
ATOM 2487 C C . SER B 1 74 ? -8.984 6.422 13.758 1 94.88 74 SER B C 1
ATOM 2489 O O . SER B 1 74 ? -7.84 5.988 13.602 1 94.88 74 SER B O 1
ATOM 2491 N N . VAL B 1 75 ? -9.273 7.605 14.219 1 97.25 75 VAL B N 1
ATOM 2492 C CA . VAL B 1 75 ? -8.203 8.531 14.547 1 97.25 75 VAL B CA 1
ATOM 2493 C C . VAL B 1 75 ? -7.395 7.996 15.727 1 97.25 75 VAL B C 1
ATOM 2495 O O . VAL B 1 75 ? -6.16 8.023 15.711 1 97.25 75 VAL B O 1
ATOM 2498 N N . ALA B 1 76 ? -8.086 7.488 16.734 1 96.44 76 ALA B N 1
ATOM 2499 C CA . ALA B 1 76 ? -7.402 6.922 17.891 1 96.44 76 ALA B CA 1
ATOM 2500 C C . ALA B 1 76 ? -6.488 5.773 17.484 1 96.44 76 ALA B C 1
ATOM 2502 O O . ALA B 1 76 ? -5.344 5.691 17.938 1 96.44 76 ALA B O 1
ATOM 2503 N N . PHE B 1 77 ? -6.926 4.973 16.641 1 95.56 77 PHE B N 1
ATOM 2504 C CA . PHE B 1 77 ? -6.145 3.836 16.172 1 95.56 77 PHE B CA 1
ATOM 2505 C C . PHE B 1 77 ? -4.934 4.309 15.375 1 95.56 77 PHE B C 1
ATOM 2507 O O . PHE B 1 77 ? -3.82 3.822 15.586 1 95.56 77 PHE B O 1
ATOM 2514 N N . GLN B 1 78 ? -5.172 5.215 14.453 1 96.31 78 GLN B N 1
ATOM 2515 C CA . GLN B 1 78 ? -4.082 5.746 13.648 1 96.31 78 GLN B CA 1
ATOM 2516 C C . GLN B 1 78 ? -3.025 6.414 14.516 1 96.31 78 GLN B C 1
ATOM 2518 O O . GLN B 1 78 ? -1.826 6.25 14.289 1 96.31 78 GLN B O 1
ATOM 2523 N N . GLU B 1 79 ? -3.465 7.105 15.5 1 97.44 79 GLU B N 1
ATOM 2524 C CA . GLU B 1 79 ? -2.531 7.793 16.375 1 97.44 79 GLU B CA 1
ATOM 2525 C C . GLU B 1 79 ? -1.814 6.809 17.297 1 97.44 79 GLU B C 1
ATOM 2527 O O . GLU B 1 79 ? -0.67 7.043 17.703 1 97.44 79 GLU B O 1
ATOM 2532 N N . ALA B 1 80 ? -2.422 5.734 17.672 1 95.94 80 ALA B N 1
ATOM 2533 C CA . ALA B 1 80 ? -1.77 4.695 18.453 1 95.94 80 ALA B CA 1
ATOM 2534 C C . ALA B 1 80 ? -0.688 3.986 17.641 1 95.94 80 ALA B C 1
ATOM 2536 O O . ALA B 1 80 ? 0.296 3.496 18.203 1 95.94 80 ALA B O 1
ATOM 2537 N N . LEU B 1 81 ? -0.834 3.971 16.375 1 96.44 81 LEU B N 1
ATOM 2538 C CA . LEU B 1 81 ? 0.128 3.334 15.477 1 96.44 81 LEU B CA 1
ATOM 2539 C C . LEU B 1 81 ? 1.367 4.207 15.305 1 96.44 81 LEU B C 1
ATOM 2541 O O . LEU B 1 81 ? 2.449 3.701 15 1 96.44 81 LEU B O 1
ATOM 2545 N N . ARG B 1 82 ? 1.225 5.465 15.508 1 97.19 82 ARG B N 1
ATOM 2546 C CA . ARG B 1 82 ? 2.33 6.391 15.273 1 97.19 82 ARG B CA 1
ATOM 2547 C C . ARG B 1 82 ? 3.5 6.09 16.203 1 97.19 82 ARG B C 1
ATOM 2549 O O . ARG B 1 82 ? 4.648 6.004 15.758 1 97.19 82 ARG B O 1
ATOM 2556 N N . PRO B 1 83 ? 3.309 5.867 17.547 1 96.38 83 PRO B N 1
ATOM 2557 C CA . PRO B 1 83 ? 4.438 5.488 18.391 1 96.38 83 PRO B CA 1
ATOM 2558 C C . PRO B 1 83 ? 5.043 4.141 18 1 96.38 83 PRO B C 1
ATOM 2560 O O . PRO B 1 83 ? 6.242 3.924 18.172 1 96.38 83 PRO B O 1
ATOM 2563 N N . LEU B 1 84 ? 4.27 3.264 17.531 1 95.19 84 LEU B N 1
ATOM 2564 C CA . LEU B 1 84 ? 4.801 2 17.031 1 95.19 84 LEU B CA 1
ATOM 2565 C C . LEU B 1 84 ? 5.691 2.229 15.812 1 95.19 84 LEU B C 1
ATOM 2567 O O . LEU B 1 84 ? 6.766 1.63 15.695 1 95.19 84 LEU B O 1
ATOM 2571 N N . PHE B 1 85 ? 5.207 3.092 14.961 1 96.12 85 PHE B N 1
ATOM 2572 C CA . PHE B 1 85 ? 5.996 3.475 13.797 1 96.12 85 PHE B CA 1
ATOM 2573 C C . PHE B 1 85 ? 7.312 4.117 14.227 1 96.12 85 PHE B C 1
ATOM 2575 O O . PHE B 1 85 ? 8.359 3.844 13.641 1 96.12 85 PHE B O 1
ATOM 2582 N N . TRP B 1 86 ? 7.316 4.84 15.234 1 96.81 86 TRP B N 1
ATOM 2583 C CA . TRP B 1 86 ? 8.508 5.473 15.797 1 96.81 86 TRP B CA 1
ATOM 2584 C C . TRP B 1 86 ? 9.484 4.426 16.312 1 96.81 86 TRP B C 1
ATOM 2586 O O . TRP B 1 86 ? 10.695 4.52 16.078 1 96.81 86 TRP B O 1
ATOM 2596 N N . LYS B 1 87 ? 9.008 3.447 16.984 1 96.56 87 LYS B N 1
ATOM 2597 C CA . LYS B 1 87 ? 9.867 2.395 17.516 1 96.56 87 LYS B CA 1
ATOM 2598 C C . LYS B 1 87 ? 10.578 1.633 16.406 1 96.56 87 LYS B C 1
ATOM 2600 O O . LYS B 1 87 ? 11.766 1.323 16.516 1 96.56 87 LYS B O 1
ATOM 2605 N N . ILE B 1 88 ? 9.836 1.386 15.367 1 94.62 88 ILE B N 1
ATOM 2606 C CA . ILE B 1 88 ? 10.406 0.7 14.211 1 94.62 88 ILE B CA 1
ATOM 2607 C C . ILE B 1 88 ? 11.469 1.584 13.562 1 94.62 88 ILE B C 1
ATOM 2609 O O . ILE B 1 88 ? 12.547 1.108 13.211 1 94.62 88 ILE B O 1
ATOM 2613 N N . TYR B 1 89 ? 11.172 2.82 13.438 1 93.88 89 TYR B N 1
ATOM 2614 C CA . TYR B 1 89 ? 12.117 3.787 12.891 1 93.88 89 TYR B CA 1
ATOM 2615 C C . TYR B 1 89 ? 13.391 3.836 13.727 1 93.88 89 TYR B C 1
ATOM 2617 O O . TYR B 1 89 ? 14.492 3.871 13.18 1 93.88 89 TYR B O 1
ATOM 2625 N N . LYS B 1 90 ? 13.25 3.807 15.008 1 95.5 90 LYS B N 1
ATOM 2626 C CA . LYS B 1 90 ? 14.414 3.887 15.883 1 95.5 90 LYS B CA 1
ATOM 2627 C C . LYS B 1 90 ? 15.297 2.654 15.734 1 95.5 90 LYS B C 1
ATOM 2629 O O . LYS B 1 90 ? 16.531 2.762 15.742 1 95.5 90 LYS B O 1
ATOM 2634 N N . ARG B 1 91 ? 14.688 1.599 15.633 1 94.25 91 ARG B N 1
ATOM 2635 C CA . ARG B 1 91 ? 15.438 0.372 15.383 1 94.25 91 ARG B CA 1
ATOM 2636 C C . ARG B 1 91 ? 16.203 0.451 14.07 1 94.25 91 ARG B C 1
ATOM 2638 O O . ARG B 1 91 ? 17.375 0.059 13.992 1 94.25 91 ARG B O 1
ATOM 2645 N N . LEU B 1 92 ? 15.555 0.938 13.078 1 91.62 92 LEU B N 1
ATOM 2646 C CA . LEU B 1 92 ? 16.188 1.116 11.773 1 91.62 92 LEU B CA 1
ATOM 2647 C C . LEU B 1 92 ? 17.328 2.117 11.852 1 91.62 92 LEU B C 1
ATOM 2649 O O . LEU B 1 92 ? 18.391 1.895 11.281 1 91.62 92 LEU B O 1
ATOM 2653 N N . GLU B 1 93 ? 17.062 3.193 12.5 1 92.62 93 GLU B N 1
ATOM 2654 C CA . GLU B 1 93 ? 18.078 4.211 12.703 1 92.62 93 GLU B CA 1
ATOM 2655 C C . GLU B 1 93 ? 19.328 3.623 13.367 1 92.62 93 GLU B C 1
ATOM 2657 O O . GLU B 1 93 ? 20.453 3.9 12.945 1 92.62 93 GLU B O 1
ATOM 2662 N N . ASP B 1 94 ? 19.109 2.732 14.32 1 94.06 94 ASP B N 1
ATOM 2663 C CA . ASP B 1 94 ? 20.219 2.088 15.031 1 94.06 94 ASP B CA 1
ATOM 2664 C C . ASP B 1 94 ? 21.016 1.176 14.094 1 94.06 94 ASP B C 1
ATOM 2666 O O . ASP B 1 94 ? 22.234 1.15 14.141 1 94.06 94 ASP B O 1
ATOM 2670 N N . ILE B 1 95 ? 20.328 0.507 13.297 1 90.88 95 ILE B N 1
ATOM 2671 C CA . ILE B 1 95 ? 20.969 -0.393 12.336 1 90.88 95 ILE B CA 1
ATOM 2672 C C . ILE B 1 95 ? 21.781 0.416 11.328 1 90.88 95 ILE B C 1
ATOM 2674 O O . ILE B 1 95 ? 22.922 0.073 11.023 1 90.88 95 ILE B O 1
ATOM 2678 N N . LEU B 1 96 ? 21.234 1.52 10.828 1 89.5 96 LEU B N 1
ATOM 2679 C CA . LEU B 1 96 ? 21.906 2.373 9.859 1 89.5 96 LEU B CA 1
ATOM 2680 C C . LEU B 1 96 ? 23.156 3.012 10.469 1 89.5 96 LEU B C 1
ATOM 2682 O O . LEU B 1 96 ? 24.203 3.084 9.82 1 89.5 96 LEU B O 1
ATOM 2686 N N . ASP B 1 97 ? 22.984 3.369 11.672 1 92.56 97 ASP B N 1
ATOM 2687 C CA . ASP B 1 97 ? 24.109 3.979 12.367 1 92.56 97 ASP B CA 1
ATOM 2688 C C . ASP B 1 97 ? 25.203 2.955 12.633 1 92.56 97 ASP B C 1
ATOM 2690 O O . ASP B 1 97 ? 26.391 3.262 12.5 1 92.56 97 ASP B O 1
ATOM 2694 N N . ALA B 1 98 ? 24.859 1.768 13.016 1 93.19 98 ALA B N 1
ATOM 2695 C CA . ALA B 1 98 ? 25.844 0.699 13.227 1 93.19 98 ALA B CA 1
ATOM 2696 C C . ALA B 1 98 ? 26.578 0.367 11.938 1 93.19 98 ALA B C 1
ATOM 2698 O O . ALA B 1 98 ? 27.797 0.145 11.945 1 93.19 98 ALA B O 1
ATOM 2699 N N . PHE B 1 99 ? 25.891 0.36 10.914 1 91.06 99 PHE B N 1
ATOM 2700 C CA . PHE B 1 99 ? 26.5 0.13 9.602 1 91.06 99 PHE B CA 1
ATOM 2701 C C . PHE B 1 99 ? 27.453 1.258 9.242 1 91.06 99 PHE B C 1
ATOM 2703 O O . PHE B 1 99 ? 28.547 1.008 8.734 1 91.06 99 PHE B O 1
ATOM 2710 N N . ALA B 1 100 ? 26.953 2.504 9.438 1 90.69 100 ALA B N 1
ATOM 2711 C CA . ALA B 1 100 ? 27.797 3.666 9.18 1 90.69 100 ALA B CA 1
ATOM 2712 C C . ALA B 1 100 ? 29.094 3.58 9.977 1 90.69 100 ALA B C 1
ATOM 2714 O O . ALA B 1 100 ? 30.172 3.865 9.445 1 90.69 100 ALA B O 1
ATOM 2715 N N . ASP B 1 101 ? 29.031 3.123 11.172 1 93.88 101 ASP B N 1
ATOM 2716 C CA . ASP B 1 101 ? 30.203 2.953 12.023 1 93.88 101 ASP B CA 1
ATOM 2717 C C . ASP B 1 101 ? 31.141 1.89 11.453 1 93.88 101 ASP B C 1
ATOM 2719 O O . ASP B 1 101 ? 32.375 2.064 11.453 1 93.88 101 ASP B O 1
ATOM 2723 N N . ARG B 1 102 ? 30.625 0.902 11.008 1 94.06 102 ARG B N 1
ATOM 2724 C CA . ARG B 1 102 ? 31.391 -0.215 10.477 1 94.06 102 ARG B CA 1
ATOM 2725 C C . ARG B 1 102 ? 32.156 0.192 9.227 1 94.06 102 ARG B C 1
ATOM 2727 O O . ARG B 1 102 ? 33.281 -0.27 9 1 94.06 102 ARG B O 1
ATOM 2734 N N . VAL B 1 103 ? 31.562 1.006 8.461 1 93.94 103 VAL B N 1
ATOM 2735 C CA . VAL B 1 103 ? 32.188 1.376 7.199 1 93.94 103 VAL B CA 1
ATOM 2736 C C . VAL B 1 103 ? 32.844 2.752 7.332 1 93.94 103 VAL B C 1
ATOM 2738 O O . VAL B 1 103 ? 33.219 3.369 6.328 1 93.94 103 VAL B O 1
ATOM 2741 N N . SER B 1 104 ? 32.906 3.318 8.43 1 94.56 104 SER B N 1
ATOM 2742 C CA . SER B 1 104 ? 33.562 4.566 8.773 1 94.56 104 SER B CA 1
ATOM 2743 C C . SER B 1 104 ? 32.969 5.746 8.023 1 94.56 104 SER B C 1
ATOM 2745 O O . SER B 1 104 ? 33.688 6.555 7.438 1 94.56 104 SER B O 1
ATOM 2747 N N . LYS B 1 105 ? 31.75 5.777 7.949 1 91.06 105 LYS B N 1
ATOM 2748 C CA . LYS B 1 105 ? 30.984 6.898 7.41 1 91.06 105 LYS B CA 1
ATOM 2749 C C . LYS B 1 105 ? 30.234 7.633 8.516 1 91.06 105 LYS B C 1
ATOM 2751 O O . LYS B 1 105 ? 30.031 7.094 9.602 1 91.06 105 LYS B O 1
ATOM 2756 N N . PRO B 1 106 ? 29.953 8.883 8.234 1 91.5 106 PRO B N 1
ATOM 2757 C CA . PRO B 1 106 ? 29.234 9.633 9.273 1 91.5 106 PRO B CA 1
ATOM 2758 C C . PRO B 1 106 ? 27.844 9.062 9.547 1 91.5 106 PRO B C 1
ATOM 2760 O O . PRO B 1 106 ? 27.172 8.586 8.625 1 91.5 106 PRO B O 1
ATOM 2763 N N . ARG B 1 107 ? 27.469 9.18 10.82 1 92.06 107 ARG B N 1
ATOM 2764 C CA . ARG B 1 107 ? 26.109 8.812 11.211 1 92.06 107 ARG B CA 1
ATOM 2765 C C . ARG B 1 107 ? 25.094 9.766 10.609 1 92.06 107 ARG B C 1
ATOM 2767 O O . ARG B 1 107 ? 25.453 10.758 9.977 1 92.06 107 ARG B O 1
ATOM 2774 N N . LEU B 1 108 ? 23.797 9.422 10.797 1 92.5 108 LEU B N 1
ATOM 2775 C CA . LEU B 1 108 ? 22.719 10.234 10.25 1 92.5 108 LEU B CA 1
ATOM 2776 C C . LEU B 1 108 ? 22.703 11.617 10.891 1 92.5 108 LEU B C 1
ATOM 2778 O O . LEU B 1 108 ? 22.734 11.742 12.117 1 92.5 108 LEU B O 1
ATOM 2782 N N . PHE B 1 109 ? 22.734 12.617 10.016 1 92.12 109 PHE B N 1
ATOM 2783 C CA . PHE B 1 109 ? 22.562 13.984 10.477 1 92.12 109 PHE B CA 1
ATOM 2784 C C . PHE B 1 109 ? 21.094 14.258 10.82 1 92.12 109 PHE B C 1
ATOM 2786 O O . PHE B 1 109 ? 20.219 13.492 10.438 1 92.12 109 PHE B O 1
ATOM 2793 N N . ILE B 1 110 ? 20.859 15.289 11.562 1 92.81 110 ILE B N 1
ATOM 2794 C CA . ILE B 1 110 ? 19.5 15.656 11.969 1 92.81 110 ILE B CA 1
ATOM 2795 C C . ILE B 1 110 ? 18.641 15.898 10.742 1 92.81 110 ILE B C 1
ATOM 2797 O O . ILE B 1 110 ? 17.453 15.562 10.734 1 92.81 110 ILE B O 1
ATOM 2801 N N . THR B 1 111 ? 19.188 16.438 9.727 1 93.25 111 THR B N 1
ATOM 2802 C CA . THR B 1 111 ? 18.453 16.703 8.492 1 93.25 111 THR B CA 1
ATOM 2803 C C . THR B 1 111 ? 18.016 15.391 7.836 1 93.25 111 THR B C 1
ATOM 2805 O O . THR B 1 111 ? 16.922 15.312 7.266 1 93.25 111 THR B O 1
ATOM 2808 N N . ASP B 1 112 ? 18.891 14.391 7.918 1 94.88 112 ASP B N 1
ATOM 2809 C CA . ASP B 1 112 ? 18.531 13.078 7.398 1 94.88 112 ASP B CA 1
ATOM 2810 C C . ASP B 1 112 ? 17.359 12.477 8.164 1 94.88 112 ASP B C 1
ATOM 2812 O O . ASP B 1 112 ? 16.438 11.922 7.566 1 94.88 112 ASP B O 1
ATOM 2816 N N . LYS B 1 113 ? 17.438 12.68 9.406 1 95.12 113 LYS B N 1
ATOM 2817 C CA . LYS B 1 113 ? 16.375 12.148 10.266 1 95.12 113 LYS B CA 1
ATOM 2818 C C . LYS B 1 113 ? 15.047 12.828 9.969 1 95.12 113 LYS B C 1
ATOM 2820 O O . LYS B 1 113 ? 14.008 12.156 9.914 1 95.12 113 LYS B O 1
ATOM 2825 N N . MET B 1 114 ? 15.094 14.102 9.805 1 96.44 114 MET B N 1
ATOM 2826 C CA . MET B 1 114 ? 13.883 14.852 9.477 1 96.44 114 MET B CA 1
ATOM 2827 C C . MET B 1 114 ? 13.328 14.43 8.117 1 96.44 114 MET B C 1
ATOM 2829 O O . MET B 1 114 ? 12.117 14.383 7.926 1 96.44 114 MET B O 1
ATOM 2833 N N . GLN B 1 115 ? 14.203 14.156 7.195 1 97.12 115 GLN B N 1
ATOM 2834 C CA . GLN B 1 115 ? 13.773 13.703 5.879 1 97.12 115 GLN B CA 1
ATOM 2835 C C . GLN B 1 115 ? 13.109 12.336 5.953 1 97.12 115 GLN B C 1
ATOM 2837 O O . GLN B 1 115 ? 12.141 12.07 5.234 1 97.12 115 GLN B O 1
ATOM 2842 N N . ILE B 1 116 ? 13.625 11.484 6.77 1 97.62 116 ILE B N 1
ATOM 2843 C CA . ILE B 1 116 ? 13.023 10.172 6.957 1 97.62 116 ILE B CA 1
ATOM 2844 C C . ILE B 1 116 ? 11.625 10.32 7.547 1 97.62 116 ILE B C 1
ATOM 2846 O O . ILE B 1 116 ? 10.68 9.664 7.102 1 97.62 116 ILE B O 1
ATOM 2850 N N . ALA B 1 117 ? 11.508 11.18 8.539 1 98.31 117 ALA B N 1
ATOM 2851 C CA . ALA B 1 117 ? 10.203 11.469 9.117 1 98.31 117 ALA B CA 1
ATOM 2852 C C . ALA B 1 117 ? 9.25 12.039 8.07 1 98.31 117 ALA B C 1
ATOM 2854 O O . ALA B 1 117 ? 8.07 11.672 8.031 1 98.31 117 ALA B O 1
ATOM 2855 N N . LEU B 1 118 ? 9.789 12.922 7.285 1 98.31 118 LEU B N 1
ATOM 2856 C CA . LEU B 1 118 ? 9.008 13.531 6.215 1 98.31 118 LEU B CA 1
ATOM 2857 C C . LEU B 1 118 ? 8.5 12.469 5.242 1 98.31 118 LEU B C 1
ATOM 2859 O O . LEU B 1 118 ? 7.32 12.477 4.879 1 98.31 118 LEU B O 1
ATOM 2863 N N . ALA B 1 119 ? 9.383 11.562 4.832 1 98.38 119 ALA B N 1
ATOM 2864 C CA . ALA B 1 119 ? 9.008 10.477 3.934 1 98.38 119 ALA B CA 1
ATOM 2865 C C . ALA B 1 119 ? 7.945 9.578 4.566 1 98.38 119 ALA B C 1
ATOM 2867 O O . ALA B 1 119 ? 6.973 9.203 3.91 1 98.38 119 ALA B O 1
ATOM 2868 N N . GLY B 1 120 ? 8.148 9.32 5.812 1 98.31 120 GLY B N 1
ATOM 2869 C CA . GLY B 1 120 ? 7.172 8.531 6.543 1 98.31 120 GLY B CA 1
ATOM 2870 C C . GLY B 1 120 ? 5.816 9.203 6.641 1 98.31 120 GLY B C 1
ATOM 2871 O O . GLY B 1 120 ? 4.781 8.555 6.473 1 98.31 120 GLY B O 1
ATOM 2872 N N . GLY B 1 121 ? 5.852 10.43 6.957 1 98.69 121 GLY B N 1
ATOM 2873 C CA . GLY B 1 121 ? 4.613 11.188 7.047 1 98.69 121 GLY B CA 1
ATOM 2874 C C . GLY B 1 121 ? 3.9 11.328 5.715 1 98.69 121 GLY B C 1
ATOM 2875 O O . GLY B 1 121 ? 2.67 11.266 5.656 1 98.69 121 GLY B O 1
ATOM 2876 N N . MET B 1 122 ? 4.656 11.586 4.711 1 98.5 122 MET B N 1
ATOM 2877 C CA . MET B 1 122 ? 4.066 11.648 3.377 1 98.5 122 MET B CA 1
ATOM 2878 C C . MET B 1 122 ? 3.379 10.336 3.023 1 98.5 122 MET B C 1
ATOM 2880 O O . MET B 1 122 ? 2.314 10.328 2.404 1 98.5 122 MET B O 1
ATOM 2884 N N . GLY B 1 123 ? 4.059 9.234 3.4 1 98.5 123 GLY B N 1
ATOM 2885 C CA . GLY B 1 123 ? 3.412 7.949 3.211 1 98.5 123 GLY B CA 1
ATOM 2886 C C . GLY B 1 123 ? 2.051 7.859 3.873 1 98.5 123 GLY B C 1
ATOM 2887 O O . GLY B 1 123 ? 1.097 7.352 3.279 1 98.5 123 GLY B O 1
ATOM 2888 N N . HIS B 1 124 ? 1.964 8.297 5.078 1 98.5 124 HIS B N 1
ATOM 2889 C CA . HIS B 1 124 ? 0.694 8.359 5.793 1 98.5 124 HIS B CA 1
ATOM 2890 C C . HIS B 1 124 ? -0.317 9.219 5.047 1 98.5 124 HIS B C 1
ATOM 2892 O O . HIS B 1 124 ? -1.479 8.836 4.898 1 98.5 124 HIS B O 1
ATOM 2898 N N . GLY B 1 125 ? 0.135 10.398 4.652 1 98.5 125 GLY B N 1
ATOM 2899 C CA . GLY B 1 125 ? -0.722 11.305 3.906 1 98.5 125 GLY B CA 1
ATOM 2900 C C . GLY B 1 125 ? -1.225 10.719 2.604 1 98.5 125 GLY B C 1
ATOM 2901 O O . GLY B 1 125 ? -2.408 10.836 2.277 1 98.5 125 GLY B O 1
ATOM 2902 N N . VAL B 1 126 ? -0.374 10.062 1.871 1 97.88 126 VAL B N 1
ATOM 2903 C CA . VAL B 1 126 ? -0.739 9.453 0.597 1 97.88 126 VAL B CA 1
ATOM 2904 C C . VAL B 1 126 ? -1.744 8.328 0.831 1 97.88 126 VAL B C 1
ATOM 2906 O O . VAL B 1 126 ? -2.725 8.203 0.094 1 97.88 126 VAL B O 1
ATOM 2909 N N . ALA B 1 127 ? -1.468 7.52 1.804 1 97.62 127 ALA B N 1
ATOM 2910 C CA . ALA B 1 127 ? -2.424 6.473 2.154 1 97.62 127 ALA B CA 1
ATOM 2911 C C . ALA B 1 127 ? -3.807 7.059 2.422 1 97.62 127 ALA B C 1
ATOM 2913 O O . ALA B 1 127 ? -4.816 6.516 1.967 1 97.62 127 ALA B O 1
ATOM 2914 N N . HIS B 1 128 ? -3.852 8.125 3.166 1 97.69 128 HIS B N 1
ATOM 2915 C CA . HIS B 1 128 ? -5.102 8.805 3.479 1 97.69 128 HIS B CA 1
ATOM 2916 C C . HIS B 1 128 ? -5.793 9.297 2.211 1 97.69 128 HIS B C 1
ATOM 2918 O O . HIS B 1 128 ? -7.004 9.133 2.051 1 97.69 128 HIS B O 1
ATOM 2924 N N . ALA B 1 129 ? -5.039 9.891 1.331 1 97.25 129 ALA B N 1
ATOM 2925 C CA . ALA B 1 129 ? -5.594 10.422 0.086 1 97.25 129 ALA B CA 1
ATOM 2926 C C . ALA B 1 129 ? -6.137 9.297 -0.79 1 97.25 129 ALA B C 1
ATOM 2928 O O . ALA B 1 129 ? -7.191 9.438 -1.417 1 97.25 129 ALA B O 1
ATOM 2929 N N . VAL B 1 130 ? -5.414 8.211 -0.844 1 94.56 130 VAL B N 1
ATOM 2930 C CA . VAL B 1 130 ? -5.848 7.074 -1.647 1 94.56 130 VAL B CA 1
ATOM 2931 C C . VAL B 1 130 ? -7.164 6.523 -1.098 1 94.56 130 VAL B C 1
ATOM 2933 O O . VAL B 1 130 ? -8.109 6.285 -1.854 1 94.56 130 VAL B O 1
ATOM 2936 N N . PHE B 1 131 ? -7.273 6.402 0.136 1 94.19 131 PHE B N 1
ATOM 2937 C CA . PHE B 1 131 ? -8.406 5.754 0.788 1 94.19 131 PHE B CA 1
ATOM 2938 C C . PHE B 1 131 ? -9.625 6.66 0.784 1 94.19 131 PHE B C 1
ATOM 2940 O O . PHE B 1 131 ? -10.75 6.199 0.576 1 94.19 131 PHE B O 1
ATOM 2947 N N . PHE B 1 132 ? -9.461 7.973 0.947 1 93.62 132 PHE B N 1
ATOM 2948 C CA . PHE B 1 132 ? -10.602 8.844 1.207 1 93.62 132 PHE B CA 1
ATOM 2949 C C . PHE B 1 132 ? -10.883 9.742 0.01 1 93.62 132 PHE B C 1
ATOM 2951 O O . PHE B 1 132 ? -11.914 10.406 -0.043 1 93.62 132 PHE B O 1
ATOM 2958 N N . CYS B 1 133 ? -10.023 9.797 -0.911 1 92.5 133 CYS B N 1
ATOM 2959 C CA . CYS B 1 133 ? -10.242 10.664 -2.061 1 92.5 133 CYS B CA 1
ATOM 2960 C C . CYS B 1 133 ? -10.188 9.875 -3.361 1 92.5 133 CYS B C 1
ATOM 2962 O O . CYS B 1 133 ? -11.18 9.789 -4.086 1 92.5 133 CYS B O 1
ATOM 2964 N N . LEU B 1 134 ? -9.133 9.203 -3.615 1 89.62 134 LEU B N 1
ATOM 2965 C CA . LEU B 1 134 ? -8.969 8.516 -4.891 1 89.62 134 LEU B CA 1
ATOM 2966 C C . LEU B 1 134 ? -9.992 7.387 -5.031 1 89.62 134 LEU B C 1
ATOM 2968 O O . LEU B 1 134 ? -10.469 7.113 -6.137 1 89.62 134 LEU B O 1
ATOM 2972 N N . SER B 1 135 ? -10.305 6.758 -3.973 1 86.56 135 SER B N 1
ATOM 2973 C CA . SER B 1 135 ? -11.297 5.684 -4.004 1 86.56 135 SER B CA 1
ATOM 2974 C C . SER B 1 135 ? -12.68 6.215 -4.348 1 86.56 135 SER B C 1
ATOM 2976 O O . SER B 1 135 ? -13.547 5.461 -4.801 1 86.56 135 SER B O 1
ATOM 2978 N N . LEU B 1 136 ? -12.898 7.477 -4.184 1 80.25 136 LEU B N 1
ATOM 2979 C CA . LEU B 1 136 ? -14.211 8.078 -4.426 1 80.25 136 LEU B CA 1
ATOM 2980 C C . LEU B 1 136 ? -14.258 8.742 -5.797 1 80.25 136 LEU B C 1
ATOM 2982 O O . LEU B 1 136 ? -15.328 9.141 -6.262 1 80.25 136 LEU B O 1
ATOM 2986 N N . LEU B 1 137 ? -13.148 8.945 -6.395 1 74.62 137 LEU B N 1
ATOM 2987 C CA . LEU B 1 137 ? -13.094 9.625 -7.68 1 74.62 137 LEU B CA 1
ATOM 2988 C C . LEU B 1 137 ? -13.555 8.711 -8.805 1 74.62 137 LEU B C 1
ATOM 2990 O O . LEU B 1 137 ? -13.906 9.18 -9.891 1 74.62 137 LEU B O 1
ATOM 2994 N N . THR B 1 138 ? -13.82 7.387 -8.602 1 60.56 138 THR B N 1
ATOM 2995 C CA . THR B 1 138 ? -14.062 6.418 -9.664 1 60.56 138 THR B CA 1
ATOM 2996 C C . THR B 1 138 ? -15.438 6.625 -10.289 1 60.56 138 THR B C 1
ATOM 2998 O O . THR B 1 138 ? -15.578 6.578 -11.516 1 60.56 138 THR B O 1
ATOM 3001 N N . PRO B 1 139 ? -16.516 6.746 -9.5 1 56.16 139 PRO B N 1
ATOM 3002 C CA . PRO B 1 139 ? -17.766 6.918 -10.234 1 56.16 139 PRO B CA 1
ATOM 3003 C C . PRO B 1 139 ? -17.734 8.102 -11.203 1 56.16 139 PRO B C 1
ATOM 3005 O O . PRO B 1 139 ? -18.625 8.25 -12.039 1 56.16 139 PRO B O 1
ATOM 3008 N N . ALA B 1 140 ? -16.703 8.75 -11.102 1 54.31 140 ALA B N 1
ATOM 3009 C CA . ALA B 1 140 ? -16.703 10.07 -11.727 1 54.31 140 ALA B CA 1
ATOM 3010 C C . ALA B 1 140 ? -16.312 9.977 -13.203 1 54.31 140 ALA B C 1
ATOM 3012 O O . ALA B 1 140 ? -16.391 10.969 -13.93 1 54.31 140 ALA B O 1
ATOM 3013 N N . PHE B 1 141 ? -15.938 8.68 -13.586 1 55.25 141 PHE B N 1
ATOM 3014 C CA . PHE B 1 141 ? -15.469 8.758 -14.961 1 55.25 141 PHE B CA 1
ATOM 3015 C C . PHE B 1 141 ? -16.641 8.672 -15.938 1 55.25 141 PHE B C 1
ATOM 3017 O O . PHE B 1 141 ? -16.438 8.617 -17.156 1 55.25 141 PHE B O 1
ATOM 3024 N N . GLY B 1 142 ? -17.812 9.148 -15.609 1 55.91 142 GLY B N 1
ATOM 3025 C CA . GLY B 1 142 ? -18.953 9.297 -16.5 1 55.91 142 GLY B CA 1
ATOM 3026 C C . GLY B 1 142 ? -19.203 10.742 -16.922 1 55.91 142 GLY B C 1
ATOM 3027 O O . GLY B 1 142 ? -18.5 11.648 -16.469 1 55.91 142 GLY B O 1
ATOM 3028 N N . PRO B 1 143 ? -20.156 10.766 -17.906 1 61.31 143 PRO B N 1
ATOM 3029 C CA . PRO B 1 143 ? -20.547 12.102 -18.344 1 61.31 143 PRO B CA 1
ATOM 3030 C C . PRO B 1 143 ? -21.281 12.891 -17.266 1 61.31 143 PRO B C 1
ATOM 3032 O O . PRO B 1 143 ? -22.234 12.391 -16.672 1 61.31 143 PRO B O 1
ATOM 3035 N N . GLY B 1 144 ? -20.469 13.875 -16.5 1 65.25 144 GLY B N 1
ATOM 3036 C CA . GLY B 1 144 ? -21.109 14.781 -15.562 1 65.25 144 GLY B CA 1
ATOM 3037 C C . GLY B 1 144 ? -20.328 14.953 -14.273 1 65.25 144 GLY B C 1
ATOM 3038 O O . GLY B 1 144 ? -19.297 14.289 -14.07 1 65.25 144 GLY B O 1
ATOM 3039 N N . THR B 1 145 ? -20.656 15.961 -13.648 1 69.69 145 THR B N 1
ATOM 3040 C CA . THR B 1 145 ? -20.141 16.297 -12.32 1 69.69 145 THR B CA 1
ATOM 3041 C C . THR B 1 145 ? -21.188 15.984 -11.242 1 69.69 145 THR B C 1
ATOM 3043 O O . THR B 1 145 ? -22.375 15.898 -11.531 1 69.69 145 THR B O 1
ATOM 3046 N N . TYR B 1 146 ? -20.734 15.445 -10.164 1 75.19 146 TYR B N 1
ATOM 3047 C CA . TYR B 1 146 ? -21.609 15.07 -9.07 1 75.19 146 TYR B CA 1
ATOM 3048 C C . TYR B 1 146 ? -21.609 16.125 -7.973 1 75.19 146 TYR B C 1
ATOM 3050 O O . TYR B 1 146 ? -20.531 16.547 -7.512 1 75.19 146 TYR B O 1
ATOM 3058 N N . TYR B 1 147 ? -22.859 16.672 -7.73 1 74 147 TYR B N 1
ATOM 3059 C CA . TYR B 1 147 ? -23.031 17.641 -6.668 1 74 147 TYR B CA 1
ATOM 3060 C C . TYR B 1 147 ? -23.891 17.078 -5.539 1 74 147 TYR B C 1
ATOM 3062 O O . TYR B 1 147 ? -24.859 16.359 -5.789 1 74 147 TYR B O 1
ATOM 3070 N N . VAL B 1 148 ? -23.422 17.297 -4.398 1 73.88 148 VAL B N 1
ATOM 3071 C CA . VAL B 1 148 ? -24.203 16.891 -3.234 1 73.88 148 VAL B CA 1
ATOM 3072 C C . VAL B 1 148 ? -25.062 18.062 -2.768 1 73.88 148 VAL B C 1
ATOM 3074 O O . VAL B 1 148 ? -24.641 19.219 -2.836 1 73.88 148 VAL B O 1
ATOM 3077 N N . GLU B 1 149 ? -26.281 17.75 -2.336 1 79.12 149 GLU B N 1
ATOM 3078 C CA . GLU B 1 149 ? -27.25 18.766 -1.94 1 79.12 149 GLU B CA 1
ATOM 3079 C C . GLU B 1 149 ? -26.703 19.641 -0.807 1 79.12 149 GLU B C 1
ATOM 3081 O O . GLU B 1 149 ? -26.938 20.844 -0.777 1 79.12 149 GLU B O 1
ATOM 3086 N N . LYS B 1 150 ? -25.922 19.062 -0.006 1 82.44 150 LYS B N 1
ATOM 3087 C CA . LYS B 1 150 ? -25.453 19.75 1.185 1 82.44 150 LYS B CA 1
ATOM 3088 C C . LYS B 1 150 ? -24.344 20.75 0.833 1 82.44 150 LYS B C 1
ATOM 3090 O O . LYS B 1 150 ? -24.078 21.688 1.589 1 82.44 150 LYS B O 1
ATOM 3095 N N . CYS B 1 151 ? -23.641 20.531 -0.187 1 80.56 151 CYS B N 1
ATOM 3096 C CA . CYS B 1 151 ? -22.594 21.422 -0.702 1 80.56 151 CYS B CA 1
ATOM 3097 C C . CYS B 1 151 ? -22.766 21.641 -2.199 1 80.56 151 CYS B C 1
ATOM 3099 O O . CYS B 1 151 ? -21.891 21.266 -2.988 1 80.56 151 CYS B O 1
ATOM 3101 N N . SER B 1 152 ? -23.766 22.359 -2.543 1 81.12 152 SER B N 1
ATOM 3102 C CA . SER B 1 152 ? -24.172 22.453 -3.941 1 81.12 152 SER B CA 1
ATOM 3103 C C . SER B 1 152 ? -23.312 23.453 -4.703 1 81.12 152 SER B C 1
ATOM 3105 O O . SER B 1 152 ? -23.328 23.484 -5.934 1 81.12 152 SER B O 1
ATOM 3107 N N . GLN B 1 153 ? -22.531 24.156 -4.055 1 79.12 153 GLN B N 1
ATOM 3108 C CA . GLN B 1 153 ? -21.734 25.188 -4.691 1 79.12 153 GLN B CA 1
ATOM 3109 C C . GLN B 1 153 ? -20.469 24.609 -5.316 1 79.12 153 GLN B C 1
ATOM 3111 O O . GLN B 1 153 ? -19.828 25.25 -6.16 1 79.12 153 GLN B O 1
ATOM 3116 N N . MET B 1 154 ? -20.078 23.438 -4.809 1 83.38 154 MET B N 1
ATOM 3117 C CA . MET B 1 154 ? -18.875 22.781 -5.293 1 83.38 154 MET B CA 1
ATOM 3118 C C . MET B 1 154 ? -19.141 21.328 -5.648 1 83.38 154 MET B C 1
ATOM 3120 O O . MET B 1 154 ? -20 20.688 -5.035 1 83.38 154 MET B O 1
ATOM 3124 N N . SER B 1 155 ? -18.422 20.922 -6.617 1 86.31 155 SER B N 1
ATOM 3125 C CA . SER B 1 155 ? -18.578 19.516 -6.953 1 86.31 155 SER B CA 1
ATOM 3126 C C . SER B 1 155 ? -18.031 18.609 -5.852 1 86.31 155 SER B C 1
ATOM 3128 O O . SER B 1 155 ? -17.078 18.984 -5.152 1 86.31 155 SER B O 1
ATOM 3130 N N . PHE B 1 156 ? -18.625 17.484 -5.688 1 85.94 156 PHE B N 1
ATOM 3131 C CA . PHE B 1 156 ? -18.219 16.516 -4.68 1 85.94 156 PHE B CA 1
ATOM 3132 C C . PHE B 1 156 ? -16.75 16.156 -4.828 1 85.94 156 PHE B C 1
ATOM 3134 O O . PHE B 1 156 ? -16.031 16.016 -3.834 1 85.94 156 PHE B O 1
ATOM 3141 N N . PHE B 1 157 ? -16.25 16.094 -6.008 1 86.75 157 PHE B N 1
ATOM 3142 C CA . PHE B 1 157 ? -14.875 15.68 -6.305 1 86.75 157 PHE B CA 1
ATOM 3143 C C . PHE B 1 157 ? -13.891 16.781 -5.926 1 86.75 157 PHE B C 1
ATOM 3145 O O . PHE B 1 157 ? -12.805 16.5 -5.418 1 86.75 157 PHE B O 1
ATOM 3152 N N . LEU B 1 158 ? -14.289 17.953 -6.18 1 89.06 158 LEU B N 1
ATOM 3153 C CA . LEU B 1 158 ? -13.453 19.078 -5.789 1 89.06 158 LEU B CA 1
ATOM 3154 C C . LEU B 1 158 ? -13.32 19.156 -4.273 1 89.06 158 LEU B C 1
ATOM 3156 O O . LEU B 1 158 ? -12.219 19.344 -3.752 1 89.06 158 LEU B O 1
ATOM 3160 N N . VAL B 1 159 ? -14.422 18.953 -3.607 1 91.06 159 VAL B N 1
ATOM 3161 C CA . VAL B 1 159 ? -14.414 18.984 -2.148 1 91.06 159 VAL B CA 1
ATOM 3162 C C . VAL B 1 159 ? -13.508 17.891 -1.61 1 91.06 159 VAL B C 1
ATOM 3164 O O . VAL B 1 159 ? -12.672 18.141 -0.733 1 91.06 159 VAL B O 1
ATOM 3167 N N . SER B 1 160 ? -13.602 16.719 -2.156 1 92.5 160 SER B N 1
ATOM 3168 C CA . SER B 1 160 ? -12.781 15.586 -1.722 1 92.5 160 SER B CA 1
ATOM 3169 C C . SER B 1 160 ? -11.297 15.852 -1.954 1 92.5 160 SER B C 1
ATOM 3171 O O . SER B 1 160 ? -10.469 15.539 -1.101 1 92.5 160 SER B O 1
ATOM 3173 N N . ALA B 1 161 ? -10.984 16.438 -3.068 1 94.81 161 ALA B N 1
ATOM 3174 C CA . ALA B 1 161 ? -9.586 16.719 -3.41 1 94.81 161 ALA B CA 1
ATOM 3175 C C . ALA B 1 161 ? -8.992 17.766 -2.49 1 94.81 161 ALA B C 1
ATOM 3177 O O . ALA B 1 161 ? -7.848 17.641 -2.047 1 94.81 161 ALA B O 1
ATOM 3178 N N . VAL B 1 162 ? -9.758 18.781 -2.227 1 95.81 162 VAL B N 1
ATOM 3179 C CA . VAL B 1 162 ? -9.289 19.859 -1.374 1 95.81 162 VAL B CA 1
ATOM 3180 C C . VAL B 1 162 ? -9.102 19.359 0.054 1 95.81 162 VAL B C 1
ATOM 3182 O O . VAL B 1 162 ? -8.125 19.703 0.721 1 95.81 162 VAL B O 1
ATOM 3185 N N . ILE B 1 163 ? -10 18.562 0.491 1 96.94 163 ILE B N 1
ATOM 3186 C CA . ILE B 1 163 ? -9.883 17.969 1.819 1 96.94 163 ILE B CA 1
ATOM 3187 C C . ILE B 1 163 ? -8.656 17.047 1.871 1 96.94 163 ILE B C 1
ATOM 3189 O O . ILE B 1 163 ? -7.883 17.094 2.832 1 96.94 163 ILE B O 1
ATOM 3193 N N . ALA B 1 164 ? -8.484 16.266 0.867 1 97.94 164 ALA B N 1
ATOM 3194 C CA . ALA B 1 164 ? -7.328 15.383 0.798 1 97.94 164 ALA B CA 1
ATOM 3195 C C . ALA B 1 164 ? -6.02 16.172 0.854 1 97.94 164 ALA B C 1
ATOM 3197 O O . ALA B 1 164 ? -5.078 15.766 1.539 1 97.94 164 ALA B O 1
ATOM 3198 N N . LEU B 1 165 ? -5.949 17.234 0.141 1 98.25 165 LEU B N 1
ATOM 3199 C CA . LEU B 1 165 ? -4.758 18.078 0.147 1 98.25 165 LEU B CA 1
ATOM 3200 C C . LEU B 1 165 ? -4.43 18.547 1.561 1 98.25 165 LEU B C 1
ATOM 3202 O O . LEU B 1 165 ? -3.273 18.5 1.982 1 98.25 165 LEU B O 1
ATOM 3206 N N . ALA B 1 166 ? -5.418 18.938 2.238 1 98.44 166 ALA B N 1
ATOM 3207 C CA . ALA B 1 166 ? -5.215 19.391 3.609 1 98.44 166 ALA B CA 1
ATOM 3208 C C . ALA B 1 166 ? -4.684 18.266 4.492 1 98.44 166 ALA B C 1
ATOM 3210 O O . ALA B 1 166 ? -3.707 18.453 5.223 1 98.44 166 ALA B O 1
ATOM 3211 N N . PHE B 1 167 ? -5.242 17.141 4.379 1 98.75 167 PHE B N 1
ATOM 3212 C CA . PHE B 1 167 ? -4.855 16.031 5.238 1 98.75 167 PHE B CA 1
ATOM 3213 C C . PHE B 1 167 ? -3.467 15.516 4.867 1 98.75 167 PHE B C 1
ATOM 3215 O O . PHE B 1 167 ? -2.689 15.125 5.742 1 98.75 167 PHE B O 1
ATOM 3222 N N . VAL B 1 168 ? -3.164 15.453 3.6 1 98.69 168 VAL B N 1
ATOM 3223 C CA . VAL B 1 168 ? -1.827 15.031 3.193 1 98.69 168 VAL B CA 1
ATOM 3224 C C . VAL B 1 168 ? -0.785 15.961 3.816 1 98.69 168 VAL B C 1
ATOM 3226 O O . VAL B 1 168 ? 0.244 15.5 4.316 1 98.69 168 VAL B O 1
ATOM 3229 N N . THR B 1 169 ? -1.053 17.203 3.787 1 98.38 169 THR B N 1
ATOM 3230 C CA . THR B 1 169 ? -0.154 18.188 4.375 1 98.38 169 THR B CA 1
ATOM 3231 C C . THR B 1 169 ? -0.034 17.984 5.883 1 98.38 169 THR B C 1
ATOM 3233 O O . THR B 1 169 ? 1.074 17.938 6.422 1 98.38 169 THR B O 1
ATOM 3236 N N . ILE B 1 170 ? -1.101 17.797 6.5 1 98.69 170 ILE B N 1
ATOM 3237 C CA . ILE B 1 170 ? -1.126 17.641 7.949 1 98.69 170 ILE B CA 1
ATOM 3238 C C . ILE B 1 170 ? -0.359 16.375 8.344 1 98.69 170 ILE B C 1
ATOM 3240 O O . ILE B 1 170 ? 0.508 16.422 9.219 1 98.69 170 ILE B O 1
ATOM 3244 N N . HIS B 1 171 ? -0.628 15.234 7.719 1 98.69 171 HIS B N 1
ATOM 3245 C CA . HIS B 1 171 ? 0.014 13.969 8.07 1 98.69 171 HIS B CA 1
ATOM 3246 C C . HIS B 1 171 ? 1.51 14.008 7.77 1 98.69 171 HIS B C 1
ATOM 3248 O O . HIS B 1 171 ? 2.316 13.492 8.547 1 98.69 171 HIS B O 1
ATOM 3254 N N . THR B 1 172 ? 1.87 14.602 6.645 1 98.62 172 THR B N 1
ATOM 3255 C CA . THR B 1 172 ? 3.277 14.695 6.273 1 98.62 172 THR B CA 1
ATOM 3256 C C . THR B 1 172 ? 4.066 15.453 7.336 1 98.62 172 THR B C 1
ATOM 3258 O O . THR B 1 172 ? 5.09 14.977 7.824 1 98.62 172 THR B O 1
ATOM 3261 N N . LEU B 1 173 ? 3.553 16.578 7.707 1 98.69 173 LEU B N 1
ATOM 3262 C CA . LEU B 1 173 ? 4.273 17.438 8.633 1 98.69 173 LEU B CA 1
ATOM 3263 C C . LEU B 1 173 ? 4.125 16.938 10.07 1 98.69 173 LEU B C 1
ATOM 3265 O O . LEU B 1 173 ? 5.035 17.109 10.883 1 98.69 173 LEU B O 1
ATOM 3269 N N . SER B 1 174 ? 3.004 16.312 10.367 1 98.62 174 SER B N 1
ATOM 3270 C CA . SER B 1 174 ? 2.77 15.773 11.703 1 98.62 174 SER B CA 1
ATOM 3271 C C . SER B 1 174 ? 3.809 14.719 12.07 1 98.62 174 SER B C 1
ATOM 3273 O O . SER B 1 174 ? 4.211 14.617 13.234 1 98.62 174 SER B O 1
ATOM 3275 N N . MET B 1 175 ? 4.203 13.914 11.102 1 98.62 175 MET B N 1
ATOM 3276 C CA . MET B 1 175 ? 5.195 12.891 11.406 1 98.62 175 MET B CA 1
ATOM 3277 C C . MET B 1 175 ? 6.527 13.516 11.805 1 98.62 175 MET B C 1
ATOM 3279 O O . MET B 1 175 ? 7.203 13.031 12.711 1 98.62 175 MET B O 1
ATOM 3283 N N . VAL B 1 176 ? 6.938 14.586 11.133 1 98.38 176 VAL B N 1
ATOM 3284 C CA . VAL B 1 176 ? 8.164 15.305 11.469 1 98.38 176 VAL B CA 1
ATOM 3285 C C . VAL B 1 176 ? 8.07 15.844 12.898 1 98.38 176 VAL B C 1
ATOM 3287 O O . VAL B 1 176 ? 9 15.688 13.688 1 98.38 176 VAL B O 1
ATOM 3290 N N . ILE B 1 177 ? 6.957 16.422 13.188 1 98.62 177 ILE B N 1
ATOM 3291 C CA . ILE B 1 177 ? 6.727 16.984 14.508 1 98.62 177 ILE B CA 1
ATOM 3292 C C . ILE B 1 177 ? 6.746 15.875 15.555 1 98.62 177 ILE B C 1
ATOM 3294 O O . ILE B 1 177 ? 7.395 16 16.594 1 98.62 177 ILE B O 1
ATOM 3298 N N . ALA B 1 178 ? 6.035 14.805 15.289 1 98.56 178 ALA B N 1
ATOM 3299 C CA . ALA B 1 178 ? 5.914 13.695 16.234 1 98.56 178 ALA B CA 1
ATOM 3300 C C . ALA B 1 178 ? 7.273 13.07 16.531 1 98.56 178 ALA B C 1
ATOM 3302 O O . ALA B 1 178 ? 7.629 12.844 17.688 1 98.56 178 ALA B O 1
ATOM 3303 N N . PHE B 1 179 ? 7.965 12.797 15.484 1 97.88 179 PHE B N 1
ATOM 3304 C CA . PHE B 1 179 ? 9.273 12.172 15.664 1 97.88 179 PHE B CA 1
ATOM 3305 C C . PHE B 1 179 ? 10.188 13.078 16.484 1 97.88 179 PHE B C 1
ATOM 3307 O O . PHE B 1 179 ? 10.922 12.602 17.344 1 97.88 179 PHE B O 1
ATOM 3314 N N . ASN B 1 180 ? 10.195 14.375 16.172 1 96.25 180 ASN B N 1
ATOM 3315 C CA . ASN B 1 180 ? 10.969 15.312 16.984 1 96.25 180 ASN B CA 1
ATOM 3316 C C . ASN B 1 180 ? 10.492 15.328 18.438 1 96.25 180 ASN B C 1
ATOM 3318 O O . ASN B 1 180 ? 11.312 15.352 19.359 1 96.25 180 ASN B O 1
ATOM 3322 N N . GLY B 1 181 ? 9.211 15.305 18.594 1 97.38 181 GLY B N 1
ATOM 3323 C CA . GLY B 1 181 ? 8.641 15.273 19.938 1 97.38 181 GLY B CA 1
ATOM 3324 C C . GLY B 1 181 ? 9.055 14.047 20.734 1 97.38 181 GLY B C 1
ATOM 3325 O O . GLY B 1 181 ? 9.406 14.156 21.906 1 97.38 181 GLY B O 1
ATOM 3326 N N . TYR B 1 182 ? 9.016 12.898 20.125 1 97.5 182 TYR B N 1
ATOM 3327 C CA . TYR B 1 182 ? 9.414 11.664 20.781 1 97.5 182 TYR B CA 1
ATOM 3328 C C . TYR B 1 182 ? 10.898 11.656 21.094 1 97.5 182 TYR B C 1
ATOM 3330 O O . TYR B 1 182 ? 11.312 11.242 22.188 1 97.5 182 TYR B O 1
ATOM 3338 N N . ALA B 1 183 ? 11.695 12.164 20.172 1 95.19 183 ALA B N 1
ATOM 3339 C CA . ALA B 1 183 ? 13.148 12.164 20.328 1 95.19 183 ALA B CA 1
ATOM 3340 C C . ALA B 1 183 ? 13.586 13.102 21.453 1 95.19 183 ALA B C 1
ATOM 3342 O O . ALA B 1 183 ? 14.461 12.758 22.234 1 95.19 183 ALA B O 1
ATOM 3343 N N . GLU B 1 184 ? 12.914 14.242 21.547 1 95.25 184 GLU B N 1
ATOM 3344 C CA . GLU B 1 184 ? 13.328 15.273 22.5 1 95.25 184 GLU B CA 1
ATOM 3345 C C . GLU B 1 184 ? 12.523 15.203 23.781 1 95.25 184 GLU B C 1
ATOM 3347 O O . GLU B 1 184 ? 12.812 15.906 24.75 1 95.25 184 GLU B O 1
ATOM 3352 N N . GLY B 1 185 ? 11.484 14.375 23.734 1 96.06 185 GLY B N 1
ATOM 3353 C CA . GLY B 1 185 ? 10.602 14.312 24.891 1 96.06 185 GLY B CA 1
ATOM 3354 C C . GLY B 1 185 ? 9.75 15.562 25.047 1 96.06 185 GLY B C 1
ATOM 3355 O O . GLY B 1 185 ? 9.367 15.914 26.172 1 96.06 185 GLY B O 1
ATOM 3356 N N . ASN B 1 186 ? 9.57 16.297 24 1 96.31 186 ASN B N 1
ATOM 3357 C CA . ASN B 1 186 ? 8.766 17.516 24.031 1 96.31 186 ASN B CA 1
ATOM 3358 C C . ASN B 1 186 ? 7.273 17.203 24.078 1 96.31 186 ASN B C 1
ATOM 3360 O O . ASN B 1 186 ? 6.695 16.75 23.094 1 96.31 186 ASN B O 1
ATOM 3364 N N . LYS B 1 187 ? 6.617 17.531 25.109 1 96.38 187 LYS B N 1
ATOM 3365 C CA . LYS B 1 187 ? 5.219 17.172 25.328 1 96.38 187 LYS B CA 1
ATOM 3366 C C . LYS B 1 187 ? 4.301 17.969 24.406 1 96.38 187 LYS B C 1
ATOM 3368 O O . LYS B 1 187 ? 3.264 17.469 23.969 1 96.38 187 LYS B O 1
ATOM 3373 N N . VAL B 1 188 ? 4.641 19.172 24.188 1 96.56 188 VAL B N 1
ATOM 3374 C CA . VAL B 1 188 ? 3.826 20 23.312 1 96.56 188 VAL B CA 1
ATOM 3375 C C . VAL B 1 188 ? 3.723 19.359 21.922 1 96.56 188 VAL B C 1
ATOM 3377 O O . VAL B 1 188 ? 2.625 19.203 21.391 1 96.56 188 VAL B O 1
ATOM 3380 N N . ASP B 1 189 ? 4.859 18.953 21.375 1 96.62 189 ASP B N 1
ATOM 3381 C CA . ASP B 1 189 ? 4.879 18.297 20.062 1 96.62 189 ASP B CA 1
ATOM 3382 C C . ASP B 1 189 ? 4.137 16.969 20.109 1 96.62 189 ASP B C 1
ATOM 3384 O O . ASP B 1 189 ? 3.426 16.609 19.172 1 96.62 189 ASP B O 1
ATOM 3388 N N . GLN B 1 190 ? 4.27 16.219 21.188 1 96.88 190 GLN B N 1
ATOM 3389 C CA . GLN B 1 190 ? 3.67 14.906 21.328 1 96.88 190 GLN B CA 1
ATOM 3390 C C . GLN B 1 190 ? 2.146 14.984 21.344 1 96.88 190 GLN B C 1
ATOM 3392 O O . GLN B 1 190 ? 1.464 14.109 20.812 1 96.88 190 GLN B O 1
ATOM 3397 N N . TYR B 1 191 ? 1.629 16.047 21.906 1 97.25 191 TYR B N 1
ATOM 3398 C CA . TYR B 1 191 ? 0.179 16.156 22.016 1 97.25 191 TYR B CA 1
ATOM 3399 C C . TYR B 1 191 ? -0.396 16.969 20.875 1 97.25 191 TYR B C 1
ATOM 3401 O O . TYR B 1 191 ? -1.576 16.844 20.531 1 97.25 191 TYR B O 1
ATOM 3409 N N . PHE B 1 192 ? 0.396 17.812 20.297 1 98.19 192 PHE B N 1
ATOM 3410 C CA . PHE B 1 192 ? -0.039 18.656 19.188 1 98.19 192 PHE B CA 1
ATOM 3411 C C . PHE B 1 192 ? -0.56 17.812 18.031 1 98.19 192 PHE B C 1
ATOM 3413 O O . PHE B 1 192 ? -1.637 18.078 17.5 1 98.19 192 PHE B O 1
ATOM 3420 N N . VAL B 1 193 ? 0.136 16.719 17.672 1 98.38 193 VAL B N 1
ATOM 3421 C CA . VAL B 1 193 ? -0.117 15.938 16.469 1 98.38 193 VAL B CA 1
ATOM 3422 C C . VAL B 1 193 ? -1.442 15.195 16.609 1 98.38 193 VAL B C 1
ATOM 3424 O O . VAL B 1 193 ? -2.332 15.328 15.773 1 98.38 193 VAL B O 1
ATOM 3427 N N . PRO B 1 194 ? -1.673 14.445 17.719 1 98.25 194 PRO B N 1
ATOM 3428 C CA . PRO B 1 194 ? -2.975 13.781 17.844 1 98.25 194 PRO B CA 1
ATOM 3429 C C . PRO B 1 194 ? -4.129 14.773 17.969 1 98.25 194 PRO B C 1
ATOM 3431 O O . PRO B 1 194 ? -5.234 14.5 17.484 1 98.25 194 PRO B O 1
ATOM 3434 N N . ALA B 1 195 ? -3.908 15.898 18.578 1 98.25 195 ALA B N 1
ATOM 3435 C CA . ALA B 1 195 ? -4.961 16.906 18.719 1 98.25 195 ALA B CA 1
ATOM 3436 C C . ALA B 1 195 ? -5.367 17.469 17.375 1 98.25 195 ALA B C 1
ATOM 3438 O O . ALA B 1 195 ? -6.555 17.531 17.047 1 98.25 195 ALA B O 1
ATOM 3439 N N . VAL B 1 196 ? -4.387 17.859 16.625 1 98.5 196 VAL B N 1
ATOM 3440 C CA . VAL B 1 196 ? -4.652 18.438 15.312 1 98.5 196 VAL B CA 1
ATOM 3441 C C . VAL B 1 196 ? -5.332 17.406 14.414 1 98.5 196 VAL B C 1
ATOM 3443 O O . VAL B 1 196 ? -6.273 17.734 13.68 1 98.5 196 VAL B O 1
ATOM 3446 N N . HIS B 1 197 ? -4.805 16.203 14.438 1 98.56 197 HIS B N 1
ATOM 3447 C CA . HIS B 1 197 ? -5.402 15.125 13.641 1 98.56 197 HIS B CA 1
ATOM 3448 C C . HIS B 1 197 ? -6.871 14.922 14.008 1 98.56 197 HIS B C 1
ATOM 3450 O O . HIS B 1 197 ? -7.73 14.844 13.133 1 98.56 197 HIS B O 1
ATOM 3456 N N . LEU B 1 198 ? -7.145 14.906 15.312 1 98.25 198 LEU B N 1
ATOM 3457 C CA . LEU B 1 198 ? -8.508 14.695 15.789 1 98.25 198 LEU B CA 1
ATOM 3458 C C . LEU B 1 198 ? -9.414 15.852 15.383 1 98.25 198 LEU B C 1
ATOM 3460 O O . LEU B 1 198 ? -10.508 15.633 14.859 1 98.25 198 LEU B O 1
ATOM 3464 N N . ILE B 1 199 ? -9.016 17.047 15.609 1 98.25 199 ILE B N 1
ATOM 3465 C CA . ILE B 1 199 ? -9.805 18.219 15.281 1 98.25 199 ILE B CA 1
ATOM 3466 C C . ILE B 1 199 ? -10.07 18.266 13.781 1 98.25 199 ILE B C 1
ATOM 3468 O O . ILE B 1 199 ? -11.211 18.453 13.344 1 98.25 199 ILE B O 1
ATOM 3472 N N . ALA B 1 200 ? -9.023 18.047 12.992 1 98.44 200 ALA B N 1
ATOM 3473 C CA . ALA B 1 200 ? -9.164 18.047 11.539 1 98.44 200 ALA B CA 1
ATOM 3474 C C . ALA B 1 200 ? -10.172 16.984 11.094 1 98.44 200 ALA B C 1
ATOM 3476 O O . ALA B 1 200 ? -11.023 17.266 10.242 1 98.44 200 ALA B O 1
ATOM 3477 N N . ALA B 1 201 ? -10.039 15.805 11.641 1 98.12 201 ALA B N 1
ATOM 3478 C CA . ALA B 1 201 ? -10.953 14.727 11.289 1 98.12 201 ALA B CA 1
ATOM 3479 C C . ALA B 1 201 ? -12.391 15.078 11.656 1 98.12 201 ALA B C 1
ATOM 3481 O O . ALA B 1 201 ? -13.312 14.859 10.867 1 98.12 201 ALA B O 1
ATOM 3482 N N . MET B 1 202 ? -12.617 15.695 12.789 1 95.94 202 MET B N 1
ATOM 3483 C CA . MET B 1 202 ? -13.953 16.062 13.258 1 95.94 202 MET B CA 1
ATOM 3484 C C . MET B 1 202 ? -14.531 17.188 12.414 1 95.94 202 MET B C 1
ATOM 3486 O O . MET B 1 202 ? -15.742 17.25 12.195 1 95.94 202 MET B O 1
ATOM 3490 N N . LEU B 1 203 ? -13.727 18.031 11.945 1 96.38 203 LEU B N 1
ATOM 3491 C CA . LEU B 1 203 ? -14.172 19.156 11.117 1 96.38 203 LEU B CA 1
ATOM 3492 C C . LEU B 1 203 ? -14.789 18.641 9.82 1 96.38 203 LEU B C 1
ATOM 3494 O O . LEU B 1 203 ? -15.594 19.344 9.195 1 96.38 203 LEU B O 1
ATOM 3498 N N . THR B 1 204 ? -14.406 17.391 9.375 1 93.81 204 THR B N 1
ATOM 3499 C CA . THR B 1 204 ? -14.992 16.859 8.148 1 93.81 204 THR B CA 1
ATOM 3500 C C . THR B 1 204 ? -16.469 16.562 8.336 1 93.81 204 THR B C 1
ATOM 3502 O O . THR B 1 204 ? -17.234 16.469 7.367 1 93.81 204 THR B O 1
ATOM 3505 N N . LEU B 1 205 ? -16.922 16.422 9.578 1 92 205 LEU B N 1
ATOM 3506 C CA . LEU B 1 205 ? -18.328 16.172 9.859 1 92 205 LEU B CA 1
ATOM 3507 C C . LEU B 1 205 ? -19.172 17.406 9.562 1 92 205 LEU B C 1
ATOM 3509 O O . LEU B 1 205 ? -20.375 17.297 9.336 1 92 205 LEU B O 1
ATOM 3513 N N . VAL B 1 206 ? -18.547 18.594 9.633 1 90.75 206 VAL B N 1
ATOM 3514 C CA . VAL B 1 206 ? -19.25 19.844 9.336 1 90.75 206 VAL B CA 1
ATOM 3515 C C . VAL B 1 206 ? -19.75 19.812 7.898 1 90.75 206 VAL B C 1
ATOM 3517 O O . VAL B 1 206 ? -20.781 20.422 7.586 1 90.75 206 VAL B O 1
ATOM 3520 N N . ASN B 1 207 ? -19.125 19.047 7.02 1 87.12 207 ASN B N 1
ATOM 3521 C CA . ASN B 1 207 ? -19.484 18.922 5.609 1 87.12 207 ASN B CA 1
ATOM 3522 C C . ASN B 1 207 ? -20.828 18.203 5.438 1 87.12 207 ASN B C 1
ATOM 3524 O O . ASN B 1 207 ? -21.422 18.25 4.363 1 87.12 207 ASN B O 1
ATOM 3528 N N . LEU B 1 208 ? -21.312 17.547 6.496 1 85.38 208 LEU B N 1
ATOM 3529 C CA . LEU B 1 208 ? -22.562 16.812 6.422 1 85.38 208 LEU B CA 1
ATOM 3530 C C . LEU B 1 208 ? -23.75 17.75 6.613 1 85.38 208 LEU B C 1
ATOM 3532 O O . LEU B 1 208 ? -24.891 17.391 6.312 1 85.38 208 LEU B O 1
ATOM 3536 N N . ALA B 1 209 ? -23.531 18.938 7.098 1 86.38 209 ALA B N 1
ATOM 3537 C CA . ALA B 1 209 ? -24.578 19.938 7.285 1 86.38 209 ALA B CA 1
ATOM 3538 C C . ALA B 1 209 ? -24.797 20.734 6.012 1 86.38 209 ALA B C 1
ATOM 3540 O O . ALA B 1 209 ? -23.922 20.812 5.156 1 86.38 209 ALA B O 1
ATOM 3541 N N . GLN B 1 210 ? -26.047 21.281 5.891 1 87.56 210 GLN B N 1
ATOM 3542 C CA . GLN B 1 210 ? -26.375 22.125 4.746 1 87.56 210 GLN B CA 1
ATOM 3543 C C . GLN B 1 210 ? -25.438 23.312 4.656 1 87.56 210 GLN B C 1
ATOM 3545 O O . GLN B 1 210 ? -25.375 24.125 5.578 1 87.56 210 GLN B O 1
ATOM 3550 N N . GLY B 1 211 ? -24.672 23.375 3.602 1 87 211 GLY B N 1
ATOM 3551 C CA . GLY B 1 211 ? -23.719 24.453 3.418 1 87 211 GLY B CA 1
ATOM 3552 C C . GLY B 1 211 ? -22.469 2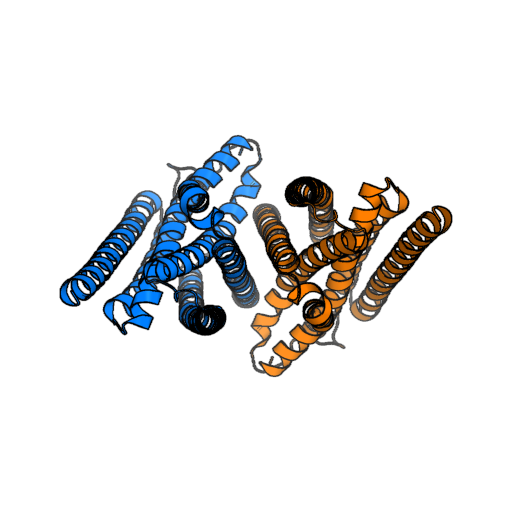4.297 4.273 1 87 211 GLY B C 1
ATOM 3553 O O . GLY B 1 211 ? -21.719 25.25 4.461 1 87 211 GLY B O 1
ATOM 3554 N N . GLY B 1 212 ? -22.234 23.234 4.848 1 89.69 212 GLY B N 1
ATOM 3555 C CA . GLY B 1 212 ? -21.172 22.984 5.809 1 89.69 212 GLY B CA 1
ATOM 3556 C C . GLY B 1 212 ? -19.781 23.047 5.195 1 89.69 212 GLY B C 1
ATOM 3557 O O . GLY B 1 212 ? -18.812 23.359 5.887 1 89.69 212 GLY B O 1
ATOM 3558 N N . CYS B 1 213 ? -19.672 22.766 3.9 1 89.62 213 CYS B N 1
ATOM 3559 C CA . CYS B 1 213 ? -18.375 22.781 3.246 1 89.62 213 CYS B CA 1
ATOM 3560 C C . CYS B 1 213 ? -17.781 24.172 3.223 1 89.62 213 CYS B C 1
ATOM 3562 O O . CYS B 1 213 ? -16.562 24.344 3.223 1 89.62 213 CYS B O 1
ATOM 3564 N N . ILE B 1 214 ? -18.641 25.203 3.236 1 90.25 214 ILE B N 1
ATOM 3565 C CA . ILE B 1 214 ? -18.172 26.594 3.211 1 90.25 214 ILE B CA 1
ATOM 3566 C C . ILE B 1 214 ? -17.5 26.922 4.535 1 90.25 214 ILE B C 1
ATOM 3568 O O . ILE B 1 214 ? -16.609 27.781 4.582 1 90.25 214 ILE B O 1
ATOM 3572 N N . ILE B 1 215 ? -17.859 26.234 5.531 1 92.31 215 ILE B N 1
ATOM 3573 C CA . ILE B 1 215 ? -17.281 26.469 6.855 1 92.31 215 ILE B CA 1
ATOM 3574 C C . ILE B 1 215 ? -16.219 25.438 7.152 1 92.31 215 ILE B C 1
ATOM 3576 O O . ILE B 1 215 ? -15.109 25.766 7.598 1 92.31 215 ILE B O 1
ATOM 3580 N N . GLY B 1 216 ? -16.484 24.219 6.887 1 94.88 216 GLY B N 1
ATOM 3581 C CA . GLY B 1 216 ? -15.609 23.109 7.223 1 94.88 216 GLY B CA 1
ATOM 3582 C C . GLY B 1 216 ? -14.266 23.172 6.516 1 94.88 216 GLY B C 1
ATOM 3583 O O . GLY B 1 216 ? -13.227 22.953 7.133 1 94.88 216 GLY B O 1
ATOM 3584 N N . ILE B 1 217 ? -14.234 23.484 5.277 1 95.69 217 ILE B N 1
ATOM 3585 C CA . ILE B 1 217 ? -13.023 23.438 4.465 1 95.69 217 ILE B CA 1
ATOM 3586 C C . ILE B 1 217 ? -12.07 24.547 4.914 1 95.69 217 ILE B C 1
ATOM 3588 O O . ILE B 1 217 ? -10.898 24.297 5.184 1 95.69 217 ILE B O 1
ATOM 3592 N N . PRO B 1 218 ? -12.57 25.797 5.051 1 96.06 218 PRO B N 1
ATOM 3593 C CA . PRO B 1 218 ? -11.664 26.828 5.551 1 96.06 218 PRO B CA 1
ATOM 3594 C C . PRO B 1 218 ? -11.086 26.5 6.926 1 96.06 218 PRO B C 1
ATOM 3596 O O . PRO B 1 218 ? -9.906 26.734 7.18 1 96.06 218 PRO B O 1
ATOM 3599 N N . LEU B 1 219 ? -11.859 25.953 7.777 1 97.69 219 LEU B N 1
ATOM 3600 C CA . LEU B 1 219 ? -11.383 25.578 9.102 1 97.69 219 LEU B CA 1
ATOM 3601 C C . LEU B 1 219 ? -10.328 24.484 9.016 1 97.69 219 LEU B C 1
ATOM 3603 O O . LEU B 1 219 ? -9.344 24.5 9.75 1 97.69 219 LEU B O 1
ATOM 3607 N N . LEU B 1 220 ? -10.539 23.562 8.156 1 98.19 220 LEU B N 1
ATOM 3608 C CA . LEU B 1 220 ? -9.57 22.5 7.926 1 98.19 220 LEU B CA 1
ATOM 3609 C C . LEU B 1 220 ? -8.242 23.078 7.449 1 98.19 220 LEU B C 1
ATOM 3611 O O . LEU B 1 220 ? -7.172 22.641 7.895 1 98.19 220 LEU B O 1
ATOM 3615 N N . TYR B 1 221 ? -8.273 24.062 6.629 1 98.12 221 TYR B N 1
ATOM 3616 C CA . TYR B 1 221 ? -7.055 24.656 6.098 1 98.12 221 TYR B CA 1
ATOM 3617 C C . TYR B 1 221 ? -6.363 25.5 7.152 1 98.12 221 TYR B C 1
ATOM 3619 O O . TYR B 1 221 ? -5.141 25.672 7.121 1 98.12 221 TYR B O 1
ATOM 3627 N N . ILE B 1 222 ? -7.117 26.031 8.039 1 98.31 222 ILE B N 1
ATOM 3628 C CA . ILE B 1 222 ? -6.504 26.688 9.188 1 98.31 222 ILE B CA 1
ATOM 3629 C C . ILE B 1 222 ? -5.68 25.672 9.977 1 98.31 222 ILE B C 1
ATOM 3631 O O . ILE B 1 222 ? -4.559 25.969 10.391 1 98.31 222 ILE B O 1
ATOM 3635 N N . MET B 1 223 ? -6.195 24.438 10.164 1 98.38 223 MET B N 1
ATOM 3636 C CA . MET B 1 223 ? -5.457 23.375 10.852 1 98.38 223 MET B CA 1
ATOM 3637 C C . MET B 1 223 ? -4.199 23 10.078 1 98.38 223 MET B C 1
ATOM 3639 O O . MET B 1 223 ? -3.148 22.766 10.672 1 98.38 223 MET B O 1
ATOM 3643 N N . ALA B 1 224 ? -4.289 22.969 8.773 1 98.5 224 ALA B N 1
ATOM 3644 C CA . ALA B 1 224 ? -3.129 22.656 7.938 1 98.5 224 ALA B CA 1
ATOM 3645 C C . ALA B 1 224 ? -2.059 23.75 8.07 1 98.5 224 ALA B C 1
ATOM 3647 O O . ALA B 1 224 ? -0.874 23.438 8.211 1 98.5 224 ALA B O 1
ATOM 3648 N N . LEU B 1 225 ? -2.51 25.016 8.07 1 98.44 225 LEU B N 1
ATOM 3649 C CA . LEU B 1 225 ? -1.582 26.125 8.203 1 98.44 225 LEU B CA 1
ATOM 3650 C C . LEU B 1 225 ? -0.936 26.141 9.586 1 98.44 225 LEU B C 1
ATOM 3652 O O . LEU B 1 225 ? 0.258 26.422 9.719 1 98.44 225 LEU B O 1
ATOM 3656 N N . LEU B 1 226 ? -1.747 25.844 10.555 1 98.31 226 LEU B N 1
ATOM 3657 C CA . LEU B 1 226 ? -1.218 25.75 11.914 1 98.31 226 LEU B CA 1
ATOM 3658 C C . LEU B 1 226 ? -0.152 24.672 12.008 1 98.31 226 LEU B C 1
ATOM 3660 O O . LEU B 1 226 ? 0.887 24.859 12.641 1 98.31 226 LEU B O 1
ATOM 3664 N N . THR B 1 227 ? -0.395 23.531 11.43 1 98.62 227 THR B N 1
ATOM 3665 C CA . THR B 1 227 ? 0.562 22.422 11.43 1 98.62 227 THR B CA 1
ATOM 3666 C C . THR B 1 227 ? 1.839 22.812 10.695 1 98.62 227 THR B C 1
ATOM 3668 O O . THR B 1 227 ? 2.943 22.547 11.164 1 98.62 227 THR B O 1
ATOM 3671 N N . MET B 1 228 ? 1.669 23.484 9.57 1 98.44 228 MET B N 1
ATOM 3672 C CA . MET B 1 228 ? 2.812 23.953 8.789 1 98.44 228 MET B CA 1
ATOM 3673 C C . MET B 1 228 ? 3.648 24.953 9.578 1 98.44 228 MET B C 1
ATOM 3675 O O . MET B 1 228 ? 4.875 24.859 9.602 1 98.44 228 MET B O 1
ATOM 3679 N N . GLY B 1 229 ? 2.992 25.875 10.172 1 98.31 229 GLY B N 1
ATOM 3680 C CA . GLY B 1 229 ? 3.686 26.859 10.992 1 98.31 229 GLY B CA 1
ATOM 3681 C C . GLY B 1 229 ? 4.422 26.25 12.164 1 98.31 229 GLY B C 1
ATOM 3682 O O . GLY B 1 229 ? 5.582 26.578 12.422 1 98.31 229 GLY B O 1
ATOM 3683 N N . HIS B 1 230 ? 3.695 25.359 12.875 1 98.31 230 HIS B N 1
ATOM 3684 C CA . HIS B 1 230 ? 4.309 24.688 14.023 1 98.31 230 HIS B CA 1
ATOM 3685 C C . HIS B 1 230 ? 5.527 23.875 13.602 1 98.31 230 HIS B C 1
ATOM 3687 O O . HIS B 1 230 ? 6.566 23.922 14.258 1 98.31 230 HIS B O 1
ATOM 3693 N N . CYS B 1 231 ? 5.43 23.125 12.547 1 98.31 231 CYS B N 1
ATOM 3694 C CA . CYS B 1 231 ? 6.531 22.328 12.023 1 98.31 231 CYS B CA 1
ATOM 3695 C C . CYS B 1 231 ? 7.711 23.219 11.633 1 98.31 231 CYS B C 1
ATOM 3697 O O . CYS B 1 231 ? 8.859 22.922 11.977 1 98.31 231 CYS B O 1
ATOM 3699 N N . GLY B 1 232 ? 7.434 24.312 10.898 1 97.56 232 GLY B N 1
ATOM 3700 C CA . GLY B 1 232 ? 8.484 25.234 10.5 1 97.56 232 GLY B CA 1
ATOM 3701 C C . GLY B 1 232 ? 9.234 25.828 11.672 1 97.56 232 GLY B C 1
ATOM 3702 O O . GLY B 1 232 ? 10.461 25.891 11.664 1 97.56 232 GLY B O 1
ATOM 3703 N N . LYS B 1 233 ? 8.5 26.266 12.594 1 97.5 233 LYS B N 1
ATOM 3704 C CA . LYS B 1 233 ? 9.102 26.844 13.789 1 97.5 233 LYS B CA 1
ATOM 3705 C C . LYS B 1 233 ? 9.984 25.828 14.5 1 97.5 233 LYS B C 1
ATOM 3707 O O . LYS B 1 233 ? 11.094 26.141 14.93 1 97.5 233 LYS B O 1
ATOM 3712 N N . MET B 1 234 ? 9.414 24.641 14.641 1 96.88 234 MET B N 1
ATOM 3713 C CA . MET B 1 234 ? 10.148 23.562 15.305 1 96.88 234 MET B CA 1
ATOM 3714 C C . MET B 1 234 ? 11.438 23.25 14.555 1 96.88 234 MET B C 1
ATOM 3716 O O . MET B 1 234 ? 12.508 23.141 15.164 1 96.88 234 MET B O 1
ATOM 3720 N N . VAL B 1 235 ? 11.414 23.109 13.266 1 96.88 235 VAL B N 1
ATOM 3721 C CA . VAL B 1 235 ? 12.57 22.781 12.445 1 96.88 235 VAL B CA 1
ATOM 3722 C C . VAL B 1 235 ? 13.609 23.906 12.547 1 96.88 235 VAL B C 1
ATOM 3724 O O . VAL B 1 235 ? 14.805 23.641 12.703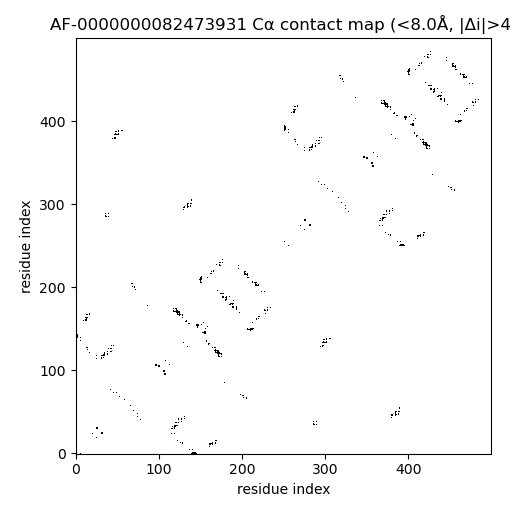 1 96.88 235 VAL B O 1
ATOM 3727 N N . TRP B 1 236 ? 13.117 25.141 12.469 1 95.56 236 TRP B N 1
ATOM 3728 C CA . TRP B 1 236 ? 14.008 26.281 12.578 1 95.56 236 TRP B CA 1
ATOM 3729 C C . TRP B 1 236 ? 14.734 26.297 13.922 1 95.56 236 TRP B C 1
ATOM 3731 O O . TRP B 1 236 ? 15.945 26.516 13.977 1 95.56 236 TRP B O 1
ATOM 3741 N N . ARG B 1 237 ? 14.023 26.062 14.891 1 94.62 237 ARG B N 1
ATOM 3742 C CA . ARG B 1 237 ? 14.602 26.016 16.234 1 94.62 237 ARG B CA 1
ATOM 3743 C C . ARG B 1 237 ? 15.664 24.922 16.328 1 94.62 237 ARG B C 1
ATOM 3745 O O . ARG B 1 237 ? 16.766 25.172 16.844 1 94.62 237 ARG B O 1
ATOM 3752 N N . ARG B 1 238 ? 15.383 23.734 15.867 1 93.81 238 ARG B N 1
ATOM 3753 C CA . ARG B 1 238 ? 16.281 22.594 15.945 1 93.81 238 ARG B CA 1
ATOM 3754 C C . ARG B 1 238 ? 17.562 22.844 15.156 1 93.81 238 ARG B C 1
ATOM 3756 O O . ARG B 1 238 ? 18.656 22.531 15.617 1 93.81 238 ARG B O 1
ATOM 3763 N N . LEU B 1 239 ? 17.438 23.422 13.977 1 93.25 239 LEU B N 1
ATOM 3764 C CA . LEU B 1 239 ? 18.594 23.688 13.125 1 93.25 239 LEU B CA 1
ATOM 3765 C C . LEU B 1 239 ? 19.469 24.781 13.719 1 93.25 239 LEU B C 1
ATOM 3767 O O . LEU B 1 239 ? 20.703 24.719 13.633 1 93.25 239 LEU B O 1
ATOM 3771 N N . THR B 1 240 ? 18.922 25.781 14.32 1 92.94 240 THR B N 1
ATOM 3772 C CA . THR B 1 240 ? 19.672 26.844 14.969 1 92.94 240 THR B CA 1
ATOM 3773 C C . THR B 1 240 ? 20.406 26.328 16.188 1 92.94 240 THR B C 1
ATOM 3775 O O . THR B 1 240 ? 21.531 26.75 16.469 1 92.94 240 THR B O 1
ATOM 3778 N N . GLU B 1 241 ? 19.781 25.438 16.922 1 91 241 GLU B N 1
ATOM 3779 C CA . GLU B 1 241 ? 20.406 24.844 18.094 1 91 241 GLU B CA 1
ATOM 3780 C C . GLU B 1 241 ? 21.672 24.062 17.703 1 91 241 GLU B C 1
ATOM 3782 O O . GLU B 1 241 ? 22.688 24.125 18.391 1 91 241 GLU B O 1
ATOM 3787 N N . ILE B 1 242 ? 21.672 23.359 16.656 1 87 242 ILE B N 1
ATOM 3788 C CA . ILE B 1 242 ? 22.797 22.547 16.219 1 87 242 ILE B CA 1
ATOM 3789 C C . ILE B 1 242 ? 23.922 23.453 15.711 1 87 242 ILE B C 1
ATOM 3791 O O . ILE B 1 242 ? 25.094 23.203 15.992 1 87 242 ILE B O 1
ATOM 3795 N N . ARG B 1 243 ? 23.547 24.469 14.953 1 86.81 243 ARG B N 1
ATOM 3796 C CA . ARG B 1 243 ? 24.531 25.406 14.438 1 86.81 243 ARG B CA 1
ATOM 3797 C C . ARG B 1 243 ? 25.266 26.125 15.578 1 86.81 243 ARG B C 1
ATOM 3799 O O . ARG B 1 243 ? 26.469 26.344 15.516 1 86.81 243 ARG B O 1
ATOM 3806 N N . SER B 1 244 ? 24.562 26.375 16.562 1 86.81 244 SER B N 1
ATOM 3807 C CA . SER B 1 244 ? 25.156 27.062 17.719 1 86.81 244 SER B CA 1
ATOM 3808 C C . SER B 1 244 ? 26.094 26.125 18.484 1 86.81 244 SER B C 1
ATOM 3810 O O . SER B 1 244 ? 27.094 26.578 19.031 1 86.81 244 SER B O 1
ATOM 3812 N N . ARG B 1 245 ? 25.703 24.875 18.531 1 78.62 245 ARG B N 1
ATOM 3813 C CA . ARG B 1 245 ? 26.547 23.922 19.25 1 78.62 245 ARG B CA 1
ATOM 3814 C C . ARG B 1 245 ? 27.828 23.641 18.469 1 78.62 245 ARG B C 1
ATOM 3816 O O . ARG B 1 245 ? 28.891 23.438 19.078 1 78.62 245 ARG B O 1
ATOM 3823 N N . GLN B 1 246 ? 27.781 23.672 17.156 1 76.25 246 GLN B N 1
ATOM 3824 C CA . GLN B 1 246 ? 28.953 23.453 16.312 1 76.25 246 GLN B CA 1
ATOM 3825 C C . GLN B 1 246 ? 29.859 24.688 16.312 1 76.25 246 GLN B C 1
ATOM 3827 O O . GLN B 1 246 ? 31.078 24.562 16.234 1 76.25 246 GLN B O 1
ATOM 3832 N N . GLY B 1 247 ? 29.297 25.828 16.391 1 72.44 247 GLY B N 1
ATOM 3833 C CA . GLY B 1 247 ? 30.062 27.062 16.453 1 72.44 247 GLY B CA 1
ATOM 3834 C C . GLY B 1 247 ? 30.797 27.234 17.766 1 72.44 247 GLY B C 1
ATOM 3835 O O . GLY B 1 247 ? 31.891 27.797 17.812 1 72.44 247 GLY B O 1
ATOM 3836 N N . SER B 1 248 ? 30.219 26.766 18.719 1 70.94 248 SER B N 1
ATOM 3837 C CA . SER B 1 248 ? 30.875 26.938 20.016 1 70.94 248 SER B CA 1
ATOM 3838 C C . SER B 1 248 ? 32 25.922 20.188 1 70.94 248 SER B C 1
ATOM 3840 O O . SER B 1 248 ? 32.812 26.062 21.094 1 70.94 248 SER B O 1
ATOM 3842 N N . SER B 1 249 ? 31.969 24.859 19.484 1 61.19 249 SER B N 1
ATOM 3843 C CA . SER B 1 249 ? 33.031 23.875 19.609 1 61.19 249 SER B CA 1
ATOM 3844 C C . SER B 1 249 ? 34.281 24.297 18.844 1 61.19 249 SER B C 1
ATOM 3846 O O . SER B 1 249 ? 35.312 23.625 18.922 1 61.19 249 SER B O 1
ATOM 3848 N N . PHE B 1 250 ? 34.281 25.328 18.125 1 48.62 250 PHE B N 1
ATOM 3849 C CA . PHE B 1 250 ? 35.5 25.906 17.609 1 48.62 250 PHE B CA 1
ATOM 3850 C C . PHE B 1 250 ? 36 27.016 18.516 1 48.62 250 PHE B C 1
ATOM 3852 O O . PHE B 1 250 ? 35.219 27.797 19.047 1 48.62 250 PHE B O 1
#

Nearest PDB structures (foldseek):
  8oqz-assembly1_C  TM=8.701E-01  e=5.656E-08  Homo sapiens
  5fn5-assembly1_C  TM=8.183E-01  e=4.910E-08  Homo sapiens
  8kco-assembly1_C  TM=7.804E-01  e=8.646E-08  Homo sapiens
  9c7v-assembly1_C  TM=6.301E-01  e=8.696E-01  Homo sapiens
  8oqz-assembly1_C  TM=8.699E-01  e=8.491E-08  Homo sapiens

Secondary structure (DSSP, 8-state):
--HHHHHHHHHHHHHHHHHHIIIIITT-HHHHHHHHHHHHHHHHHHHHHHHHHHHH----TT-HHHHHHHHHHHHHHHHHHHHHHHHHHHHHHHHHHHHHHHTT-PPPPHHHHHHHHHHHHHHHHHHHHHHHTGGGSGGGGSSS--B-GGGTTSBHHHHHHHHHHHHHHHHHHHHHHHHHHHHHT-HHHHHHHHHHHHHHHHHGGGGGSTTTHHHHHHHHHHHHHHHHHHHHHHHHHHHHHHHHHHHHT-/--HHHHHHHHHHHHHHHHHHIIIIITT-HHHHHHHHHHHHHHHHHHHHHHHHHHHH----TT-HHHHHHHHHHHHHHHHHHHHHHHHHHHHHHHHHHHHHHHTT-PPPPHHHHHHHHHHHHHHHHHHHHHHHTGGGSGGGGSSS--EETTEEEEEHHHHHHHHHHHHHHHHHHHHHHHHHHHHHT-HHHHHHHHHHHHHHHHHGGGGGSTTHHHHHHHHHHHHHHHHHHHHHHHHHHHHHHHHHHHHHT-